Protein AF-A0A3M1T6H7-F1 (afdb_monomer)

Mean predicted aligned error: 10.45 Å

Radius of gyration: 25.69 Å; Cα contacts (8 Å, |Δi|>4): 729; chains: 1; bounding box: 80×45×94 Å

Secondary structure (DSSP, 8-state):
--SHHHHHHHHHGGG----------------HHHHHHH-SEEEEEEEEEEETTEEEEEEEEEEESS--TT-EEEEE-TT-TTS--PPPP-TT-EEEEEEBS-TTSS-EE-S-HHHHEEEEETTEEEEEES-TTT-EEEEEEHHHHHHHHHHHHHT---HHHHHHHHHHHH-TT--HHHHHHHHHHHHHH--TTHHHHHHHHHT--S--SHHHHHHHHHHHHHHHHHSHHHHHHHHHHHHHH---HHHHHHHHHHHHHTT-SS--HHHHHHHHHHHHHHGGGS--SPEEES-TTSTT-EEE--HHHHHHHHHHHTT-GGGHHHHHHHHHSS-HHHHHHHHHHHHHH--GGGHHHHHHTSPPTT-TTGGGHHHHHHHHHHHH-----S-HHHHHHHHHHHHHHHH---------

Structure (mmCIF, N/CA/C/O backbone):
data_AF-A0A3M1T6H7-F1
#
_entry.id   AF-A0A3M1T6H7-F1
#
loop_
_atom_site.group_PDB
_atom_site.id
_atom_site.type_symbol
_atom_site.label_atom_id
_atom_site.label_alt_id
_atom_site.label_comp_id
_atom_site.label_asym_id
_atom_site.label_entity_id
_atom_site.label_seq_id
_atom_site.pdbx_PDB_ins_code
_atom_site.Cartn_x
_atom_site.Cartn_y
_atom_site.Cartn_z
_atom_site.occupancy
_atom_site.B_iso_or_equiv
_atom_site.auth_seq_id
_atom_site.auth_comp_id
_atom_site.auth_asym_id
_atom_site.auth_atom_id
_atom_site.pdbx_PDB_model_num
ATOM 1 N N . MET A 1 1 ? -10.392 13.176 -53.183 1.00 39.81 1 MET A N 1
ATOM 2 C CA . MET A 1 1 ? -10.314 14.434 -52.397 1.00 39.81 1 MET A CA 1
ATOM 3 C C . MET A 1 1 ? -11.108 14.398 -51.078 1.00 39.81 1 MET A C 1
ATOM 5 O O . MET A 1 1 ? -11.337 15.439 -50.483 1.00 39.81 1 MET A O 1
ATOM 9 N N . THR A 1 2 ? -11.460 13.222 -50.546 1.00 36.94 2 THR A N 1
ATOM 10 C CA . THR A 1 2 ? -12.342 13.067 -49.367 1.00 36.94 2 THR A CA 1
ATOM 11 C C . THR A 1 2 ? -11.644 12.549 -48.097 1.00 36.94 2 THR A C 1
ATOM 13 O O . THR A 1 2 ? -12.250 12.561 -47.031 1.00 36.94 2 THR A O 1
ATOM 16 N N . CYS A 1 3 ? -10.363 12.161 -48.154 1.00 33.66 3 CYS A N 1
ATOM 17 C CA . CYS A 1 3 ? -9.633 11.641 -46.982 1.00 33.66 3 CYS A CA 1
ATOM 18 C C . CYS A 1 3 ? -8.951 12.713 -46.112 1.00 33.66 3 CYS A C 1
ATOM 20 O O . CYS A 1 3 ? -8.635 12.438 -44.960 1.00 33.66 3 CYS A O 1
ATOM 22 N N . VAL A 1 4 ? -8.751 13.937 -46.612 1.00 38.25 4 VAL A N 1
ATOM 23 C CA . VAL A 1 4 ? -8.041 14.998 -45.864 1.00 38.25 4 VAL A CA 1
ATOM 24 C C . VAL A 1 4 ? -8.974 15.757 -44.906 1.00 38.25 4 VAL A C 1
ATOM 26 O O . VAL A 1 4 ? -8.527 16.247 -43.874 1.00 38.25 4 VAL A O 1
ATOM 29 N N . LEU A 1 5 ? -10.290 15.776 -45.164 1.00 30.92 5 LEU A N 1
ATOM 30 C CA . LEU A 1 5 ? -11.253 16.492 -44.313 1.00 30.92 5 LEU A CA 1
ATOM 31 C C . LEU A 1 5 ? -11.615 15.764 -43.005 1.00 30.92 5 LEU A C 1
ATOM 33 O O . LEU A 1 5 ? -11.988 16.422 -42.037 1.00 30.92 5 LEU A O 1
ATOM 37 N N . ARG A 1 6 ? -11.477 14.432 -42.925 1.00 34.94 6 ARG A N 1
ATOM 38 C CA . ARG A 1 6 ? -11.789 13.681 -41.690 1.00 34.94 6 ARG A CA 1
ATOM 39 C C . ARG A 1 6 ? -10.733 13.859 -40.593 1.00 34.94 6 ARG A C 1
ATOM 41 O O . ARG A 1 6 ? -11.089 13.894 -39.424 1.00 34.94 6 ARG A O 1
ATOM 48 N N . ALA A 1 7 ? -9.465 14.055 -40.959 1.00 36.16 7 ALA A N 1
ATOM 49 C CA . ALA A 1 7 ? -8.389 14.308 -39.996 1.00 36.16 7 ALA A CA 1
ATOM 50 C C . ALA A 1 7 ? -8.420 15.736 -39.413 1.00 36.16 7 ALA A C 1
ATOM 52 O O . ALA A 1 7 ? -7.931 15.957 -38.310 1.00 36.16 7 ALA A O 1
ATOM 53 N N . ALA A 1 8 ? -9.012 16.699 -40.129 1.00 33.03 8 ALA A N 1
ATOM 54 C CA . ALA A 1 8 ? -9.134 18.081 -39.667 1.00 33.03 8 ALA A CA 1
ATOM 55 C C . ALA A 1 8 ? -10.309 18.287 -38.690 1.00 33.03 8 ALA A C 1
ATOM 57 O O . ALA A 1 8 ? -10.216 19.131 -37.801 1.00 33.03 8 ALA A O 1
ATOM 58 N N . LEU A 1 9 ? -11.386 17.495 -38.800 1.00 30.59 9 LEU A N 1
ATOM 59 C CA . LEU A 1 9 ? -12.550 17.626 -37.914 1.00 30.59 9 LEU A CA 1
ATOM 60 C C . LEU A 1 9 ? -12.338 17.027 -36.509 1.00 30.59 9 LEU A C 1
ATOM 62 O O . LEU A 1 9 ? -12.885 17.564 -35.551 1.00 30.59 9 LEU A O 1
ATOM 66 N N . CYS A 1 10 ? -11.506 15.990 -36.348 1.00 32.78 10 CYS A N 1
ATOM 67 C CA . CYS A 1 10 ? -11.197 15.429 -35.020 1.00 32.78 10 CYS A CA 1
ATOM 68 C C . CYS A 1 10 ? -10.277 16.333 -34.173 1.00 32.78 10 CYS A C 1
ATOM 70 O O . CYS A 1 10 ? -10.241 16.205 -32.955 1.00 32.78 10 CYS A O 1
ATOM 72 N N . VAL A 1 11 ? -9.555 17.284 -34.782 1.00 31.84 11 VAL A N 1
ATOM 73 C CA . VAL A 1 11 ? -8.663 18.209 -34.050 1.00 31.84 11 VAL A CA 1
ATOM 74 C C . VAL A 1 11 ? -9.427 19.404 -33.461 1.00 31.84 11 VAL A C 1
ATOM 76 O O . VAL A 1 11 ? -9.009 19.956 -32.448 1.00 31.84 11 VAL A O 1
ATOM 79 N N . LEU A 1 12 ? -10.573 19.780 -34.040 1.00 31.14 12 LEU A N 1
ATOM 80 C CA . LEU A 1 12 ? -11.349 20.953 -33.609 1.00 31.14 12 LEU A CA 1
ATOM 81 C C . LEU A 1 12 ? -12.405 20.652 -32.531 1.00 31.14 12 LEU A C 1
ATOM 83 O O . LEU A 1 12 ? -12.829 21.567 -31.831 1.00 31.14 12 LEU A O 1
ATOM 87 N N . ALA A 1 13 ? -12.785 19.387 -32.325 1.00 29.47 13 ALA A N 1
ATOM 88 C CA . ALA A 1 13 ? -13.713 18.998 -31.254 1.00 29.47 13 ALA A CA 1
ATOM 89 C C . ALA A 1 13 ? -13.053 18.908 -29.857 1.00 29.47 13 ALA A C 1
ATOM 91 O O . ALA A 1 13 ? -13.746 18.773 -28.851 1.00 29.47 13 ALA A O 1
ATOM 92 N N . ALA A 1 14 ? -11.724 19.028 -29.767 1.00 34.81 14 ALA A N 1
ATOM 93 C CA . ALA A 1 14 ? -10.967 18.911 -28.517 1.00 34.81 14 ALA A CA 1
ATOM 94 C C . ALA A 1 14 ? -10.905 20.208 -27.675 1.00 34.81 14 ALA A C 1
ATOM 96 O O . ALA A 1 14 ? -10.270 20.220 -26.622 1.00 34.81 14 ALA A O 1
ATOM 97 N N . CYS A 1 15 ? -11.547 21.300 -28.108 1.00 26.41 15 CYS A N 1
ATOM 98 C CA . CYS A 1 15 ? -11.355 22.628 -27.509 1.00 26.41 15 CYS A CA 1
ATOM 99 C C . CYS A 1 15 ? -12.408 23.068 -26.474 1.00 26.41 15 CYS A C 1
ATOM 101 O O . CYS A 1 15 ? -12.302 24.182 -25.968 1.00 26.41 15 CYS A O 1
ATOM 103 N N . CYS A 1 16 ? -13.396 22.241 -26.110 1.00 26.67 16 CYS A N 1
ATOM 104 C CA . CYS A 1 16 ? -14.489 22.686 -25.227 1.00 26.67 16 CYS A CA 1
ATOM 105 C C . CYS A 1 16 ? -14.876 21.701 -24.112 1.00 26.67 16 CYS A C 1
ATOM 107 O O . CYS A 1 16 ? -16.048 21.609 -23.755 1.00 26.67 16 CYS A O 1
ATOM 109 N N . VAL A 1 17 ? -13.914 20.998 -23.506 1.00 29.19 17 VAL A N 1
ATOM 110 C CA . VAL A 1 17 ? -14.158 20.392 -22.186 1.00 29.19 17 VAL A CA 1
ATOM 111 C C . VAL A 1 17 ? -13.715 21.399 -21.135 1.00 29.19 17 VAL A C 1
ATOM 113 O O . VAL A 1 17 ? -12.524 21.554 -20.878 1.00 29.19 17 VAL A O 1
ATOM 116 N N . ALA A 1 18 ? -14.689 22.116 -20.573 1.00 27.39 18 ALA A N 1
ATOM 117 C CA . ALA A 1 18 ? -14.494 22.962 -19.407 1.00 27.39 18 ALA A CA 1
ATOM 118 C C . ALA A 1 18 ? -13.742 22.171 -18.325 1.00 27.39 18 ALA A C 1
ATOM 120 O O . ALA A 1 18 ? -14.171 21.085 -17.926 1.00 27.39 18 ALA A O 1
ATOM 121 N N . GLU A 1 19 ? -12.602 22.703 -17.886 1.00 27.77 19 GLU A N 1
ATOM 122 C CA . GLU A 1 19 ? -11.823 22.161 -16.780 1.00 27.77 19 GLU A CA 1
ATOM 123 C C . GLU A 1 19 ? -12.651 22.250 -15.495 1.00 27.77 19 GLU A C 1
ATOM 125 O O . GLU A 1 19 ? -12.590 23.220 -14.742 1.00 27.77 19 GLU A O 1
ATOM 130 N N . ALA A 1 20 ? -13.416 21.199 -15.208 1.00 24.25 20 ALA A N 1
ATOM 131 C CA . ALA A 1 20 ? -13.669 20.839 -13.828 1.00 24.25 20 ALA A CA 1
ATOM 132 C C . ALA A 1 20 ? -12.291 20.593 -13.205 1.00 24.25 20 ALA A C 1
ATOM 134 O O . ALA A 1 20 ? -11.619 19.621 -13.559 1.00 24.25 20 ALA A O 1
ATOM 135 N N . GLN A 1 21 ? -11.839 21.499 -12.332 1.00 24.61 21 GLN A N 1
ATOM 136 C CA . GLN A 1 21 ? -10.671 21.235 -11.502 1.00 24.61 21 GLN A CA 1
ATOM 137 C C . GLN A 1 21 ? -10.932 19.911 -10.780 1.00 24.61 21 GLN A C 1
ATOM 139 O O . GLN A 1 21 ? -11.878 19.841 -9.989 1.00 24.61 21 GLN A O 1
ATOM 144 N N . PRO A 1 22 ? -10.156 18.846 -11.048 1.00 30.03 22 PRO A N 1
ATOM 145 C CA . PRO A 1 22 ? -10.314 17.627 -10.292 1.00 30.03 22 PRO A CA 1
ATOM 146 C C . PRO A 1 22 ? -9.963 17.978 -8.849 1.00 30.03 22 PRO A C 1
ATOM 148 O O . PRO A 1 22 ? -8.843 18.408 -8.559 1.00 30.03 22 PRO A O 1
ATOM 151 N N . SER A 1 23 ? -10.941 17.819 -7.958 1.00 26.84 23 SER A N 1
ATOM 152 C CA . SER A 1 23 ? -10.729 17.698 -6.519 1.00 26.84 23 SER A CA 1
ATOM 153 C C . SER A 1 23 ? -9.452 16.898 -6.275 1.00 26.84 23 SER A C 1
ATOM 155 O O . SER A 1 23 ? -9.328 15.812 -6.841 1.00 26.84 23 SER A O 1
ATOM 157 N N . GLN A 1 24 ? -8.518 17.460 -5.499 1.00 29.45 24 GLN A N 1
ATOM 158 C CA . GLN A 1 24 ? -7.237 16.871 -5.086 1.00 29.45 24 GLN A CA 1
ATOM 159 C C . GLN A 1 24 ? -7.188 15.348 -5.280 1.00 29.45 24 GLN A C 1
ATOM 161 O O . GLN A 1 24 ? -7.704 14.596 -4.457 1.00 29.45 24 GLN A O 1
ATOM 166 N N . ILE A 1 25 ? -6.590 14.894 -6.382 1.00 28.92 25 ILE A N 1
ATOM 167 C CA . ILE A 1 25 ? -6.277 13.479 -6.571 1.00 28.92 25 ILE A CA 1
ATOM 168 C C . ILE A 1 25 ? -5.035 13.226 -5.722 1.00 28.92 25 ILE A C 1
ATOM 170 O O . ILE A 1 25 ? -3.947 13.707 -6.039 1.00 28.92 25 ILE A O 1
ATOM 174 N N . TRP A 1 26 ? -5.226 12.544 -4.597 1.00 27.05 26 TRP A N 1
ATOM 175 C CA . TRP A 1 26 ? -4.142 12.066 -3.750 1.00 27.05 26 TRP A CA 1
ATOM 176 C C . TRP A 1 26 ? -3.526 10.862 -4.462 1.00 27.05 26 TRP A C 1
ATOM 178 O O . TRP A 1 26 ? -4.209 9.868 -4.696 1.00 27.05 26 TRP A O 1
ATOM 188 N N . TRP A 1 27 ? -2.266 10.980 -4.872 1.00 32.19 27 TRP A N 1
ATOM 189 C CA . TRP A 1 27 ? -1.526 9.869 -5.459 1.00 32.19 27 TRP A CA 1
ATOM 190 C C . TRP A 1 27 ? -0.803 9.138 -4.327 1.00 32.19 27 TRP A C 1
ATOM 192 O O . TRP A 1 27 ? 0.182 9.652 -3.797 1.00 32.19 27 TRP A O 1
ATOM 202 N N . ASP A 1 28 ? -1.300 7.960 -3.952 1.00 36.81 28 ASP A N 1
ATOM 203 C CA . ASP A 1 28 ? -0.500 6.979 -3.215 1.00 36.81 28 ASP A CA 1
ATOM 204 C C . ASP A 1 28 ? 0.644 6.568 -4.143 1.00 36.81 28 ASP A C 1
ATOM 206 O O . ASP A 1 28 ? 0.344 6.130 -5.248 1.00 36.81 28 ASP A O 1
ATOM 210 N N . ASP A 1 29 ? 1.908 6.783 -3.742 1.00 44.28 29 ASP A N 1
ATOM 211 C CA . ASP A 1 29 ? 3.135 6.560 -4.539 1.00 44.28 29 ASP A CA 1
ATOM 212 C C . ASP A 1 29 ? 3.056 5.239 -5.329 1.00 44.28 29 ASP A C 1
ATOM 214 O O . ASP A 1 29 ? 3.390 4.185 -4.769 1.00 44.28 29 ASP A O 1
ATOM 218 N N . PRO A 1 30 ? 2.585 5.255 -6.597 1.00 50.03 30 PRO A N 1
ATOM 219 C CA . PRO A 1 30 ? 2.317 4.021 -7.290 1.00 50.03 30 PRO A CA 1
ATOM 220 C C . PRO A 1 30 ? 3.673 3.480 -7.700 1.00 50.03 30 PRO A C 1
ATOM 222 O O . PRO A 1 30 ? 4.444 4.117 -8.426 1.00 50.03 30 PRO A O 1
ATOM 225 N N . THR A 1 31 ? 3.977 2.281 -7.230 1.00 65.81 31 THR A N 1
ATOM 226 C CA . THR A 1 31 ? 5.123 1.528 -7.728 1.00 65.81 31 THR A CA 1
ATOM 227 C C . THR A 1 31 ? 5.036 1.427 -9.257 1.00 65.81 31 THR A C 1
ATOM 229 O O . THR A 1 31 ? 3.950 1.479 -9.840 1.00 65.81 31 THR A O 1
ATOM 232 N N . LEU A 1 32 ? 6.172 1.239 -9.943 1.00 71.38 32 LEU A N 1
ATOM 233 C CA . LEU A 1 32 ? 6.165 0.993 -11.394 1.00 71.38 32 LEU A CA 1
ATOM 234 C C . LEU A 1 32 ? 5.162 -0.111 -11.784 1.00 71.38 32 LEU A C 1
ATOM 236 O O . LEU A 1 32 ? 4.503 -0.003 -12.814 1.00 71.38 32 LEU A O 1
ATOM 240 N N . GLY A 1 33 ? 5.037 -1.143 -10.944 1.00 72.25 33 GLY A N 1
ATOM 241 C CA . GLY A 1 33 ? 4.057 -2.216 -11.087 1.00 72.25 33 GLY A CA 1
ATOM 242 C C . GLY A 1 33 ? 2.615 -1.723 -11.116 1.00 72.25 33 GLY A C 1
ATOM 243 O O . GLY A 1 33 ? 1.884 -2.004 -12.062 1.00 72.25 33 GLY A O 1
ATOM 244 N N . GLU A 1 34 ? 2.208 -0.953 -10.110 1.00 72.56 34 GLU A N 1
ATOM 245 C CA . GLU A 1 34 ? 0.858 -0.384 -10.024 1.00 72.56 34 GLU A CA 1
ATOM 246 C C . GLU A 1 34 ? 0.561 0.567 -11.181 1.00 72.56 34 GLU A C 1
ATOM 248 O O . GLU A 1 34 ? -0.489 0.444 -11.810 1.00 72.56 34 GLU A O 1
ATOM 253 N N . ALA A 1 35 ? 1.502 1.451 -11.525 1.00 73.38 35 ALA A N 1
ATOM 254 C CA . ALA A 1 35 ? 1.345 2.362 -12.654 1.00 73.38 35 ALA A CA 1
ATOM 255 C C . ALA A 1 35 ? 1.195 1.608 -13.987 1.00 73.38 35 ALA A C 1
ATOM 257 O O . ALA A 1 35 ? 0.361 1.971 -14.815 1.00 73.38 35 ALA A O 1
ATOM 258 N N . ALA A 1 36 ? 1.978 0.546 -14.195 1.00 78.19 36 ALA A N 1
ATOM 259 C CA . ALA A 1 36 ? 1.913 -0.264 -15.406 1.00 78.19 36 ALA A CA 1
ATOM 260 C C . ALA A 1 36 ? 0.624 -1.097 -15.496 1.00 78.19 36 ALA A C 1
ATOM 262 O O . ALA A 1 36 ? 0.098 -1.250 -16.593 1.00 78.19 36 ALA A O 1
ATOM 263 N N . ARG A 1 37 ? 0.101 -1.609 -14.371 1.00 78.69 37 ARG A N 1
ATOM 264 C CA . ARG A 1 37 ? -1.185 -2.330 -14.326 1.00 78.69 37 ARG A CA 1
ATOM 265 C C . ARG A 1 37 ? -2.395 -1.425 -14.507 1.00 78.69 37 ARG A C 1
ATOM 267 O O . ARG A 1 37 ? -3.373 -1.833 -15.119 1.00 78.69 37 ARG A O 1
ATOM 274 N N . ALA A 1 38 ? -2.354 -0.228 -13.927 1.00 77.31 38 ALA A N 1
ATOM 275 C CA . ALA A 1 38 ? -3.443 0.740 -14.032 1.00 77.31 38 ALA A CA 1
ATOM 276 C C . ALA A 1 38 ? -3.487 1.422 -15.411 1.00 77.31 38 ALA A C 1
ATOM 278 O O . ALA A 1 38 ? -4.501 2.021 -15.777 1.00 77.31 38 ALA A O 1
ATOM 279 N N . ALA A 1 39 ? -2.392 1.355 -16.176 1.00 78.06 39 ALA A N 1
ATOM 280 C CA . ALA A 1 39 ? -2.335 1.888 -17.526 1.00 78.06 39 ALA A CA 1
ATOM 281 C C . ALA A 1 39 ? -3.301 1.129 -18.446 1.00 78.06 39 ALA A C 1
ATOM 283 O O . ALA A 1 39 ? -3.225 -0.086 -18.588 1.00 78.06 39 ALA A O 1
ATOM 284 N N . GLY A 1 40 ? -4.168 1.865 -19.144 1.00 78.19 40 GLY A N 1
ATOM 285 C CA . GLY A 1 40 ? -5.026 1.284 -20.178 1.00 78.19 40 GLY A CA 1
ATOM 286 C C . GLY A 1 40 ? -4.235 0.838 -21.413 1.00 78.19 40 GLY A C 1
ATOM 287 O O . GLY A 1 40 ? -4.693 -0.012 -22.178 1.00 78.19 40 GLY A O 1
ATOM 288 N N . LEU A 1 41 ? -3.045 1.412 -21.617 1.00 85.06 41 LEU A N 1
ATOM 289 C CA . LEU A 1 41 ? -2.168 1.093 -22.735 1.00 85.06 41 LEU A CA 1
ATOM 290 C C . LEU A 1 41 ? -0.696 1.304 -22.341 1.00 85.06 41 LEU A C 1
ATOM 292 O O . LEU A 1 41 ? -0.331 2.356 -21.818 1.00 85.06 41 LEU A O 1
ATOM 296 N N . VAL A 1 42 ? 0.162 0.323 -22.633 1.00 88.31 42 VAL A N 1
ATOM 297 C CA . VAL A 1 42 ? 1.627 0.458 -22.537 1.00 88.31 42 VAL A CA 1
ATOM 298 C C . VAL A 1 42 ? 2.222 0.187 -23.909 1.00 88.31 42 VAL A C 1
ATOM 300 O O . VAL A 1 42 ? 2.003 -0.884 -24.473 1.00 88.31 42 VAL A O 1
ATOM 303 N N . VAL A 1 43 ? 2.968 1.141 -24.464 1.00 89.06 43 VAL A N 1
ATOM 304 C CA . VAL A 1 43 ? 3.479 1.076 -25.845 1.00 89.06 43 VAL A CA 1
ATOM 305 C C . VAL A 1 43 ? 4.935 1.503 -25.935 1.00 89.06 43 VAL A C 1
ATOM 307 O O . VAL A 1 43 ? 5.393 2.349 -25.175 1.00 89.06 43 VAL A O 1
ATOM 310 N N . LEU A 1 44 ? 5.656 0.963 -26.912 1.00 91.69 44 LEU A N 1
ATOM 311 C CA . LEU A 1 44 ? 6.815 1.621 -27.502 1.00 91.69 44 LEU A CA 1
ATOM 312 C C . LEU A 1 44 ? 6.317 2.486 -28.658 1.00 91.69 44 LEU A C 1
ATOM 314 O O . LEU A 1 44 ? 5.645 1.985 -29.561 1.00 91.69 44 LEU A O 1
ATOM 318 N N . ALA A 1 45 ? 6.655 3.770 -28.645 1.00 90.00 45 ALA A N 1
ATOM 319 C CA . ALA A 1 45 ? 6.199 4.693 -29.667 1.00 90.00 45 ALA A CA 1
ATOM 320 C C . ALA A 1 45 ? 7.290 5.684 -30.082 1.00 90.00 45 ALA A C 1
ATOM 322 O O . ALA A 1 45 ? 8.201 6.001 -29.312 1.00 90.00 45 ALA A O 1
ATOM 323 N N . ARG A 1 46 ? 7.181 6.179 -31.314 1.00 91.69 46 ARG A N 1
ATOM 324 C CA . ARG A 1 46 ? 8.086 7.158 -31.918 1.00 91.69 46 ARG A CA 1
ATOM 325 C C . ARG A 1 46 ? 7.371 8.491 -32.081 1.00 91.69 46 ARG A C 1
ATOM 327 O O . ARG A 1 46 ? 6.280 8.534 -32.643 1.00 91.69 46 ARG A O 1
ATOM 334 N N . ALA A 1 47 ? 7.976 9.573 -31.607 1.00 88.00 47 ALA A N 1
ATOM 335 C CA . ALA A 1 47 ? 7.445 10.917 -31.783 1.00 88.00 47 ALA A CA 1
ATOM 336 C C . ALA A 1 47 ? 7.423 11.273 -33.278 1.00 88.00 47 ALA A C 1
ATOM 338 O O . ALA A 1 47 ? 8.467 11.296 -33.923 1.00 88.00 47 ALA A O 1
ATOM 339 N N . GLU A 1 48 ? 6.248 11.549 -33.839 1.00 89.19 48 GLU A N 1
ATOM 340 C CA . GLU A 1 48 ? 6.106 11.991 -35.234 1.00 89.19 48 GLU A CA 1
ATOM 341 C C . GLU A 1 48 ? 5.898 13.494 -35.344 1.00 89.19 48 GLU A C 1
ATOM 343 O O . GLU A 1 48 ? 6.374 14.115 -36.291 1.00 89.19 48 GLU A O 1
ATOM 348 N N . ARG A 1 49 ? 5.192 14.094 -34.380 1.00 85.19 49 ARG A N 1
ATOM 349 C CA . ARG A 1 49 ? 4.959 15.541 -34.337 1.00 85.19 49 ARG A CA 1
ATOM 350 C C . ARG A 1 49 ? 5.040 16.023 -32.900 1.00 85.19 49 ARG A C 1
ATOM 352 O O . ARG A 1 49 ? 4.476 15.394 -32.010 1.00 85.19 49 ARG A O 1
ATOM 359 N N . VAL A 1 50 ? 5.716 17.144 -32.688 1.00 80.12 50 VAL A N 1
ATOM 360 C CA . VAL A 1 50 ? 5.838 17.799 -31.382 1.00 80.12 50 VAL A CA 1
ATOM 361 C C . VAL A 1 50 ? 5.088 19.122 -31.462 1.00 80.12 50 VAL A C 1
ATOM 363 O O . VAL A 1 50 ? 5.285 19.885 -32.405 1.00 80.12 50 VAL A O 1
ATOM 366 N N . ALA A 1 51 ? 4.198 19.356 -30.506 1.00 71.44 51 ALA A N 1
ATOM 367 C CA . ALA A 1 51 ? 3.435 20.584 -30.349 1.00 71.44 51 ALA A CA 1
ATOM 368 C C . ALA A 1 51 ? 3.704 21.174 -28.959 1.00 71.44 51 ALA A C 1
ATOM 370 O O . ALA A 1 51 ? 4.214 20.492 -28.072 1.00 71.44 51 ALA A O 1
ATOM 371 N N . GLU A 1 52 ? 3.324 22.433 -28.755 1.00 67.00 52 GLU A N 1
ATOM 372 C CA . GLU A 1 52 ? 3.597 23.178 -27.518 1.00 67.00 52 GLU A CA 1
ATOM 373 C C . GLU A 1 52 ? 3.119 22.445 -26.247 1.00 67.00 52 GLU A C 1
ATOM 375 O O . GLU A 1 52 ? 3.838 22.389 -25.253 1.00 67.00 52 GLU A O 1
ATOM 380 N N . ASN A 1 53 ? 1.957 21.783 -26.309 1.00 64.31 53 ASN A N 1
ATOM 381 C CA . ASN A 1 53 ? 1.332 21.104 -25.164 1.00 64.31 53 ASN A CA 1
ATOM 382 C C . ASN A 1 53 ? 1.202 19.576 -25.317 1.00 64.31 53 ASN A C 1
ATOM 384 O O . ASN A 1 53 ? 0.480 18.926 -24.550 1.00 64.31 53 ASN A O 1
ATOM 388 N N . GLY A 1 54 ? 1.896 18.968 -26.284 1.00 71.81 54 GLY A N 1
ATOM 389 C CA . GLY A 1 54 ? 1.767 17.533 -26.528 1.00 71.81 54 GLY A CA 1
ATOM 390 C C . GLY A 1 54 ? 2.639 16.985 -27.649 1.00 71.81 54 GLY A C 1
ATOM 391 O O . GLY A 1 54 ? 3.332 17.711 -28.353 1.00 71.81 54 GLY A O 1
ATOM 392 N N . VAL A 1 55 ? 2.603 15.669 -27.818 1.00 78.88 55 VAL A N 1
ATOM 393 C CA . VAL A 1 55 ? 3.348 14.954 -28.857 1.00 78.88 55 VAL A CA 1
ATOM 394 C C . VAL A 1 55 ? 2.426 13.921 -29.487 1.00 78.88 55 VAL A C 1
ATOM 396 O O . VAL A 1 55 ? 1.733 13.182 -28.787 1.00 78.88 55 VAL A O 1
ATOM 399 N N . ALA A 1 56 ? 2.423 13.869 -30.815 1.00 85.88 56 ALA A N 1
ATOM 400 C CA . ALA A 1 56 ? 1.807 12.788 -31.563 1.00 85.88 56 ALA A CA 1
ATOM 401 C C . ALA A 1 56 ? 2.832 11.663 -31.723 1.00 85.88 56 ALA A C 1
ATOM 403 O O . ALA A 1 56 ? 3.890 11.854 -32.329 1.00 85.88 56 ALA A O 1
ATOM 404 N N . TYR A 1 57 ? 2.518 10.498 -31.173 1.00 88.12 57 TYR A N 1
ATOM 405 C CA . TYR A 1 57 ? 3.369 9.319 -31.189 1.00 88.12 57 TYR A CA 1
ATOM 406 C C . TYR A 1 57 ? 2.796 8.264 -32.124 1.00 88.12 57 TYR A C 1
ATOM 408 O O . TYR A 1 57 ? 1.655 7.849 -31.947 1.00 88.12 57 TYR A O 1
ATOM 416 N N . ARG A 1 58 ? 3.587 7.773 -33.079 1.00 92.62 58 ARG A N 1
ATOM 417 C CA . ARG A 1 58 ? 3.245 6.540 -33.792 1.00 92.62 58 ARG A CA 1
ATOM 418 C C . ARG A 1 58 ? 3.639 5.353 -32.933 1.00 92.62 58 ARG A C 1
ATOM 420 O O . ARG A 1 58 ? 4.805 5.232 -32.553 1.00 92.62 58 ARG A O 1
ATOM 427 N N . VAL A 1 59 ? 2.682 4.486 -32.633 1.00 91.50 59 VAL A N 1
ATOM 428 C CA . VAL A 1 59 ? 2.926 3.248 -31.895 1.00 91.50 59 VAL A CA 1
ATOM 429 C C . VAL A 1 59 ? 3.740 2.322 -32.780 1.00 91.50 59 VAL A C 1
ATOM 431 O O . VAL A 1 59 ? 3.304 1.921 -33.855 1.00 91.50 59 VAL A O 1
ATOM 434 N N . GLU A 1 60 ? 4.945 1.994 -32.333 1.00 94.19 60 GLU A N 1
ATOM 435 C CA . GLU A 1 60 ? 5.762 0.975 -32.987 1.00 94.19 60 GLU A CA 1
ATOM 436 C C . GLU A 1 60 ? 5.347 -0.418 -32.510 1.00 94.19 60 GLU A C 1
ATOM 438 O O . GLU A 1 60 ? 5.431 -1.370 -33.280 1.00 94.19 60 GLU A O 1
ATOM 443 N N . ARG A 1 61 ? 4.936 -0.536 -31.238 1.00 94.12 61 ARG A N 1
ATOM 444 C CA . ARG A 1 61 ? 4.545 -1.809 -30.627 1.00 94.12 61 ARG A CA 1
ATOM 445 C C . ARG A 1 61 ? 3.750 -1.631 -29.334 1.00 94.12 61 ARG A C 1
ATOM 447 O O . ARG A 1 61 ? 4.190 -0.911 -28.435 1.00 94.12 61 ARG A O 1
ATOM 454 N N . THR A 1 62 ? 2.661 -2.370 -29.181 1.00 91.81 62 THR A N 1
ATOM 455 C CA . THR A 1 62 ? 1.875 -2.484 -27.952 1.00 91.81 62 THR A CA 1
ATOM 456 C C . THR A 1 62 ? 2.441 -3.575 -27.042 1.00 91.81 62 THR A C 1
ATOM 458 O O . THR A 1 62 ? 2.632 -4.723 -27.439 1.00 91.81 62 THR A O 1
ATOM 461 N N . LEU A 1 63 ? 2.711 -3.212 -25.787 1.00 89.81 63 LEU A N 1
ATOM 462 C CA . LEU A 1 63 ? 3.196 -4.115 -24.739 1.00 89.81 63 LEU A CA 1
ATOM 463 C C . LEU A 1 63 ? 2.064 -4.606 -23.826 1.00 89.81 63 LEU A C 1
ATOM 465 O O . LEU A 1 63 ? 2.105 -5.747 -23.369 1.00 89.81 63 LEU A O 1
ATOM 469 N N . HIS A 1 64 ? 1.070 -3.752 -23.571 1.00 88.62 64 HIS A N 1
ATOM 470 C CA . HIS A 1 64 ? -0.120 -4.036 -22.766 1.00 88.62 64 HIS A CA 1
ATOM 471 C C . HIS A 1 64 ? -1.310 -3.215 -23.278 1.00 88.62 64 HIS A C 1
ATOM 473 O O . HIS A 1 64 ? -1.111 -2.081 -23.710 1.00 88.62 64 HIS A O 1
ATOM 479 N N . GLY A 1 65 ? -2.524 -3.766 -23.191 1.00 88.25 65 GLY A N 1
ATOM 480 C CA . GLY A 1 65 ? -3.753 -3.176 -23.732 1.00 88.25 65 GLY A CA 1
ATOM 481 C C . GLY A 1 65 ? -4.121 -3.718 -25.125 1.00 88.25 65 GLY A C 1
ATOM 482 O O . GLY A 1 65 ? -3.442 -4.611 -25.641 1.00 88.25 65 GLY A O 1
ATOM 483 N N . PRO A 1 66 ? -5.212 -3.225 -25.743 1.00 89.50 66 PRO A N 1
ATOM 484 C CA . PRO A 1 66 ? -5.560 -3.582 -27.116 1.00 89.50 66 PRO A CA 1
ATOM 485 C C . PRO A 1 66 ? -4.459 -3.137 -28.083 1.00 89.50 66 PRO A C 1
ATOM 487 O O . PRO A 1 66 ? -3.853 -2.084 -27.891 1.00 89.50 66 PRO A O 1
ATOM 490 N N . SER A 1 67 ? -4.214 -3.936 -29.126 1.00 91.38 67 SER A N 1
ATOM 491 C CA . SER A 1 67 ? -3.208 -3.599 -30.137 1.00 91.38 67 SER A CA 1
ATOM 492 C C . SER A 1 67 ? -3.542 -2.267 -30.810 1.00 91.38 67 SER A C 1
ATOM 494 O O . SER A 1 67 ? -4.688 -2.023 -31.194 1.00 91.38 67 SER A O 1
ATOM 496 N N . ARG A 1 68 ? -2.523 -1.414 -30.910 1.00 88.88 68 ARG A N 1
ATOM 497 C CA . ARG A 1 68 ? -2.551 -0.098 -31.560 1.00 88.88 68 ARG A CA 1
ATOM 498 C C . ARG A 1 68 ? -1.346 0.057 -32.491 1.00 88.88 68 ARG A C 1
ATOM 500 O O . ARG A 1 68 ? -0.923 1.172 -32.763 1.00 88.88 68 ARG A O 1
ATOM 507 N N . ASP A 1 69 ? -0.733 -1.046 -32.917 1.00 94.00 69 ASP A N 1
ATOM 508 C CA . ASP A 1 69 ? 0.502 -1.023 -33.705 1.00 94.00 69 ASP A CA 1
ATOM 509 C C . ASP A 1 69 ? 0.287 -0.260 -35.017 1.00 94.00 69 ASP A C 1
ATOM 511 O O . ASP A 1 69 ? -0.631 -0.547 -35.780 1.00 94.00 69 ASP A O 1
ATOM 515 N N . GLY A 1 70 ? 1.131 0.740 -35.271 1.00 92.25 70 GLY A N 1
ATOM 516 C CA . GLY A 1 70 ? 1.014 1.641 -36.416 1.00 92.25 70 GLY A CA 1
ATOM 517 C C . GLY A 1 70 ? 0.088 2.843 -36.203 1.00 92.25 70 GLY A C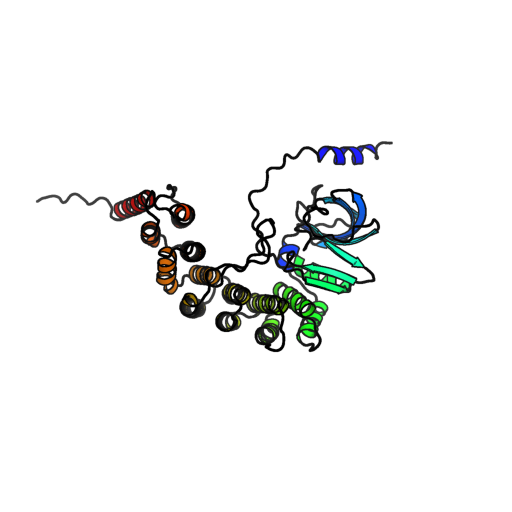 1
ATOM 518 O O . GLY A 1 70 ? 0.214 3.813 -36.962 1.00 92.25 70 GLY A O 1
ATOM 519 N N . ASP A 1 71 ? -0.766 2.833 -35.173 1.00 90.81 71 ASP A N 1
ATOM 520 C CA . ASP A 1 71 ? -1.683 3.935 -34.873 1.00 90.81 71 ASP A CA 1
ATOM 521 C C . ASP A 1 71 ? -0.933 5.182 -34.399 1.00 90.81 71 ASP A C 1
ATOM 523 O O . ASP A 1 71 ? 0.153 5.121 -33.813 1.00 90.81 71 ASP A O 1
ATOM 527 N N . LEU A 1 72 ? -1.548 6.342 -34.633 1.00 88.12 72 LEU A N 1
ATOM 528 C CA . LEU A 1 72 ? -1.073 7.622 -34.127 1.00 88.12 72 LEU A CA 1
ATOM 529 C C . LEU A 1 72 ? -1.833 7.980 -32.845 1.00 88.12 72 LEU A C 1
ATOM 531 O O . LEU A 1 72 ? -3.058 8.077 -32.848 1.00 88.12 72 LEU A O 1
ATOM 535 N N . LEU A 1 73 ? -1.100 8.204 -31.758 1.00 84.00 73 LEU A N 1
ATOM 536 C CA . LEU A 1 73 ? -1.634 8.602 -30.460 1.00 84.00 73 LEU A CA 1
ATOM 537 C C . LEU A 1 73 ? -1.286 10.057 -30.175 1.00 84.00 73 LEU A C 1
ATOM 539 O O . LEU A 1 73 ? -0.111 10.425 -30.138 1.00 84.00 73 LEU A O 1
ATOM 543 N N . ALA A 1 74 ? -2.301 10.878 -29.922 1.00 79.81 74 ALA A N 1
ATOM 544 C CA . ALA A 1 74 ? -2.103 12.210 -29.374 1.00 79.81 74 ALA A CA 1
ATOM 545 C C . ALA A 1 74 ? -1.912 12.106 -27.855 1.00 79.81 74 ALA A C 1
ATOM 547 O O . ALA A 1 74 ? -2.791 11.620 -27.143 1.00 79.81 74 ALA A O 1
ATOM 548 N N . VAL A 1 75 ? -0.758 12.557 -27.364 1.00 74.44 75 VAL A N 1
ATOM 549 C CA . VAL A 1 75 ? -0.428 12.550 -25.937 1.00 74.44 75 VAL A CA 1
ATOM 550 C C . VAL A 1 75 ? -0.230 13.985 -25.464 1.00 74.44 75 VAL A C 1
ATOM 552 O O . VAL A 1 75 ? 0.682 14.678 -25.917 1.00 74.44 75 VAL A O 1
ATOM 555 N N . THR A 1 76 ? -1.082 14.434 -24.545 1.00 69.06 76 THR A N 1
ATOM 556 C CA . THR A 1 76 ? -1.068 15.797 -23.988 1.00 69.06 76 THR A CA 1
ATOM 557 C C . THR A 1 76 ? -0.482 15.827 -22.570 1.00 69.06 76 THR A C 1
ATOM 559 O O . THR A 1 76 ? -0.258 14.787 -21.948 1.00 69.06 76 THR A O 1
ATOM 562 N N . GLY A 1 77 ? -0.168 17.023 -22.052 1.00 60.00 77 GLY A N 1
ATOM 563 C CA . GLY A 1 77 ? 0.329 17.201 -20.674 1.00 60.00 77 GLY A CA 1
ATOM 564 C C . GLY A 1 77 ? 1.825 16.905 -20.478 1.00 60.00 77 GLY A C 1
ATOM 565 O O . GLY A 1 77 ? 2.297 16.759 -19.351 1.00 60.00 77 GLY A O 1
ATOM 566 N N . LEU A 1 78 ? 2.588 16.824 -21.573 1.00 53.88 78 LEU A N 1
ATOM 567 C CA . LEU A 1 78 ? 4.027 16.521 -21.576 1.00 53.88 78 LEU A CA 1
ATOM 568 C C . LEU A 1 78 ? 4.922 17.684 -21.114 1.00 53.88 78 LEU A C 1
ATOM 570 O O . LEU A 1 78 ? 6.061 17.447 -20.702 1.00 53.88 78 LEU A O 1
ATOM 574 N N . HIS A 1 79 ? 4.399 18.911 -21.157 1.00 48.75 79 HIS A N 1
ATOM 575 C CA . HIS A 1 79 ? 5.119 20.162 -20.919 1.00 48.75 79 HIS A CA 1
ATOM 576 C C . HIS A 1 79 ? 4.462 20.988 -19.805 1.00 48.75 79 HIS A C 1
ATOM 578 O O . HIS A 1 79 ? 4.151 22.156 -19.990 1.00 48.75 79 HIS A O 1
ATOM 584 N N . HIS A 1 80 ? 4.210 20.402 -18.631 1.00 45.03 80 HIS A N 1
ATOM 585 C CA . HIS A 1 80 ? 3.758 21.226 -17.507 1.00 45.03 80 HIS A CA 1
ATOM 586 C C . HIS A 1 80 ? 4.932 22.109 -17.015 1.00 45.03 80 HIS A C 1
ATOM 588 O O . HIS A 1 80 ? 5.960 21.553 -16.619 1.00 45.03 80 HIS A O 1
ATOM 594 N N . PRO A 1 81 ? 4.810 23.454 -16.992 1.00 40.69 81 PRO A N 1
ATOM 595 C CA . PRO A 1 81 ? 5.926 24.384 -16.745 1.00 40.69 81 PRO A CA 1
ATOM 596 C C . PRO A 1 81 ? 6.656 24.181 -15.409 1.00 40.69 81 PRO A C 1
ATOM 598 O O . PRO A 1 81 ? 7.832 24.503 -15.280 1.00 40.69 81 PRO A O 1
ATOM 601 N N . ARG A 1 82 ? 5.972 23.610 -14.405 1.00 41.81 82 ARG A N 1
ATOM 602 C CA . ARG A 1 82 ? 6.556 23.280 -13.086 1.00 41.81 82 ARG A CA 1
ATOM 603 C C . ARG A 1 82 ? 7.339 21.958 -13.051 1.00 41.81 82 ARG A C 1
ATOM 605 O O . ARG A 1 82 ? 7.886 21.578 -12.017 1.00 41.81 82 ARG A O 1
ATOM 612 N N . LEU A 1 83 ? 7.382 21.211 -14.152 1.00 43.56 83 LEU A N 1
ATOM 613 C CA . LEU A 1 83 ? 8.179 19.993 -14.268 1.00 43.56 83 LEU A CA 1
ATOM 614 C C . LEU A 1 83 ? 9.576 20.391 -14.746 1.00 43.56 83 LEU A C 1
ATOM 616 O O . LEU A 1 83 ? 9.732 20.786 -15.897 1.00 43.56 83 LEU A O 1
ATOM 620 N N . ARG A 1 84 ? 10.574 20.301 -13.852 1.00 40.88 84 ARG A N 1
ATOM 621 C CA . ARG A 1 84 ? 11.994 20.606 -14.125 1.00 40.88 84 ARG A CA 1
ATOM 622 C C . ARG A 1 84 ? 12.409 20.188 -15.543 1.00 40.88 84 ARG A C 1
ATOM 624 O O . ARG A 1 84 ? 12.089 19.075 -15.962 1.00 40.88 84 ARG A O 1
ATOM 631 N N . ALA A 1 85 ? 13.134 21.084 -16.221 1.00 41.91 85 ALA A N 1
ATOM 632 C CA . ALA A 1 85 ? 13.609 20.984 -17.600 1.00 41.91 85 ALA A CA 1
ATOM 633 C C . ALA A 1 85 ? 13.992 19.550 -17.997 1.00 41.91 85 ALA A C 1
ATOM 635 O O . ALA A 1 85 ? 15.059 19.033 -17.664 1.00 41.91 85 ALA A O 1
ATOM 636 N N . ARG A 1 86 ? 13.081 18.887 -18.708 1.00 54.88 86 ARG A N 1
ATOM 637 C CA . ARG A 1 86 ? 13.368 17.632 -19.399 1.00 54.88 86 ARG A CA 1
ATOM 638 C C . ARG A 1 86 ? 14.027 17.963 -20.727 1.00 54.88 86 ARG A C 1
ATOM 640 O O . ARG A 1 86 ? 13.725 19.020 -21.280 1.00 54.88 86 ARG A O 1
ATOM 647 N N . PRO A 1 87 ? 14.855 17.063 -21.283 1.00 53.03 87 PRO A N 1
ATOM 648 C CA . PRO A 1 87 ? 15.262 17.233 -22.663 1.00 53.03 87 PRO A CA 1
ATOM 649 C C . PRO A 1 87 ? 13.996 17.374 -23.526 1.00 53.03 87 PRO A C 1
ATOM 651 O O . PRO A 1 87 ? 13.042 16.599 -23.324 1.00 53.03 87 PRO A O 1
ATOM 654 N N . PRO A 1 88 ? 13.952 18.384 -24.413 1.00 63.81 88 PRO A N 1
ATOM 655 C CA . PRO A 1 88 ? 12.839 18.565 -25.331 1.00 63.81 88 PRO A CA 1
ATOM 656 C C . PRO A 1 88 ? 12.649 17.278 -26.135 1.00 63.81 88 PRO A C 1
ATOM 658 O O . PRO A 1 88 ? 13.625 16.622 -26.504 1.00 63.81 88 PRO A O 1
ATOM 661 N N . VAL A 1 89 ? 11.390 16.886 -26.353 1.00 71.75 89 VAL A N 1
ATOM 662 C CA . VAL A 1 89 ? 11.091 15.772 -27.259 1.00 71.75 89 VAL A CA 1
ATOM 663 C C . VAL A 1 89 ? 11.392 16.249 -28.663 1.00 71.75 89 VAL A C 1
ATOM 665 O O . VAL A 1 89 ? 10.929 17.315 -29.060 1.00 71.75 89 VAL A O 1
ATOM 668 N N . SER A 1 90 ? 12.152 15.457 -29.400 1.00 81.38 90 SER A N 1
ATOM 669 C CA . SER A 1 90 ? 12.410 15.688 -30.814 1.00 81.38 90 SER A CA 1
ATOM 670 C C . SER A 1 90 ? 11.590 14.722 -31.656 1.00 81.38 90 SER A C 1
ATOM 672 O O . SER A 1 90 ? 11.297 13.598 -31.242 1.00 81.38 90 SER A O 1
ATOM 674 N N . VAL A 1 91 ? 11.217 15.150 -32.862 1.00 85.19 91 VAL A N 1
ATOM 675 C CA . VAL A 1 91 ? 10.659 14.229 -33.858 1.00 85.19 91 VAL A CA 1
ATOM 676 C C . VAL A 1 91 ? 11.669 13.101 -34.093 1.00 85.19 91 VAL A C 1
ATOM 678 O O . VAL A 1 91 ? 12.863 13.348 -34.236 1.00 85.19 91 VAL A O 1
ATOM 681 N N . GLY A 1 92 ? 11.190 11.860 -34.093 1.00 84.94 92 GLY A N 1
ATOM 682 C CA . GLY A 1 92 ? 12.005 10.649 -34.182 1.00 84.94 92 GLY A CA 1
ATOM 683 C C . GLY A 1 92 ? 12.367 10.020 -32.834 1.00 84.94 92 GLY A C 1
ATOM 684 O O . GLY A 1 92 ? 12.736 8.844 -32.817 1.00 84.94 92 GLY A O 1
ATOM 685 N N . ASP A 1 93 ? 12.204 10.730 -31.711 1.00 85.00 93 ASP A N 1
ATOM 686 C CA . ASP A 1 93 ? 12.484 10.169 -30.387 1.00 85.00 93 ASP A CA 1
ATOM 687 C C . ASP A 1 93 ? 11.598 8.954 -30.110 1.00 85.00 93 ASP A C 1
ATOM 689 O O . ASP A 1 93 ? 10.371 9.001 -30.236 1.00 85.00 93 ASP A O 1
ATOM 693 N N . ARG A 1 94 ? 12.224 7.864 -29.667 1.00 87.12 94 ARG A N 1
ATOM 694 C CA . ARG A 1 94 ? 11.525 6.663 -29.212 1.00 87.12 94 ARG A CA 1
ATOM 695 C C . ARG A 1 94 ? 11.353 6.700 -27.706 1.00 87.12 94 ARG A C 1
ATOM 697 O O . ARG A 1 94 ? 12.295 7.007 -26.975 1.00 87.12 94 ARG A O 1
ATOM 704 N N . ALA A 1 95 ? 10.170 6.338 -27.233 1.00 85.69 95 ALA A N 1
ATOM 705 C CA . ALA A 1 95 ? 9.907 6.208 -25.813 1.00 85.69 95 ALA A CA 1
ATOM 706 C C . ALA A 1 95 ? 8.937 5.067 -25.520 1.00 85.69 95 ALA A C 1
ATOM 708 O O . ALA A 1 95 ? 8.012 4.811 -26.290 1.00 85.69 95 ALA A O 1
ATOM 709 N N . TYR A 1 96 ? 9.130 4.417 -24.375 1.00 85.56 96 TYR A N 1
ATOM 710 C CA . TYR A 1 96 ? 8.057 3.639 -23.774 1.00 85.56 96 TYR A CA 1
ATOM 711 C C . TYR A 1 96 ? 7.087 4.592 -23.081 1.00 85.56 96 TYR A C 1
ATOM 713 O O . TYR A 1 96 ? 7.521 5.474 -22.333 1.00 85.56 96 TYR A O 1
ATOM 721 N N . LEU A 1 97 ? 5.797 4.415 -23.347 1.00 84.38 97 LEU A N 1
ATOM 722 C CA . LEU A 1 97 ? 4.716 5.206 -22.785 1.00 84.38 97 LEU A CA 1
ATOM 723 C C . LEU A 1 97 ? 3.802 4.314 -21.951 1.00 84.38 97 LEU A C 1
ATOM 725 O O . LEU A 1 97 ? 3.353 3.278 -22.439 1.00 84.38 97 LEU A O 1
ATOM 729 N N . LEU A 1 98 ? 3.517 4.731 -20.718 1.00 81.12 98 LEU A N 1
ATOM 730 C CA . LEU A 1 98 ? 2.427 4.186 -19.905 1.00 81.12 98 LEU A CA 1
ATOM 731 C C . LEU A 1 98 ? 1.307 5.210 -20.005 1.00 81.12 98 LEU A C 1
ATOM 733 O O . LEU A 1 98 ? 1.548 6.385 -19.743 1.00 81.12 98 LEU A O 1
ATOM 737 N N . LEU A 1 99 ? 0.123 4.802 -20.446 1.00 77.56 99 LEU A N 1
ATOM 738 C CA . LEU A 1 99 ? -0.968 5.710 -20.786 1.00 77.56 99 LEU A CA 1
ATOM 739 C C . LEU A 1 99 ? -2.230 5.329 -20.016 1.00 77.56 99 LEU A C 1
ATOM 741 O O . LEU A 1 99 ? -2.624 4.162 -19.986 1.00 77.56 99 LEU A O 1
ATOM 745 N N . TRP A 1 100 ? -2.876 6.328 -19.414 1.00 73.44 100 TRP A N 1
ATOM 746 C CA . TRP A 1 100 ? -4.146 6.172 -18.711 1.00 73.44 100 TRP A CA 1
ATOM 747 C C . TRP A 1 100 ? -5.272 6.861 -19.489 1.00 73.44 100 TRP A C 1
ATOM 749 O O . TRP A 1 100 ? -5.082 7.938 -20.063 1.00 73.44 100 TRP A O 1
ATOM 759 N N . GLY A 1 101 ? -6.434 6.215 -19.536 1.00 68.06 101 GLY A N 1
ATOM 760 C CA . GLY A 1 101 ? -7.577 6.613 -20.356 1.00 68.06 101 GLY A CA 1
ATOM 761 C C . GLY A 1 101 ? -8.217 5.414 -21.051 1.00 68.06 101 GLY A C 1
ATOM 762 O O . GLY A 1 101 ? -7.766 4.279 -20.887 1.00 68.06 101 GLY A O 1
ATOM 763 N N . GLU A 1 102 ? -9.273 5.667 -21.824 1.00 64.75 102 GLU A N 1
ATOM 764 C CA . GLU A 1 102 ? -9.955 4.624 -22.589 1.00 64.75 102 GLU A CA 1
ATOM 765 C C . GLU A 1 102 ? -9.063 4.122 -23.735 1.00 64.75 102 GLU A C 1
ATOM 767 O O . GLU A 1 102 ? -8.760 4.888 -24.650 1.00 64.75 102 GLU A O 1
ATOM 772 N N . PRO A 1 103 ? -8.681 2.831 -23.761 1.00 58.00 103 PRO A N 1
ATOM 773 C CA . PRO A 1 103 ? -7.724 2.314 -24.743 1.00 58.00 103 PRO A CA 1
ATOM 774 C C . PRO A 1 103 ? -8.174 2.404 -26.210 1.00 58.00 103 PRO A C 1
ATOM 776 O O . PRO A 1 103 ? -7.357 2.280 -27.122 1.00 58.00 103 PRO A O 1
ATOM 779 N N . ARG A 1 104 ? -9.482 2.581 -26.435 1.00 56.34 104 ARG A N 1
ATOM 780 C CA . ARG A 1 104 ? -10.116 2.738 -27.753 1.00 56.34 104 ARG A CA 1
ATOM 781 C C . ARG A 1 104 ? -10.617 4.165 -28.020 1.00 56.34 104 ARG A C 1
ATOM 783 O O . ARG A 1 104 ? -11.160 4.403 -29.094 1.00 56.34 104 ARG A O 1
ATOM 790 N N . GLY A 1 105 ? -10.458 5.083 -27.066 1.00 60.56 105 GLY A N 1
ATOM 791 C CA . GLY A 1 105 ? -10.839 6.488 -27.204 1.00 60.56 105 GLY A CA 1
ATOM 792 C C . GLY A 1 105 ? -9.766 7.322 -27.911 1.00 60.56 105 GLY A C 1
ATOM 793 O O . GLY A 1 105 ? -8.641 6.875 -28.135 1.00 60.56 105 GLY A O 1
ATOM 794 N N . GLU A 1 106 ? -10.113 8.560 -28.266 1.00 51.75 106 GLU A N 1
ATOM 795 C CA . GLU A 1 106 ? -9.227 9.460 -29.024 1.00 51.75 106 GLU A CA 1
ATOM 796 C C . GLU A 1 106 ? -8.165 10.166 -28.154 1.00 51.75 106 GLU A C 1
ATOM 798 O O . GLU A 1 106 ? -7.214 10.735 -28.689 1.00 51.75 106 GLU A O 1
ATOM 803 N N . GLY A 1 107 ? -8.283 10.114 -26.820 1.00 59.53 107 GLY A N 1
ATOM 804 C CA . GLY A 1 107 ? -7.417 10.860 -25.903 1.00 59.53 107 GLY A CA 1
ATOM 805 C C . GLY A 1 107 ? -6.745 9.991 -24.843 1.00 59.53 107 GLY A C 1
ATOM 806 O O . GLY A 1 107 ? -7.415 9.439 -23.973 1.00 59.53 107 GLY A O 1
ATOM 807 N N . PHE A 1 108 ? -5.410 9.951 -24.858 1.00 65.25 108 PHE A N 1
ATOM 808 C CA . PHE A 1 108 ? -4.610 9.394 -23.767 1.00 65.25 108 PHE A CA 1
ATOM 809 C C . PHE A 1 108 ? -3.954 10.506 -22.955 1.00 65.25 108 PHE A C 1
ATOM 811 O O . PHE A 1 108 ? -3.405 11.464 -23.506 1.00 65.25 108 PHE A O 1
ATOM 818 N N . ARG A 1 109 ? -3.954 10.347 -21.630 1.00 62.41 109 ARG A N 1
ATOM 819 C CA . ARG A 1 109 ? -3.154 11.169 -20.718 1.00 62.41 109 ARG A CA 1
ATOM 820 C C . ARG A 1 109 ? -2.008 10.327 -20.171 1.00 62.41 109 ARG A C 1
ATOM 822 O O . ARG A 1 109 ? -2.136 9.120 -19.972 1.00 62.41 109 ARG A O 1
ATOM 829 N N . LEU A 1 110 ? -0.873 10.964 -19.909 1.00 56.66 110 LEU A N 1
ATOM 830 C CA . LEU A 1 110 ? 0.215 10.299 -19.197 1.00 56.66 110 LEU A CA 1
ATOM 831 C C . LEU A 1 110 ? -0.133 10.238 -17.706 1.00 56.66 110 LEU A C 1
ATOM 833 O O . LEU A 1 110 ? -0.422 11.287 -17.122 1.00 56.66 110 LEU A O 1
ATOM 837 N N . PRO A 1 111 ? -0.045 9.070 -17.050 1.00 49.56 111 PRO A N 1
ATOM 838 C CA . PRO A 1 111 ? 0.002 9.002 -15.608 1.00 49.56 111 PRO A CA 1
ATOM 839 C C . PRO A 1 111 ? 1.396 9.471 -15.196 1.00 49.56 111 PRO A C 1
ATOM 841 O O . PRO A 1 111 ? 2.350 8.709 -15.082 1.00 49.56 111 PRO A O 1
ATOM 844 N N . THR A 1 112 ? 1.504 10.781 -15.014 1.00 46.31 112 THR A N 1
ATOM 845 C CA . THR A 1 112 ? 2.679 11.519 -14.558 1.00 46.31 112 THR A CA 1
ATOM 846 C C . THR A 1 112 ? 3.918 11.436 -15.467 1.00 46.31 112 THR A C 1
ATOM 848 O O . THR A 1 112 ? 4.287 10.406 -16.030 1.00 46.31 112 THR A O 1
ATOM 851 N N . PRO A 1 113 ? 4.661 12.539 -15.584 1.00 44.38 113 PRO A N 1
ATOM 852 C CA . PRO A 1 113 ? 5.890 12.579 -16.369 1.00 44.38 113 PRO A CA 1
ATOM 853 C C . PRO A 1 113 ? 6.938 11.572 -15.827 1.00 44.38 113 PRO A C 1
ATOM 855 O O . PRO A 1 113 ? 7.806 11.111 -16.567 1.00 44.38 113 PRO A O 1
ATOM 858 N N . THR A 1 114 ? 6.878 11.220 -14.545 1.00 45.06 114 THR A N 1
ATOM 859 C CA . THR A 1 114 ? 7.804 10.353 -13.799 1.00 45.06 114 THR A CA 1
ATOM 860 C C . THR A 1 114 ? 7.511 8.857 -13.880 1.00 45.06 114 THR A C 1
ATOM 862 O O . THR A 1 114 ? 8.278 8.097 -13.324 1.00 45.06 114 THR A O 1
ATOM 865 N N . PHE A 1 115 ? 6.455 8.424 -14.565 1.00 50.38 115 PHE A N 1
ATOM 866 C CA . PHE A 1 115 ? 6.216 7.002 -14.863 1.00 50.38 115 PHE A CA 1
ATOM 867 C C . PHE A 1 115 ? 5.744 6.785 -16.309 1.00 50.38 115 PHE A C 1
ATOM 869 O O . PHE A 1 115 ? 5.888 5.698 -16.856 1.00 50.38 115 PHE A O 1
ATOM 876 N N . GLY A 1 116 ? 5.222 7.829 -16.958 1.00 57.47 116 GLY A N 1
ATOM 877 C CA . GLY A 1 116 ? 4.585 7.734 -18.267 1.00 57.47 116 GLY A CA 1
ATOM 878 C C . GLY A 1 116 ? 5.501 7.820 -19.487 1.00 57.47 116 GLY A C 1
ATOM 879 O O . GLY A 1 116 ? 5.015 7.564 -20.580 1.00 57.47 116 GLY A O 1
ATOM 880 N N . ARG A 1 117 ? 6.786 8.199 -19.371 1.00 71.06 117 ARG A N 1
ATOM 881 C CA . ARG A 1 117 ? 7.678 8.353 -20.543 1.00 71.06 117 ARG A CA 1
ATOM 882 C C . ARG A 1 117 ? 9.123 7.952 -20.260 1.00 71.06 117 ARG A C 1
ATOM 884 O O . ARG A 1 117 ? 9.843 8.684 -19.580 1.00 71.06 117 ARG A O 1
ATOM 891 N N . PHE A 1 118 ? 9.583 6.883 -20.905 1.00 71.19 118 PHE A N 1
ATOM 892 C CA . PHE A 1 118 ? 10.959 6.391 -20.813 1.00 71.19 118 PHE A CA 1
ATOM 893 C C . PHE A 1 118 ? 11.671 6.499 -22.156 1.00 71.19 118 PHE A C 1
ATOM 895 O O . PHE A 1 118 ? 11.395 5.733 -23.077 1.00 71.19 118 PHE A O 1
ATOM 902 N N . VAL A 1 119 ? 12.574 7.473 -22.278 1.00 71.00 119 VAL A N 1
ATOM 903 C CA . VAL A 1 119 ? 13.265 7.761 -23.543 1.00 71.00 119 VAL A CA 1
ATOM 904 C C . VAL A 1 119 ? 14.253 6.644 -23.865 1.00 71.00 119 VAL A C 1
ATOM 906 O O . VAL A 1 119 ? 15.029 6.233 -23.000 1.00 71.00 119 VAL A O 1
ATOM 909 N N . ARG A 1 120 ? 14.248 6.189 -25.117 1.00 76.19 120 ARG A N 1
ATOM 910 C CA . ARG A 1 120 ? 15.189 5.209 -25.654 1.00 76.19 120 ARG A CA 1
ATOM 911 C C . ARG A 1 120 ? 16.292 5.910 -26.452 1.00 76.19 120 ARG A C 1
ATOM 913 O O . ARG A 1 120 ? 15.986 6.668 -27.366 1.00 76.19 120 ARG A O 1
ATOM 920 N N . ARG A 1 121 ? 17.558 5.647 -26.122 1.00 74.31 121 ARG A N 1
ATOM 921 C CA . ARG A 1 121 ? 18.763 6.163 -26.799 1.00 74.31 121 ARG A CA 1
ATOM 922 C C . ARG A 1 121 ? 19.837 5.083 -26.831 1.00 74.31 121 ARG A C 1
ATOM 924 O O . ARG A 1 121 ? 20.003 4.384 -25.839 1.00 74.31 121 ARG A O 1
ATOM 931 N N . ASP A 1 122 ? 20.515 4.927 -27.965 1.00 77.38 122 ASP A N 1
ATOM 932 C CA . ASP A 1 122 ? 21.700 4.064 -28.111 1.00 77.38 122 ASP A CA 1
ATOM 933 C C . ASP A 1 122 ? 21.508 2.639 -27.563 1.00 77.38 122 ASP A C 1
ATOM 935 O O . ASP A 1 122 ? 22.295 2.128 -26.773 1.00 77.38 122 ASP A O 1
ATOM 939 N N . GLY A 1 123 ? 20.384 2.004 -27.915 1.00 77.19 123 GLY A N 1
ATOM 940 C CA . GLY A 1 123 ? 20.055 0.648 -27.453 1.00 77.19 123 GLY A CA 1
ATOM 941 C C . GLY A 1 123 ? 19.546 0.550 -26.009 1.00 77.19 123 GLY A C 1
ATOM 942 O O . GLY A 1 123 ? 19.095 -0.520 -25.610 1.00 77.19 123 GLY A O 1
ATOM 943 N N . HIS A 1 124 ? 19.510 1.653 -25.263 1.00 78.69 124 HIS A N 1
ATOM 944 C CA . HIS A 1 124 ? 19.087 1.712 -23.867 1.00 78.69 124 HIS A CA 1
ATOM 945 C C . HIS A 1 124 ? 17.777 2.480 -23.705 1.00 78.69 124 HIS A C 1
ATOM 947 O O . HIS A 1 124 ? 17.476 3.388 -24.475 1.00 78.69 124 HIS A O 1
ATOM 953 N N . ALA A 1 125 ? 16.994 2.143 -22.688 1.00 73.38 125 ALA A N 1
ATOM 954 C CA . ALA A 1 125 ? 15.884 2.943 -22.203 1.00 73.38 125 ALA A CA 1
ATOM 955 C C . ALA A 1 125 ? 16.234 3.535 -20.841 1.00 73.38 125 ALA A C 1
ATOM 957 O O . ALA A 1 125 ? 16.717 2.846 -19.944 1.00 73.38 125 ALA A O 1
ATOM 958 N N . VAL A 1 126 ? 15.967 4.825 -20.688 1.00 73.06 126 VAL A N 1
ATOM 959 C CA . VAL A 1 126 ? 16.118 5.530 -19.424 1.00 73.06 126 VAL A CA 1
ATOM 960 C C . VAL A 1 126 ? 14.820 5.387 -18.649 1.00 73.06 126 VAL A C 1
ATOM 962 O O . VAL A 1 126 ? 13.862 6.136 -18.858 1.00 73.06 126 VAL A O 1
ATOM 965 N N . LEU A 1 127 ? 14.808 4.418 -17.747 1.00 69.62 127 LEU A N 1
ATOM 966 C CA . LEU A 1 127 ? 13.718 4.202 -16.824 1.00 69.62 127 LEU A CA 1
ATOM 967 C C . LEU A 1 127 ? 13.831 5.198 -15.665 1.00 69.62 127 LEU A C 1
ATOM 969 O O . LEU A 1 127 ? 14.860 5.285 -15.000 1.00 69.62 127 LEU A O 1
ATOM 973 N N . SER A 1 128 ? 12.806 6.024 -15.491 1.00 62.78 128 SER A N 1
ATOM 974 C CA . SER A 1 128 ? 12.773 7.123 -14.525 1.00 62.78 128 SER A CA 1
ATOM 975 C C . SER A 1 128 ? 11.582 6.948 -13.598 1.00 62.78 128 SER A C 1
ATOM 977 O O . SER A 1 128 ? 10.481 6.951 -14.110 1.00 62.78 128 SER A O 1
ATOM 979 N N . PHE A 1 129 ? 11.762 6.809 -12.289 1.00 60.34 129 PHE A N 1
ATOM 980 C CA . PHE A 1 129 ? 10.680 6.477 -11.352 1.00 60.34 129 PHE A CA 1
ATOM 981 C C . PHE A 1 129 ? 10.670 7.422 -10.153 1.00 60.34 129 PHE A C 1
ATOM 983 O O . PHE A 1 129 ? 11.734 7.863 -9.730 1.00 60.34 129 PHE A O 1
ATOM 990 N N . GLY A 1 130 ? 9.502 7.684 -9.567 1.00 47.81 130 GLY A N 1
ATOM 991 C CA . GLY A 1 130 ? 9.363 8.521 -8.367 1.00 47.81 130 GLY A CA 1
ATOM 992 C C . GLY A 1 130 ? 9.258 10.026 -8.655 1.00 47.81 130 GLY A C 1
ATOM 993 O O . GLY A 1 130 ? 9.424 10.473 -9.783 1.00 47.81 130 GLY A O 1
ATOM 994 N N . GLY A 1 131 ? 8.935 10.825 -7.636 1.00 44.44 131 GLY A N 1
ATOM 995 C CA . GLY A 1 131 ? 8.705 12.276 -7.735 1.00 44.44 131 GLY A CA 1
ATOM 996 C C . GLY A 1 131 ? 9.988 13.118 -7.852 1.00 44.44 131 GLY A C 1
ATOM 997 O O . GLY A 1 131 ? 11.079 12.564 -7.923 1.00 44.44 131 GLY A O 1
ATOM 998 N N . PRO A 1 132 ? 9.894 14.465 -7.855 1.00 38.22 132 PRO A N 1
ATOM 999 C CA . PRO A 1 132 ? 11.032 15.387 -8.033 1.00 38.22 132 PRO A CA 1
ATOM 1000 C C . PRO A 1 132 ? 12.241 15.134 -7.128 1.00 38.22 132 PRO A C 1
ATOM 1002 O O . PRO A 1 132 ? 13.374 15.323 -7.567 1.00 38.22 132 PRO A O 1
ATOM 1005 N N . ASP A 1 133 ? 11.980 14.684 -5.900 1.00 34.66 133 ASP A N 1
ATOM 1006 C CA . ASP A 1 133 ? 12.991 14.402 -4.876 1.00 34.66 133 ASP A CA 1
ATOM 1007 C C . ASP A 1 133 ? 13.147 12.889 -4.619 1.00 34.66 133 ASP A C 1
ATOM 1009 O O . ASP A 1 133 ? 14.072 12.458 -3.930 1.00 34.66 133 ASP A O 1
ATOM 1013 N N . THR A 1 134 ? 12.269 12.062 -5.214 1.00 44.94 134 THR A N 1
ATOM 1014 C CA . THR A 1 134 ? 12.348 10.590 -5.194 1.00 44.94 134 THR A CA 1
ATOM 1015 C C . THR A 1 134 ? 12.727 9.964 -6.532 1.00 44.94 134 THR A C 1
ATOM 1017 O O . THR A 1 134 ? 12.560 8.763 -6.738 1.00 44.94 134 THR A O 1
ATOM 1020 N N . PHE A 1 135 ? 13.290 10.778 -7.422 1.00 54.53 135 PHE A N 1
ATOM 1021 C CA . PHE A 1 135 ? 13.612 10.407 -8.788 1.00 54.53 135 PHE A CA 1
ATOM 1022 C C . PHE A 1 135 ? 14.742 9.367 -8.813 1.00 54.53 135 PHE A C 1
ATOM 1024 O O . PHE A 1 135 ? 15.844 9.622 -8.333 1.00 54.53 135 PHE A O 1
ATOM 1031 N N . VAL A 1 136 ? 14.467 8.183 -9.350 1.00 57.91 136 VAL A N 1
ATOM 1032 C CA . VAL A 1 136 ? 15.458 7.166 -9.719 1.00 57.91 136 VAL A CA 1
ATOM 1033 C C . VAL A 1 136 ? 15.567 7.184 -11.228 1.00 57.91 136 VAL A C 1
ATOM 1035 O O . VAL A 1 136 ? 14.545 7.074 -11.896 1.00 57.91 136 VAL A O 1
ATOM 1038 N N . ARG A 1 137 ? 16.777 7.290 -11.776 1.00 67.75 137 ARG A N 1
ATOM 1039 C CA . ARG A 1 137 ? 17.013 7.229 -13.220 1.00 67.75 137 ARG A CA 1
ATOM 1040 C C . ARG A 1 137 ? 18.024 6.136 -13.515 1.00 67.75 137 ARG A C 1
ATOM 1042 O O . ARG A 1 137 ? 19.189 6.280 -13.171 1.00 67.75 137 ARG A O 1
ATOM 1049 N N . LEU A 1 138 ? 17.586 5.084 -14.192 1.00 70.12 138 LEU A N 1
ATOM 1050 C CA . LEU A 1 138 ? 18.447 3.980 -14.589 1.00 70.12 138 LEU A CA 1
ATOM 1051 C C . LEU A 1 138 ? 18.374 3.777 -16.099 1.00 70.12 138 LEU A C 1
ATOM 1053 O O . LEU A 1 138 ? 17.294 3.608 -16.666 1.00 70.12 138 LEU A O 1
ATOM 1057 N N . ALA A 1 139 ? 19.532 3.796 -16.751 1.00 78.81 139 ALA A N 1
ATOM 1058 C CA . ALA A 1 139 ? 19.645 3.304 -18.113 1.00 78.81 139 ALA A CA 1
ATOM 1059 C C . ALA A 1 139 ? 19.700 1.773 -18.068 1.00 78.81 139 ALA A C 1
ATOM 1061 O O . ALA A 1 139 ? 20.551 1.197 -17.397 1.00 78.81 139 ALA A O 1
ATOM 1062 N N . VAL A 1 140 ? 18.783 1.124 -18.774 1.00 81.44 140 VAL A N 1
ATOM 1063 C CA . VAL A 1 140 ? 18.762 -0.330 -18.959 1.00 81.44 140 VAL A CA 1
ATOM 1064 C C . VAL A 1 140 ? 18.705 -0.641 -20.444 1.00 81.44 140 VAL A C 1
ATOM 1066 O O . VAL A 1 140 ? 18.204 0.164 -21.226 1.00 81.44 140 VAL A O 1
ATOM 1069 N N . GLU A 1 141 ? 19.180 -1.808 -20.857 1.00 87.25 141 GLU A N 1
ATOM 1070 C CA . GLU A 1 141 ? 19.031 -2.250 -22.244 1.00 87.25 141 GLU A CA 1
ATOM 1071 C C . GLU A 1 141 ? 17.556 -2.247 -22.671 1.00 87.25 141 GLU A C 1
ATOM 1073 O O . GLU A 1 141 ? 16.660 -2.594 -21.897 1.00 87.25 141 GLU A O 1
ATOM 1078 N N . ALA A 1 142 ? 17.275 -1.869 -23.918 1.00 85.38 142 ALA A N 1
ATOM 1079 C CA . ALA A 1 142 ? 15.904 -1.689 -24.390 1.00 85.38 142 ALA A CA 1
ATOM 1080 C C . ALA A 1 142 ? 15.068 -2.976 -24.318 1.00 85.38 142 ALA A C 1
ATOM 1082 O O . ALA A 1 142 ? 13.883 -2.898 -23.992 1.00 85.38 142 ALA A O 1
ATOM 1083 N N . ALA A 1 143 ? 15.680 -4.135 -24.587 1.00 87.50 143 ALA A N 1
ATOM 1084 C CA . ALA A 1 143 ? 15.031 -5.438 -24.443 1.00 87.50 143 ALA A CA 1
ATOM 1085 C C . ALA A 1 143 ? 14.672 -5.726 -22.976 1.00 87.50 143 ALA A C 1
ATOM 1087 O O . ALA A 1 143 ? 13.581 -6.207 -22.678 1.00 87.50 143 ALA A O 1
ATOM 1088 N N . ARG A 1 144 ? 15.555 -5.347 -22.042 1.00 88.50 144 ARG A N 1
ATOM 1089 C CA . ARG A 1 144 ? 15.313 -5.480 -20.603 1.00 88.50 144 ARG A CA 1
ATOM 1090 C C . ARG A 1 144 ? 14.193 -4.558 -20.134 1.00 88.50 144 ARG A C 1
ATOM 1092 O O . ARG A 1 144 ? 13.322 -4.998 -19.395 1.00 88.50 144 ARG A O 1
ATOM 1099 N N . ALA A 1 145 ? 14.187 -3.307 -20.591 1.00 85.88 145 ALA A N 1
ATOM 1100 C CA . ALA A 1 145 ? 13.121 -2.356 -20.288 1.00 85.88 145 ALA A CA 1
ATOM 1101 C C . ALA A 1 145 ? 11.750 -2.884 -20.720 1.00 85.88 145 ALA A C 1
ATOM 1103 O O . ALA A 1 145 ? 10.788 -2.796 -19.966 1.00 85.88 145 ALA A O 1
ATOM 1104 N N . GLU A 1 146 ? 11.672 -3.469 -21.915 1.00 89.25 146 GLU A N 1
ATOM 1105 C CA . GLU A 1 146 ? 10.441 -4.074 -22.411 1.00 89.25 146 GLU A CA 1
ATOM 1106 C C . GLU A 1 146 ? 9.980 -5.239 -21.533 1.00 89.25 146 GLU A C 1
ATOM 1108 O O . GLU A 1 146 ? 8.811 -5.281 -21.149 1.00 89.25 146 GLU A O 1
ATOM 1113 N N . ALA A 1 147 ? 10.893 -6.154 -21.189 1.00 89.88 147 ALA A N 1
ATOM 1114 C CA . ALA A 1 147 ? 10.590 -7.286 -20.320 1.00 89.88 147 ALA A CA 1
ATOM 1115 C C . ALA A 1 147 ? 10.070 -6.818 -18.950 1.00 89.88 147 ALA A C 1
ATOM 1117 O O . ALA A 1 147 ? 9.051 -7.316 -18.478 1.00 89.88 147 ALA A O 1
ATOM 1118 N N . ILE A 1 148 ? 10.711 -5.805 -18.354 1.00 88.56 148 ILE A N 1
ATOM 1119 C CA . ILE A 1 148 ? 10.293 -5.194 -17.083 1.00 88.56 148 ILE A CA 1
ATOM 1120 C C . ILE A 1 148 ? 8.888 -4.603 -17.195 1.00 88.56 148 ILE A C 1
ATOM 1122 O O . ILE A 1 148 ? 8.022 -4.923 -16.386 1.00 88.56 148 ILE A O 1
ATOM 1126 N N . LEU A 1 149 ? 8.638 -3.763 -18.202 1.00 86.81 149 LEU A N 1
ATOM 1127 C CA . LEU A 1 149 ? 7.344 -3.100 -18.366 1.00 86.81 149 LEU A CA 1
ATOM 1128 C C . LEU A 1 149 ? 6.220 -4.102 -18.639 1.00 86.81 149 LEU A C 1
ATOM 1130 O O . LEU A 1 149 ? 5.133 -3.965 -18.082 1.00 86.81 149 LEU A O 1
ATOM 1134 N N . ARG A 1 150 ? 6.487 -5.137 -19.443 1.00 88.38 150 ARG A N 1
ATOM 1135 C CA . ARG A 1 150 ? 5.540 -6.231 -19.685 1.00 88.38 150 ARG A CA 1
ATOM 1136 C C . ARG A 1 150 ? 5.257 -7.007 -18.401 1.00 88.38 150 ARG A C 1
ATOM 1138 O O . ARG A 1 150 ? 4.093 -7.289 -18.121 1.00 88.38 150 ARG A O 1
ATOM 1145 N N . ALA A 1 151 ? 6.286 -7.312 -17.611 1.00 89.38 151 ALA A N 1
ATOM 1146 C CA . ALA A 1 151 ? 6.128 -8.011 -16.342 1.00 89.38 151 ALA A CA 1
ATOM 1147 C C . ALA A 1 151 ? 5.293 -7.212 -15.345 1.00 89.38 151 ALA A C 1
ATOM 1149 O O . ALA A 1 151 ? 4.321 -7.735 -14.806 1.00 89.38 151 ALA A O 1
ATOM 1150 N N . CYS A 1 152 ? 5.600 -5.927 -15.184 1.00 85.75 152 CYS A N 1
ATOM 1151 C CA . CYS A 1 152 ? 4.835 -5.019 -14.340 1.00 85.75 152 CYS A CA 1
ATOM 1152 C C . CYS A 1 152 ? 3.374 -4.894 -14.799 1.00 85.75 152 CYS A C 1
ATOM 1154 O O . CYS A 1 152 ? 2.477 -4.989 -13.971 1.00 85.75 152 CYS A O 1
ATOM 1156 N N . ALA A 1 153 ? 3.117 -4.741 -16.102 1.00 84.81 153 ALA A N 1
ATOM 1157 C CA . ALA A 1 153 ? 1.759 -4.558 -16.620 1.00 84.81 153 ALA A CA 1
ATOM 1158 C C . ALA A 1 153 ? 0.901 -5.835 -16.577 1.00 84.81 153 ALA A C 1
ATOM 1160 O O . ALA A 1 153 ? -0.314 -5.763 -16.426 1.00 84.81 153 ALA A O 1
ATOM 1161 N N . THR A 1 154 ? 1.513 -7.012 -16.738 1.00 86.56 154 THR A N 1
ATOM 1162 C CA . THR A 1 154 ? 0.779 -8.287 -16.856 1.00 86.56 154 THR A CA 1
ATOM 1163 C C . THR A 1 154 ? 0.827 -9.154 -15.602 1.00 86.56 154 THR A C 1
ATOM 1165 O O . THR A 1 154 ? 0.095 -10.140 -15.529 1.00 86.56 154 THR A O 1
ATOM 1168 N N . GLY A 1 155 ? 1.694 -8.832 -14.637 1.00 87.31 155 GLY A N 1
ATOM 1169 C CA . GLY A 1 155 ? 1.973 -9.702 -13.493 1.00 87.31 155 GLY A CA 1
ATOM 1170 C C . GLY A 1 155 ? 2.639 -11.024 -13.892 1.00 87.31 155 GLY A C 1
ATOM 1171 O O . GLY A 1 155 ? 2.533 -12.006 -13.165 1.00 87.31 155 GLY A O 1
ATOM 1172 N N . ARG A 1 156 ? 3.298 -11.085 -15.059 1.00 89.25 156 ARG A N 1
ATOM 1173 C CA . ARG A 1 156 ? 3.985 -12.286 -15.561 1.00 89.25 156 ARG A CA 1
ATOM 1174 C C . ARG A 1 156 ? 5.378 -11.947 -16.064 1.00 89.25 156 ARG A C 1
ATOM 1176 O O . ARG A 1 156 ? 5.518 -11.111 -16.949 1.00 89.25 156 ARG A O 1
ATOM 1183 N N . ALA A 1 157 ? 6.392 -12.646 -15.574 1.00 90.31 157 ALA A N 1
ATOM 1184 C CA . ALA A 1 157 ? 7.756 -12.524 -16.076 1.00 90.31 157 ALA A CA 1
ATOM 1185 C C . ALA A 1 157 ? 8.260 -13.824 -16.691 1.00 90.31 157 ALA A C 1
ATOM 1187 O O . ALA A 1 157 ? 7.872 -14.917 -16.282 1.00 90.31 157 ALA A O 1
ATOM 1188 N N . ASP A 1 158 ? 9.155 -13.687 -17.667 1.00 90.88 158 ASP A N 1
ATOM 1189 C CA . ASP A 1 158 ? 9.947 -14.810 -18.145 1.00 90.88 158 ASP A CA 1
ATOM 1190 C C . ASP A 1 158 ? 11.080 -15.154 -17.161 1.00 90.88 158 ASP A C 1
ATOM 1192 O O . ASP A 1 158 ? 11.507 -14.351 -16.322 1.00 90.88 158 ASP A O 1
ATOM 1196 N N . THR A 1 159 ? 11.593 -16.377 -17.285 1.00 90.81 159 THR A N 1
ATOM 1197 C CA . THR A 1 159 ? 12.648 -16.904 -16.412 1.00 90.81 159 THR A CA 1
ATOM 1198 C C . THR A 1 159 ? 13.971 -16.148 -16.552 1.00 90.81 159 THR A C 1
ATOM 1200 O O . THR A 1 159 ? 14.747 -16.101 -15.597 1.00 90.81 159 THR A O 1
ATOM 1203 N N . GLY A 1 160 ? 14.241 -15.536 -17.709 1.00 93.25 160 GLY A N 1
ATOM 1204 C CA . GLY A 1 160 ? 15.438 -14.734 -17.957 1.00 93.25 160 GLY A CA 1
ATOM 1205 C C . GLY A 1 160 ? 15.406 -13.381 -17.244 1.00 93.25 160 GLY A C 1
ATOM 1206 O O . GLY A 1 160 ? 16.446 -12.899 -16.786 1.00 93.25 160 GLY A O 1
ATOM 1207 N N . LEU A 1 161 ? 14.227 -12.774 -17.097 1.00 93.19 161 LEU A N 1
ATOM 1208 C CA . LEU A 1 161 ? 14.037 -11.565 -16.303 1.00 93.19 161 LEU A CA 1
ATOM 1209 C C . LEU A 1 161 ? 14.231 -11.843 -14.812 1.00 93.19 161 LEU A C 1
ATOM 1211 O O . LEU A 1 161 ? 15.015 -11.148 -14.168 1.00 93.19 161 LEU A O 1
ATOM 1215 N N . LEU A 1 162 ? 13.580 -12.882 -14.283 1.00 94.38 162 LEU A N 1
ATOM 1216 C CA . LEU A 1 162 ? 13.706 -13.252 -12.870 1.00 94.38 162 LEU A CA 1
ATOM 1217 C C . LEU A 1 162 ? 15.147 -13.629 -12.505 1.00 94.38 162 LEU A C 1
ATOM 1219 O O . LEU A 1 162 ? 15.653 -13.208 -11.465 1.00 94.38 162 LEU A O 1
ATOM 1223 N N . ARG A 1 163 ? 15.836 -14.374 -13.381 1.00 94.69 163 ARG A N 1
ATOM 1224 C CA . ARG A 1 163 ? 17.252 -14.716 -13.197 1.00 94.69 163 ARG A CA 1
ATOM 1225 C C . ARG A 1 163 ? 18.125 -13.468 -13.104 1.00 94.69 163 ARG A C 1
ATOM 1227 O O . ARG A 1 163 ? 18.876 -13.343 -12.144 1.00 94.69 163 ARG A O 1
ATOM 1234 N N . TRP A 1 164 ? 17.965 -12.530 -14.034 1.00 93.69 164 TRP A N 1
ATOM 1235 C CA . TRP A 1 164 ? 18.710 -11.271 -14.021 1.00 93.69 164 TRP A CA 1
ATOM 1236 C C . TRP A 1 164 ? 18.468 -10.465 -12.740 1.00 93.69 164 TRP A C 1
ATOM 1238 O O . TRP A 1 164 ? 19.420 -9.987 -12.132 1.00 93.69 164 TRP A O 1
ATOM 1248 N N . CYS A 1 165 ? 17.218 -10.358 -12.273 1.00 94.62 165 CYS A N 1
ATOM 1249 C CA . CYS A 1 165 ? 16.932 -9.683 -11.005 1.00 94.62 165 CYS A CA 1
ATOM 1250 C C . CYS A 1 165 ? 17.681 -10.342 -9.838 1.00 94.62 165 CYS A C 1
ATOM 1252 O O . CYS A 1 165 ? 18.276 -9.650 -9.018 1.00 94.62 165 CYS A O 1
ATOM 1254 N N . ARG A 1 166 ? 17.695 -11.677 -9.769 1.00 95.06 166 ARG A N 1
ATOM 1255 C CA . ARG A 1 166 ? 18.408 -12.422 -8.718 1.00 95.06 166 ARG A CA 1
ATOM 1256 C C . ARG A 1 166 ? 19.925 -12.237 -8.804 1.00 95.06 166 ARG A C 1
ATOM 1258 O O . ARG A 1 166 ? 20.559 -12.079 -7.765 1.00 95.06 166 ARG A O 1
ATOM 1265 N N . GLU A 1 167 ? 20.486 -12.219 -10.011 1.00 94.12 167 GLU A N 1
ATOM 1266 C CA . GLU A 1 167 ? 21.907 -11.939 -10.260 1.00 94.12 167 GLU A CA 1
ATOM 1267 C C . GLU A 1 167 ? 22.285 -10.535 -9.775 1.00 94.12 167 GLU A C 1
ATOM 1269 O O . GLU A 1 167 ? 23.226 -10.395 -8.998 1.00 94.12 167 GLU A O 1
ATOM 1274 N N . VAL A 1 168 ? 21.498 -9.513 -10.126 1.00 93.00 168 VAL A N 1
ATOM 1275 C CA . VAL A 1 168 ? 21.702 -8.132 -9.654 1.00 93.00 168 VAL A CA 1
ATOM 1276 C C . VAL A 1 168 ? 21.665 -8.050 -8.126 1.00 93.00 168 VAL A C 1
ATOM 1278 O O . VAL A 1 168 ? 22.491 -7.370 -7.526 1.00 93.00 168 VAL A O 1
ATOM 1281 N N . LEU A 1 169 ? 20.740 -8.757 -7.471 1.00 93.00 169 LEU A N 1
ATOM 1282 C CA . LEU A 1 169 ? 20.651 -8.773 -6.004 1.00 93.00 169 LEU A CA 1
ATOM 1283 C C . LEU A 1 169 ? 21.771 -9.574 -5.324 1.00 93.00 169 LEU A C 1
ATOM 1285 O O . LEU A 1 169 ? 21.980 -9.416 -4.120 1.00 93.00 169 LEU A O 1
ATOM 1289 N N . GLY A 1 170 ? 22.461 -10.445 -6.061 1.00 90.19 170 GLY A N 1
ATOM 1290 C CA . GLY A 1 170 ? 23.632 -11.186 -5.593 1.00 90.19 170 GLY A CA 1
ATOM 1291 C C . GLY A 1 170 ? 24.967 -10.493 -5.877 1.00 90.19 170 GLY A C 1
ATOM 1292 O O . GLY A 1 170 ? 25.972 -10.864 -5.275 1.0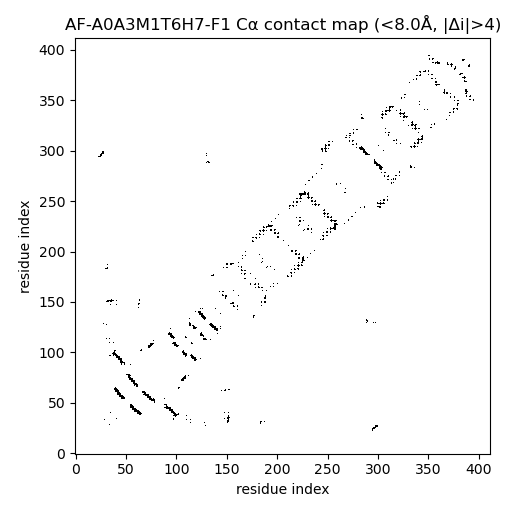0 90.19 170 GLY A O 1
ATOM 1293 N N . ALA A 1 171 ? 24.988 -9.503 -6.770 1.00 90.69 171 ALA A N 1
ATOM 1294 C CA . ALA A 1 171 ? 26.197 -8.813 -7.195 1.00 90.69 171 ALA A CA 1
ATOM 1295 C C . ALA A 1 171 ? 26.651 -7.763 -6.166 1.00 90.69 171 ALA A C 1
ATOM 1297 O O . ALA A 1 171 ? 25.874 -6.919 -5.711 1.00 90.69 171 ALA A O 1
ATOM 1298 N N . SER A 1 172 ? 27.936 -7.802 -5.803 1.00 85.56 172 SER A N 1
ATOM 1299 C CA . SER A 1 172 ? 28.538 -6.875 -4.834 1.00 85.56 172 SER A CA 1
ATOM 1300 C C . SER A 1 172 ? 28.684 -5.449 -5.366 1.00 85.56 172 SER A C 1
ATOM 1302 O O . SER A 1 172 ? 28.745 -4.507 -4.583 1.00 85.56 172 SER A O 1
ATOM 1304 N N . ASP A 1 173 ? 28.751 -5.291 -6.684 1.00 87.75 173 ASP A N 1
ATOM 1305 C CA . ASP A 1 173 ? 28.931 -4.030 -7.405 1.00 87.75 173 ASP A CA 1
ATOM 1306 C C . ASP A 1 173 ? 27.614 -3.438 -7.939 1.00 87.75 173 ASP A C 1
ATOM 1308 O O . ASP A 1 173 ? 27.620 -2.363 -8.540 1.00 87.75 173 ASP A O 1
ATOM 1312 N N . ALA A 1 174 ? 26.469 -4.086 -7.688 1.00 88.12 174 ALA A N 1
ATOM 1313 C CA . ALA A 1 174 ? 25.171 -3.586 -8.130 1.00 88.12 174 ALA A CA 1
ATOM 1314 C C . ALA A 1 174 ? 24.785 -2.269 -7.440 1.00 88.12 174 ALA A C 1
ATOM 1316 O O . ALA A 1 174 ? 24.692 -2.181 -6.203 1.00 88.12 174 ALA A O 1
ATOM 1317 N N . THR A 1 175 ? 24.460 -1.260 -8.254 1.00 85.94 175 THR A N 1
ATOM 1318 C CA . THR A 1 175 ? 24.043 0.058 -7.762 1.00 85.94 175 THR A CA 1
ATOM 1319 C C . THR A 1 175 ? 22.696 -0.019 -7.039 1.00 85.94 175 THR A C 1
ATOM 1321 O O . THR A 1 175 ? 21.894 -0.934 -7.254 1.00 85.94 175 THR A O 1
ATOM 1324 N N . ASN A 1 176 ? 22.405 0.959 -6.176 1.00 82.56 176 ASN A N 1
ATOM 1325 C CA . ASN A 1 176 ? 21.132 0.999 -5.450 1.00 82.56 176 ASN A CA 1
ATOM 1326 C C . ASN A 1 176 ? 19.926 1.085 -6.397 1.00 82.56 176 ASN A C 1
ATOM 1328 O O . ASN A 1 176 ? 18.878 0.525 -6.095 1.00 82.56 176 ASN A O 1
ATOM 1332 N N . GLU A 1 177 ? 20.067 1.727 -7.555 1.00 80.62 177 GLU A N 1
ATOM 1333 C CA . GLU A 1 177 ? 19.028 1.822 -8.579 1.00 80.62 177 GLU A CA 1
ATOM 1334 C C . GLU A 1 177 ? 18.757 0.473 -9.249 1.00 80.62 177 GLU A C 1
ATOM 1336 O O . GLU A 1 177 ? 17.594 0.117 -9.452 1.00 80.62 177 GLU A O 1
ATOM 1341 N N . GLN A 1 178 ? 19.807 -0.295 -9.562 1.00 85.31 178 GLN A N 1
ATOM 1342 C CA . GLN A 1 178 ? 19.672 -1.642 -10.127 1.00 85.31 178 GLN A CA 1
ATOM 1343 C C . GLN A 1 178 ? 19.013 -2.594 -9.123 1.00 85.31 178 GLN A C 1
ATOM 1345 O O . GLN A 1 178 ? 18.092 -3.338 -9.477 1.00 85.31 178 GLN A O 1
ATOM 1350 N N . VAL A 1 179 ? 19.441 -2.531 -7.859 1.00 88.69 179 VAL A N 1
ATOM 1351 C CA . VAL A 1 179 ? 18.848 -3.303 -6.761 1.00 88.69 179 VAL A CA 1
ATOM 1352 C C . VAL A 1 179 ? 17.389 -2.917 -6.547 1.00 88.69 179 VAL A C 1
ATOM 1354 O O . VAL A 1 179 ? 16.527 -3.793 -6.505 1.00 88.69 179 VAL A O 1
ATOM 1357 N N . TYR A 1 180 ? 17.089 -1.621 -6.467 1.00 84.31 180 TYR A N 1
ATOM 1358 C CA . TYR A 1 180 ? 15.727 -1.116 -6.318 1.00 84.31 180 TYR A CA 1
ATOM 1359 C C . TYR A 1 180 ? 14.816 -1.609 -7.446 1.00 84.31 180 TYR A C 1
ATOM 1361 O O . TYR A 1 180 ? 13.765 -2.184 -7.170 1.00 84.31 180 TYR A O 1
ATOM 1369 N N . LEU A 1 181 ? 15.233 -1.454 -8.708 1.00 83.06 181 LEU A N 1
ATOM 1370 C CA . LEU A 1 181 ? 14.446 -1.898 -9.858 1.00 83.06 181 LEU A CA 1
ATOM 1371 C C . LEU A 1 181 ? 14.213 -3.412 -9.838 1.00 83.06 181 LEU A C 1
ATOM 1373 O O . LEU A 1 181 ? 13.100 -3.864 -10.099 1.00 83.06 181 LEU A O 1
ATOM 1377 N N . SER A 1 182 ? 15.237 -4.191 -9.486 1.00 90.50 182 SER A N 1
ATOM 1378 C CA . SER A 1 182 ? 15.122 -5.647 -9.378 1.00 90.50 182 SER A CA 1
ATOM 1379 C C . SER A 1 182 ? 14.125 -6.056 -8.295 1.00 90.50 182 SER A C 1
ATOM 1381 O O . SER A 1 182 ? 13.286 -6.919 -8.532 1.00 90.50 182 SER A O 1
ATOM 1383 N N . LEU A 1 183 ? 14.146 -5.396 -7.133 1.00 90.81 183 LEU A N 1
ATOM 1384 C CA . LEU A 1 183 ? 13.164 -5.626 -6.071 1.00 90.81 183 LEU A CA 1
ATOM 1385 C C . LEU A 1 183 ? 11.755 -5.199 -6.487 1.00 90.81 183 LEU A C 1
ATOM 1387 O O . LEU A 1 183 ? 10.803 -5.898 -6.162 1.00 90.81 183 LEU A O 1
ATOM 1391 N N . CYS A 1 184 ? 11.601 -4.097 -7.226 1.00 85.81 184 CYS A N 1
ATOM 1392 C CA . CYS A 1 184 ? 10.302 -3.707 -7.775 1.00 85.81 184 CYS A CA 1
ATOM 1393 C C . CYS A 1 184 ? 9.742 -4.790 -8.699 1.00 85.81 184 CYS A C 1
ATOM 1395 O O . CYS A 1 184 ? 8.581 -5.147 -8.559 1.00 85.81 184 CYS A O 1
ATOM 1397 N N . VAL A 1 185 ? 10.559 -5.350 -9.595 1.00 88.38 185 VAL A N 1
ATOM 1398 C CA . VAL A 1 185 ? 10.132 -6.461 -10.457 1.00 88.38 185 VAL A CA 1
ATOM 1399 C C . VAL A 1 185 ? 9.750 -7.676 -9.612 1.00 88.38 185 VAL A C 1
ATOM 1401 O O . VAL A 1 185 ? 8.642 -8.181 -9.751 1.00 88.38 185 VAL A O 1
ATOM 1404 N N . LEU A 1 186 ? 10.608 -8.114 -8.686 1.00 93.19 186 LEU A N 1
ATOM 1405 C CA . LEU A 1 186 ? 10.313 -9.277 -7.838 1.00 93.19 186 LEU A CA 1
ATOM 1406 C C . LEU A 1 186 ? 9.098 -9.068 -6.925 1.00 93.19 186 LEU A C 1
ATOM 1408 O O . LEU A 1 186 ? 8.424 -10.032 -6.590 1.00 93.19 186 LEU A O 1
ATOM 1412 N N . ALA A 1 187 ? 8.767 -7.837 -6.539 1.00 89.88 187 ALA A N 1
ATOM 1413 C CA . ALA A 1 187 ? 7.538 -7.578 -5.799 1.00 89.88 187 ALA A CA 1
ATOM 1414 C C . ALA A 1 187 ? 6.304 -7.852 -6.674 1.00 89.88 187 ALA A C 1
ATOM 1416 O O . ALA A 1 187 ? 5.266 -8.251 -6.164 1.00 89.88 187 ALA A O 1
ATOM 1417 N N . GLU A 1 188 ? 6.386 -7.658 -7.989 1.00 88.00 188 GLU A N 1
ATOM 1418 C CA . GLU A 1 188 ? 5.252 -7.891 -8.887 1.00 88.00 188 GLU A CA 1
ATOM 1419 C C . GLU A 1 188 ? 5.107 -9.341 -9.339 1.00 88.00 188 GLU A C 1
ATOM 1421 O O . GLU A 1 188 ? 3.989 -9.819 -9.511 1.00 88.00 188 GLU A O 1
ATOM 1426 N N . VAL A 1 189 ? 6.227 -10.018 -9.576 1.00 91.69 189 VAL A N 1
ATOM 1427 C CA . VAL A 1 189 ? 6.262 -11.304 -10.296 1.00 91.69 189 VAL A CA 1
ATOM 1428 C C . VAL A 1 189 ? 7.170 -12.344 -9.642 1.00 91.69 189 VAL A C 1
ATOM 1430 O O . VAL A 1 189 ? 7.464 -13.372 -10.248 1.00 91.69 189 VAL A O 1
ATOM 1433 N N . GLY A 1 190 ? 7.679 -12.052 -8.447 1.00 92.06 190 GLY A N 1
ATOM 1434 C CA . GLY A 1 190 ? 8.572 -12.938 -7.716 1.00 92.06 190 GLY A CA 1
ATOM 1435 C C . GLY A 1 190 ? 7.878 -14.197 -7.213 1.00 92.06 190 GLY A C 1
ATOM 1436 O O . GLY A 1 190 ? 6.657 -14.288 -7.097 1.00 92.06 190 GLY A O 1
ATOM 1437 N N . GLU A 1 191 ? 8.703 -15.182 -6.898 1.00 94.12 191 GLU A N 1
ATOM 1438 C CA . GLU A 1 191 ? 8.306 -16.476 -6.366 1.00 94.12 191 GLU A CA 1
ATOM 1439 C C . GLU A 1 191 ? 8.572 -16.523 -4.853 1.00 94.12 191 GLU A C 1
ATOM 1441 O O . GLU A 1 191 ? 9.397 -15.760 -4.341 1.00 94.12 191 GLU A O 1
ATOM 1446 N N . PRO A 1 192 ? 7.974 -17.468 -4.103 1.00 94.31 192 PRO A N 1
ATOM 1447 C CA . PRO A 1 192 ? 8.223 -17.582 -2.666 1.00 94.31 192 PRO A CA 1
ATOM 1448 C C . PRO A 1 192 ? 9.707 -17.678 -2.266 1.00 94.31 192 PRO A C 1
ATOM 1450 O O . PRO A 1 192 ? 10.106 -17.209 -1.198 1.00 94.31 192 PRO A O 1
ATOM 1453 N N . SER A 1 193 ? 10.561 -18.235 -3.132 1.00 93.19 193 SER A N 1
ATOM 1454 C CA . SER A 1 193 ? 12.014 -18.288 -2.928 1.00 93.19 193 SER A CA 1
ATOM 1455 C C . SER A 1 193 ? 12.691 -16.912 -2.893 1.00 93.19 193 SER A C 1
ATOM 1457 O O . SER A 1 193 ? 13.733 -16.761 -2.249 1.00 93.19 193 SER A O 1
ATOM 1459 N N . ASP A 1 194 ? 12.109 -15.893 -3.528 1.00 95.62 194 ASP A N 1
ATOM 1460 C CA . ASP A 1 194 ? 12.677 -14.542 -3.609 1.00 95.62 194 ASP A CA 1
ATOM 1461 C C . ASP A 1 194 ? 12.607 -13.787 -2.275 1.00 95.62 194 ASP A C 1
ATOM 1463 O O . ASP A 1 194 ? 13.413 -12.888 -2.014 1.00 95.62 194 ASP A O 1
ATOM 1467 N N . ALA A 1 195 ? 11.739 -14.225 -1.358 1.00 95.31 195 ALA A N 1
ATOM 1468 C CA . ALA A 1 195 ? 11.668 -13.691 -0.002 1.00 95.31 195 ALA A CA 1
ATOM 1469 C C . ALA A 1 195 ? 13.000 -13.832 0.756 1.00 95.31 195 ALA A C 1
ATOM 1471 O O . ALA A 1 195 ? 13.383 -12.948 1.524 1.00 95.31 195 ALA A O 1
ATOM 1472 N N . ALA A 1 196 ? 13.746 -14.919 0.524 1.00 93.50 196 ALA A N 1
ATOM 1473 C CA . ALA A 1 196 ? 15.047 -15.120 1.158 1.00 93.50 196 ALA A CA 1
ATOM 1474 C C . ALA A 1 196 ? 16.078 -14.083 0.683 1.00 93.50 196 ALA A C 1
ATOM 1476 O O . ALA A 1 196 ? 16.873 -13.589 1.487 1.00 93.50 196 ALA A O 1
ATOM 1477 N N . VAL A 1 197 ? 16.043 -13.729 -0.606 1.00 93.19 197 VAL A N 1
ATOM 1478 C CA . VAL A 1 197 ? 16.924 -12.719 -1.205 1.00 93.19 197 VAL A CA 1
ATOM 1479 C C . VAL A 1 197 ? 16.578 -11.336 -0.658 1.00 93.19 197 VAL A C 1
ATOM 1481 O O . VAL A 1 197 ? 17.451 -10.654 -0.123 1.00 93.19 197 VAL A O 1
ATOM 1484 N N . ALA A 1 198 ? 15.298 -10.958 -0.687 1.00 94.81 198 ALA A N 1
ATOM 1485 C CA . ALA A 1 198 ? 14.835 -9.680 -0.150 1.00 94.81 198 ALA A CA 1
ATOM 1486 C C . ALA A 1 198 ? 15.120 -9.532 1.353 1.00 94.81 198 ALA A C 1
ATOM 1488 O O . ALA A 1 198 ? 15.540 -8.470 1.808 1.00 94.81 198 ALA A O 1
ATOM 1489 N N . GLY A 1 199 ? 14.989 -10.614 2.126 1.00 94.31 199 GLY A N 1
ATOM 1490 C CA . GLY A 1 199 ? 15.342 -10.630 3.544 1.00 94.31 199 GLY A CA 1
ATOM 1491 C C . GLY A 1 199 ? 16.829 -10.383 3.818 1.00 94.31 199 GLY A C 1
ATOM 1492 O O . GLY A 1 199 ? 17.163 -9.835 4.868 1.00 94.31 199 GLY A O 1
ATOM 1493 N N . ARG A 1 200 ? 17.737 -10.766 2.907 1.00 93.00 200 ARG A N 1
ATOM 1494 C CA . ARG A 1 200 ? 19.160 -10.396 3.011 1.00 93.00 200 ARG A CA 1
ATOM 1495 C C . ARG A 1 200 ? 19.356 -8.909 2.745 1.00 93.00 200 ARG A C 1
ATOM 1497 O O . ARG A 1 200 ? 19.989 -8.256 3.563 1.00 93.00 200 ARG A O 1
ATOM 1504 N N . VAL A 1 201 ? 18.746 -8.378 1.684 1.00 92.56 201 VAL A N 1
ATOM 1505 C CA . VAL A 1 201 ? 18.837 -6.948 1.343 1.00 92.56 201 VAL A CA 1
ATOM 1506 C C . VAL A 1 201 ? 18.298 -6.065 2.470 1.00 92.56 201 VAL A C 1
ATOM 1508 O O . VAL A 1 201 ? 18.939 -5.090 2.846 1.00 92.56 201 VAL A O 1
ATOM 1511 N N . LEU A 1 202 ? 17.162 -6.434 3.070 1.00 91.44 202 LEU A N 1
ATOM 1512 C CA . LEU A 1 202 ? 16.555 -5.674 4.167 1.00 91.44 202 LEU A CA 1
ATOM 1513 C C . LEU A 1 202 ? 17.449 -5.597 5.421 1.00 91.44 202 LEU A C 1
ATOM 1515 O O . LEU A 1 202 ? 17.302 -4.679 6.223 1.00 91.44 202 LEU A O 1
ATOM 1519 N N . ARG A 1 203 ? 18.366 -6.556 5.597 1.00 90.00 203 ARG A N 1
ATOM 1520 C CA . ARG A 1 203 ? 19.293 -6.634 6.737 1.00 90.00 203 ARG A CA 1
ATOM 1521 C C . ARG A 1 203 ? 20.716 -6.203 6.400 1.00 90.00 203 ARG A C 1
ATOM 1523 O O . ARG A 1 203 ? 21.561 -6.257 7.285 1.00 90.00 203 ARG A O 1
ATOM 1530 N N . ASP A 1 204 ? 20.992 -5.824 5.157 1.00 85.50 204 ASP A N 1
ATOM 1531 C CA . ASP A 1 204 ? 22.338 -5.484 4.710 1.00 85.50 204 ASP A CA 1
ATOM 1532 C C . ASP A 1 204 ? 22.756 -4.100 5.250 1.00 85.50 204 ASP A C 1
ATOM 1534 O O . ASP A 1 204 ? 22.192 -3.080 4.834 1.00 85.50 204 ASP A O 1
ATOM 1538 N N . PRO A 1 205 ? 23.739 -4.030 6.171 1.00 75.62 205 PRO A N 1
ATOM 1539 C CA . PRO A 1 205 ? 24.187 -2.770 6.752 1.00 75.62 205 PRO A CA 1
ATOM 1540 C C . PRO A 1 205 ? 25.183 -2.020 5.853 1.00 75.62 205 PRO A C 1
ATOM 1542 O O . PRO A 1 205 ? 25.532 -0.875 6.151 1.00 75.62 205 PRO A O 1
ATOM 1545 N N . SER A 1 206 ? 25.694 -2.659 4.792 1.00 75.31 206 SER A N 1
ATOM 1546 C CA . SER A 1 206 ? 26.779 -2.118 3.966 1.00 75.31 206 SER A CA 1
ATOM 1547 C C . SER A 1 206 ? 26.319 -0.977 3.060 1.00 75.31 206 SER A C 1
ATOM 1549 O O . SER A 1 206 ? 27.094 -0.072 2.747 1.00 75.31 206 SER A O 1
ATOM 1551 N N . ARG A 1 207 ? 25.039 -0.964 2.688 1.00 69.88 207 ARG A N 1
ATOM 1552 C CA . ARG A 1 207 ? 24.493 0.046 1.791 1.00 69.88 207 ARG A CA 1
ATOM 1553 C C . ARG A 1 207 ? 24.045 1.291 2.567 1.00 69.88 207 ARG A C 1
ATOM 1555 O O . ARG A 1 207 ? 23.243 1.233 3.503 1.00 69.88 207 ARG A O 1
ATOM 1562 N N . ARG A 1 208 ? 24.579 2.449 2.175 1.00 67.12 208 ARG A N 1
ATOM 1563 C CA . ARG A 1 208 ? 24.348 3.764 2.801 1.00 67.12 208 ARG A CA 1
ATOM 1564 C C . ARG A 1 208 ? 23.750 4.743 1.784 1.00 67.12 208 ARG A C 1
ATOM 1566 O O . ARG A 1 208 ? 23.770 4.477 0.589 1.00 67.12 208 ARG A O 1
ATOM 1573 N N . GLY A 1 209 ? 23.229 5.869 2.270 1.00 67.06 209 GLY A N 1
ATOM 1574 C CA . GLY A 1 209 ? 22.686 6.949 1.435 1.00 67.06 209 GLY A CA 1
ATOM 1575 C C . GLY A 1 209 ? 21.152 7.034 1.417 1.00 67.06 209 GLY A C 1
ATOM 1576 O O . GLY A 1 209 ? 20.473 6.140 1.933 1.00 67.06 209 GLY A O 1
ATOM 1577 N N . PRO A 1 210 ? 20.592 8.125 0.870 1.00 62.69 210 PRO A N 1
ATOM 1578 C CA . PRO A 1 210 ? 19.145 8.343 0.792 1.00 62.69 210 PRO A CA 1
ATOM 1579 C C . PRO A 1 210 ? 18.431 7.318 -0.108 1.00 62.69 210 PRO A C 1
ATOM 1581 O O . PRO A 1 210 ? 17.289 6.947 0.161 1.00 62.69 210 PRO A O 1
ATOM 1584 N N . GLU A 1 211 ? 19.107 6.775 -1.120 1.00 70.50 211 GLU A N 1
ATOM 1585 C CA . GLU A 1 211 ? 18.583 5.738 -2.019 1.00 70.50 211 GLU A CA 1
ATOM 1586 C C . GLU A 1 211 ? 18.386 4.397 -1.297 1.00 70.50 211 GLU A C 1
ATOM 1588 O O . GLU A 1 211 ? 17.490 3.626 -1.650 1.00 70.50 211 GLU A O 1
ATOM 1593 N N . GLN A 1 212 ? 19.159 4.144 -0.231 1.00 80.44 212 GLN A N 1
ATOM 1594 C CA . GLN A 1 212 ? 19.040 2.934 0.585 1.00 80.44 212 GLN A CA 1
ATOM 1595 C C . GLN A 1 212 ? 17.646 2.804 1.198 1.00 80.44 212 GLN A C 1
ATOM 1597 O O . GLN A 1 212 ? 17.124 1.703 1.324 1.00 80.44 212 GLN A O 1
ATOM 1602 N N . GLU A 1 213 ? 17.015 3.916 1.584 1.00 80.75 213 GLU A N 1
ATOM 1603 C CA . GLU A 1 213 ? 15.659 3.874 2.135 1.00 80.75 213 GLU A CA 1
ATOM 1604 C C . GLU A 1 213 ? 14.671 3.246 1.142 1.00 80.75 213 GLU A C 1
ATOM 1606 O O . GLU A 1 213 ? 13.858 2.406 1.526 1.00 80.75 213 GLU A O 1
ATOM 1611 N N . ARG A 1 214 ? 14.809 3.564 -0.151 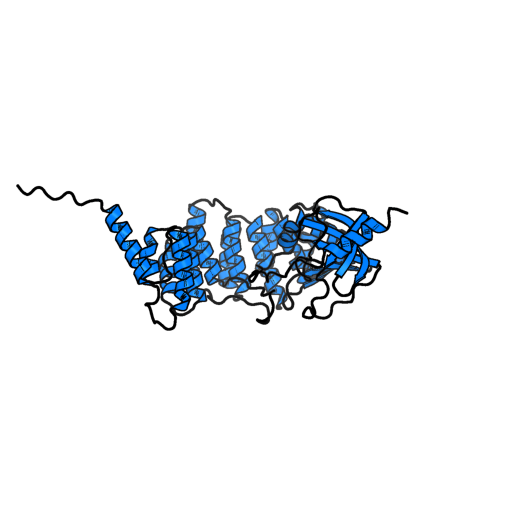1.00 79.06 214 ARG A N 1
ATOM 1612 C CA . ARG A 1 214 ? 13.963 3.018 -1.221 1.00 79.06 214 ARG A CA 1
ATOM 1613 C C . ARG A 1 214 ? 14.226 1.542 -1.460 1.00 79.06 214 ARG A C 1
ATOM 1615 O O . ARG A 1 214 ? 13.275 0.780 -1.613 1.00 79.06 214 ARG A O 1
ATOM 1622 N N . VAL A 1 215 ? 15.493 1.137 -1.443 1.00 85.56 215 VAL A N 1
ATOM 1623 C CA . VAL A 1 215 ? 15.887 -0.275 -1.534 1.00 85.56 215 VAL A CA 1
ATOM 1624 C C . VAL A 1 215 ? 15.260 -1.084 -0.396 1.00 85.56 215 VAL A C 1
ATOM 1626 O O . VAL A 1 215 ? 14.655 -2.123 -0.649 1.00 85.56 215 VAL A O 1
ATOM 1629 N N . LEU A 1 216 ? 15.325 -0.589 0.844 1.00 89.56 216 LEU A N 1
ATOM 1630 C CA . LEU A 1 216 ? 14.741 -1.272 2.002 1.00 89.56 216 LEU A CA 1
ATOM 1631 C C . LEU A 1 216 ? 13.208 -1.344 1.919 1.00 89.56 216 LEU A C 1
ATOM 1633 O O . LEU A 1 216 ? 12.634 -2.393 2.202 1.00 89.56 216 LEU A O 1
ATOM 1637 N N . MET A 1 217 ? 12.539 -0.272 1.479 1.00 88.38 217 MET A N 1
ATOM 1638 C CA . MET A 1 217 ? 11.092 -0.301 1.223 1.00 88.38 217 MET A CA 1
ATOM 1639 C C . MET A 1 217 ? 10.727 -1.308 0.123 1.00 88.38 217 MET A C 1
ATOM 1641 O O . MET A 1 217 ? 9.778 -2.071 0.280 1.00 88.38 217 MET A O 1
ATOM 1645 N N . ALA A 1 218 ? 11.481 -1.357 -0.977 1.00 87.62 218 ALA A N 1
ATOM 1646 C CA . ALA A 1 218 ? 11.249 -2.324 -2.048 1.00 87.62 218 ALA A CA 1
ATOM 1647 C C . ALA A 1 218 ? 11.479 -3.769 -1.571 1.00 87.62 218 ALA A C 1
ATOM 1649 O O . ALA A 1 218 ? 10.679 -4.649 -1.875 1.00 87.62 218 ALA A O 1
ATOM 1650 N N . ALA A 1 219 ? 12.506 -4.009 -0.752 1.00 93.56 219 ALA A N 1
ATOM 1651 C CA . ALA A 1 219 ? 12.746 -5.312 -0.139 1.00 93.56 219 ALA A CA 1
ATOM 1652 C C . ALA A 1 219 ? 11.598 -5.724 0.795 1.00 93.56 219 ALA A C 1
ATOM 1654 O O . ALA A 1 219 ? 11.177 -6.882 0.776 1.00 93.56 219 ALA A O 1
ATOM 1655 N N . ALA A 1 220 ? 11.051 -4.779 1.566 1.00 94.31 220 ALA A N 1
ATOM 1656 C CA . ALA A 1 220 ? 9.882 -5.024 2.401 1.00 94.31 220 ALA A CA 1
ATOM 1657 C C . ALA A 1 220 ? 8.655 -5.450 1.573 1.00 94.31 220 ALA A C 1
ATOM 1659 O O . ALA A 1 220 ? 7.972 -6.394 1.960 1.00 94.31 220 ALA A O 1
ATOM 1660 N N . ARG A 1 221 ? 8.431 -4.843 0.398 1.00 93.19 221 ARG A N 1
ATOM 1661 C CA . ARG A 1 221 ? 7.348 -5.229 -0.531 1.00 93.19 221 ARG A CA 1
ATOM 1662 C C . ARG A 1 221 ? 7.522 -6.634 -1.104 1.00 93.19 221 ARG A C 1
ATOM 1664 O O . ARG A 1 221 ? 6.569 -7.405 -1.144 1.00 93.19 221 ARG A O 1
ATOM 1671 N N . VAL A 1 222 ? 8.743 -7.011 -1.496 1.00 94.62 222 VAL A N 1
ATOM 1672 C CA . VAL A 1 222 ? 9.019 -8.391 -1.948 1.00 94.62 222 VAL A CA 1
ATOM 1673 C C . VAL A 1 222 ? 8.702 -9.391 -0.835 1.00 94.62 222 VAL A C 1
ATOM 1675 O O . VAL A 1 222 ? 8.057 -10.406 -1.076 1.00 94.62 222 VAL A O 1
ATOM 1678 N N . LEU A 1 223 ? 9.114 -9.100 0.400 1.00 96.69 223 LEU A N 1
ATOM 1679 C CA . LEU A 1 223 ? 8.805 -9.933 1.563 1.00 96.69 223 LEU A CA 1
ATOM 1680 C C . LEU A 1 223 ? 7.300 -10.016 1.841 1.00 96.69 223 LEU A C 1
ATOM 1682 O O . LEU A 1 223 ? 6.813 -11.105 2.142 1.00 96.69 223 LEU A O 1
ATOM 1686 N N . GLY A 1 224 ? 6.586 -8.896 1.708 1.00 94.88 224 GLY A N 1
ATOM 1687 C CA . GLY A 1 224 ? 5.130 -8.816 1.811 1.00 94.88 224 GLY A CA 1
ATOM 1688 C C . GLY A 1 224 ? 4.423 -9.759 0.847 1.00 94.88 224 GLY A C 1
ATOM 1689 O O . GLY A 1 224 ? 3.512 -10.481 1.225 1.00 94.88 224 GLY A O 1
ATOM 1690 N N . ARG A 1 225 ? 4.893 -9.816 -0.397 1.00 92.75 225 ARG A N 1
ATOM 1691 C CA . ARG A 1 225 ? 4.201 -10.545 -1.467 1.00 92.75 225 ARG A CA 1
ATOM 1692 C C . ARG A 1 225 ? 4.671 -11.987 -1.652 1.00 92.75 225 ARG A C 1
ATOM 1694 O O . ARG A 1 225 ? 3.880 -12.844 -2.025 1.00 92.75 225 ARG A O 1
ATOM 1701 N N . CYS A 1 226 ? 5.937 -12.275 -1.358 1.00 93.19 226 CYS A N 1
ATOM 1702 C CA . CYS A 1 226 ? 6.538 -13.595 -1.583 1.00 93.19 226 CYS A CA 1
ATOM 1703 C C . CYS A 1 226 ? 6.750 -14.396 -0.287 1.00 93.19 226 CYS A C 1
ATOM 1705 O O . CYS A 1 226 ? 6.957 -15.605 -0.324 1.00 93.19 226 CYS A O 1
ATOM 1707 N N . GLY A 1 227 ? 6.785 -13.743 0.876 1.00 89.06 227 GLY A N 1
ATOM 1708 C CA . GLY A 1 227 ? 7.411 -14.325 2.065 1.00 89.06 227 GLY A CA 1
ATOM 1709 C C . GLY A 1 227 ? 6.491 -15.027 3.063 1.00 89.06 227 GLY A C 1
ATOM 1710 O O . GLY A 1 227 ? 6.989 -15.689 3.984 1.00 89.06 227 GLY A O 1
ATOM 1711 N N . GLY A 1 228 ? 5.172 -14.900 2.907 1.00 90.38 228 GLY A N 1
ATOM 1712 C CA . GLY A 1 228 ? 4.188 -15.531 3.787 1.00 90.38 228 GLY A CA 1
ATOM 1713 C C . GLY A 1 228 ? 4.336 -15.140 5.268 1.00 90.38 228 GLY A C 1
ATOM 1714 O O . GLY A 1 228 ? 5.046 -14.206 5.648 1.00 90.38 228 GLY A O 1
ATOM 1715 N N . GLY A 1 229 ? 3.734 -15.923 6.169 1.00 89.50 229 GLY A N 1
ATOM 1716 C CA . GLY A 1 229 ? 3.710 -15.583 7.599 1.00 89.50 229 GLY A CA 1
ATOM 1717 C C . GLY A 1 229 ? 5.076 -15.506 8.302 1.00 89.50 229 GLY A C 1
ATOM 1718 O O . GLY A 1 229 ? 5.195 -14.844 9.334 1.00 89.50 229 GLY A O 1
ATOM 1719 N N . ARG A 1 230 ? 6.134 -16.132 7.759 1.00 90.06 230 ARG A N 1
ATOM 1720 C CA . ARG A 1 230 ? 7.506 -15.948 8.277 1.00 90.06 230 ARG A CA 1
ATOM 1721 C C . ARG A 1 230 ? 8.028 -14.541 7.980 1.00 90.06 230 ARG A C 1
ATOM 1723 O O . ARG A 1 230 ? 8.685 -13.954 8.841 1.00 90.06 230 ARG A O 1
ATOM 1730 N N . ALA A 1 231 ? 7.719 -13.997 6.805 1.00 94.69 231 ALA A N 1
ATOM 1731 C CA . ALA A 1 231 ? 8.098 -12.638 6.449 1.00 94.69 231 ALA A CA 1
ATOM 1732 C C . ALA A 1 231 ? 7.352 -11.587 7.270 1.00 94.69 231 ALA A C 1
ATOM 1734 O O . ALA A 1 231 ? 7.980 -10.606 7.652 1.00 94.69 231 ALA A O 1
ATOM 1735 N N . ALA A 1 232 ? 6.091 -11.820 7.649 1.00 95.06 232 ALA A N 1
ATOM 1736 C CA . ALA A 1 232 ? 5.342 -10.896 8.509 1.00 95.06 232 ALA A CA 1
ATOM 1737 C C . ALA A 1 232 ? 6.103 -10.538 9.803 1.00 95.06 232 ALA A C 1
ATOM 1739 O O . ALA A 1 232 ? 6.251 -9.366 10.146 1.00 95.06 232 ALA A O 1
ATOM 1740 N N . ARG A 1 233 ? 6.680 -11.536 10.489 1.00 92.81 233 ARG A N 1
ATOM 1741 C CA . ARG A 1 233 ? 7.489 -11.307 11.705 1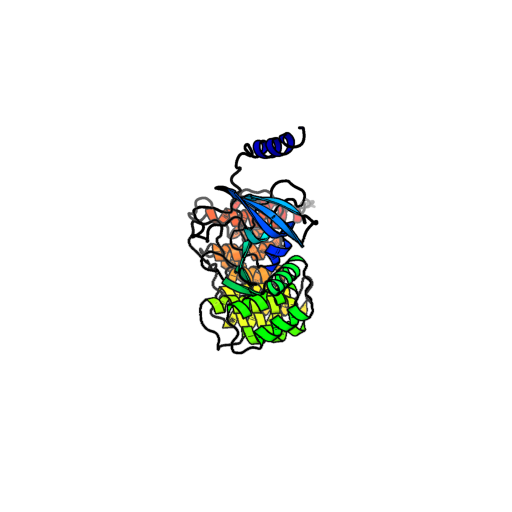.00 92.81 233 ARG A CA 1
ATOM 1742 C C . ARG A 1 233 ? 8.790 -10.569 11.417 1.00 92.81 233 ARG A C 1
ATOM 1744 O O . ARG A 1 233 ? 9.194 -9.694 12.177 1.00 92.81 233 ARG A O 1
ATOM 1751 N N . LEU A 1 234 ? 9.457 -10.935 10.324 1.00 94.62 234 LEU A N 1
ATOM 1752 C CA . LEU A 1 234 ? 10.695 -10.289 9.896 1.00 94.62 234 LEU A CA 1
ATOM 1753 C C . LEU A 1 234 ? 10.452 -8.806 9.587 1.00 94.62 234 LEU A C 1
ATOM 1755 O O . LEU A 1 234 ? 11.252 -7.966 9.986 1.00 94.62 234 LEU A O 1
ATOM 1759 N N . LEU A 1 235 ? 9.329 -8.488 8.947 1.00 97.25 235 LEU A N 1
ATOM 1760 C CA . LEU A 1 235 ? 8.910 -7.132 8.614 1.00 97.25 235 LEU A CA 1
ATOM 1761 C C . LEU A 1 235 ? 8.592 -6.300 9.862 1.00 97.25 235 LEU A C 1
ATOM 1763 O O . LEU A 1 235 ? 9.083 -5.180 9.979 1.00 97.25 235 LEU A O 1
ATOM 1767 N N . VAL A 1 236 ? 7.874 -6.852 10.846 1.00 95.88 236 VAL A N 1
ATOM 1768 C CA . VAL A 1 236 ? 7.661 -6.160 12.133 1.00 95.88 236 VAL A CA 1
ATOM 1769 C C . VAL A 1 236 ? 8.979 -5.936 12.879 1.00 95.88 236 VAL A C 1
ATOM 1771 O O . VAL A 1 236 ? 9.205 -4.855 13.424 1.00 95.88 236 VAL A O 1
ATOM 1774 N N . GLY A 1 237 ? 9.887 -6.917 12.857 1.00 94.19 237 GLY A N 1
ATOM 1775 C CA . GLY A 1 237 ? 11.237 -6.761 13.400 1.00 94.19 237 GLY A CA 1
ATOM 1776 C C . GLY A 1 237 ? 12.023 -5.643 12.709 1.00 94.19 237 GLY A C 1
ATOM 1777 O O . GLY A 1 237 ? 12.627 -4.807 13.380 1.00 94.19 237 GLY A O 1
ATOM 1778 N N . ALA A 1 238 ? 11.959 -5.576 11.377 1.00 93.19 238 ALA A N 1
ATOM 1779 C CA . ALA A 1 238 ? 12.587 -4.516 10.596 1.00 93.19 238 ALA A CA 1
ATOM 1780 C C . ALA A 1 238 ? 11.982 -3.141 10.911 1.00 93.19 238 ALA A C 1
ATOM 1782 O O . ALA A 1 238 ? 12.725 -2.178 11.090 1.00 93.19 238 ALA A O 1
ATOM 1783 N N . ALA A 1 239 ? 10.658 -3.044 11.062 1.00 94.31 239 ALA A N 1
ATOM 1784 C CA . ALA A 1 239 ? 9.995 -1.804 11.456 1.00 94.31 239 ALA A CA 1
ATOM 1785 C C . ALA A 1 239 ? 10.459 -1.304 12.832 1.00 94.31 239 ALA A C 1
ATOM 1787 O O . ALA A 1 239 ? 10.671 -0.107 13.012 1.00 94.31 239 ALA A O 1
ATOM 1788 N N . ALA A 1 240 ? 10.682 -2.218 13.781 1.00 92.94 240 ALA A N 1
ATOM 1789 C CA . ALA A 1 240 ? 11.167 -1.884 15.117 1.00 92.94 240 ALA A CA 1
ATOM 1790 C C . ALA A 1 240 ? 12.635 -1.415 15.148 1.00 92.94 240 ALA A C 1
ATOM 1792 O O . ALA A 1 240 ? 13.006 -0.652 16.037 1.00 92.94 240 ALA A O 1
ATOM 1793 N N . GLN A 1 241 ? 13.470 -1.875 14.211 1.00 89.44 241 GLN A N 1
ATOM 1794 C CA . GLN A 1 241 ? 14.926 -1.649 14.216 1.00 89.44 241 GLN A CA 1
ATOM 1795 C C . GLN A 1 241 ? 15.394 -0.588 13.215 1.00 89.44 241 GLN A C 1
ATOM 1797 O O . GLN A 1 241 ? 16.496 -0.064 13.336 1.00 89.44 241 GLN A O 1
ATOM 1802 N N . SER A 1 242 ? 14.568 -0.277 12.219 1.00 81.06 242 SER A N 1
ATOM 1803 C CA . SER A 1 242 ? 14.935 0.522 11.052 1.00 81.06 242 SER A CA 1
ATOM 1804 C C . SER A 1 242 ? 15.477 1.921 11.384 1.00 81.06 242 SER A C 1
ATOM 1806 O O . SER A 1 242 ? 16.354 2.425 10.681 1.00 81.06 242 SER A O 1
ATOM 1808 N N . GLY A 1 243 ? 14.915 2.590 12.397 1.00 81.44 243 GLY A N 1
ATOM 1809 C CA . GLY A 1 243 ? 15.149 4.018 12.657 1.00 81.44 243 GLY A CA 1
ATOM 1810 C C . GLY A 1 243 ? 14.634 4.958 11.549 1.00 81.44 243 GLY A C 1
ATOM 1811 O O . GLY A 1 243 ? 14.616 6.173 11.737 1.00 81.44 243 GLY A O 1
ATOM 1812 N N . ARG A 1 244 ? 14.176 4.422 10.407 1.00 87.31 244 ARG A N 1
ATOM 1813 C CA . ARG A 1 244 ? 13.671 5.162 9.245 1.00 87.31 244 ARG A CA 1
ATOM 1814 C C . ARG A 1 244 ? 12.161 5.006 9.147 1.00 87.31 244 ARG A C 1
ATOM 1816 O O . ARG A 1 244 ? 11.642 3.916 8.904 1.00 87.31 244 ARG A O 1
ATOM 1823 N N . ARG A 1 245 ? 11.446 6.121 9.296 1.00 89.06 245 ARG A N 1
ATOM 1824 C CA . ARG A 1 245 ? 9.975 6.145 9.352 1.00 89.06 245 ARG A CA 1
ATOM 1825 C C . ARG A 1 245 ? 9.330 5.526 8.110 1.00 89.06 245 ARG A C 1
ATOM 1827 O O . ARG A 1 245 ? 8.408 4.734 8.240 1.00 89.06 245 ARG A O 1
ATOM 1834 N N . ALA A 1 246 ? 9.842 5.806 6.916 1.00 85.94 246 ALA A N 1
ATOM 1835 C CA . ALA A 1 246 ? 9.236 5.277 5.697 1.00 85.94 246 ALA A CA 1
ATOM 1836 C C . ALA A 1 246 ? 9.372 3.754 5.591 1.00 85.94 246 ALA A C 1
ATOM 1838 O O . ALA A 1 246 ? 8.397 3.062 5.315 1.00 85.94 246 ALA A O 1
ATOM 1839 N N . VAL A 1 247 ? 10.556 3.221 5.910 1.00 88.94 247 VAL A N 1
ATOM 1840 C CA . VAL A 1 247 ? 10.789 1.769 5.945 1.00 88.94 247 VAL A CA 1
ATOM 1841 C C . VAL A 1 247 ? 9.914 1.112 7.003 1.00 88.94 247 VAL A C 1
ATOM 1843 O O . VAL A 1 247 ? 9.326 0.077 6.722 1.00 88.94 247 VAL A O 1
ATOM 1846 N N . ALA A 1 248 ? 9.795 1.704 8.195 1.00 93.00 248 ALA A N 1
ATOM 1847 C CA . ALA A 1 248 ? 8.938 1.162 9.245 1.00 93.00 248 ALA A CA 1
ATOM 1848 C C . ALA A 1 248 ? 7.462 1.125 8.827 1.00 93.00 248 ALA A C 1
ATOM 1850 O O . ALA A 1 248 ? 6.801 0.110 9.026 1.00 93.00 248 ALA A O 1
ATOM 1851 N N . SER A 1 249 ? 6.970 2.193 8.200 1.00 92.94 249 SER A N 1
ATOM 1852 C CA . SER A 1 249 ? 5.602 2.265 7.685 1.00 92.94 249 SER A CA 1
ATOM 1853 C C . SER A 1 249 ? 5.326 1.208 6.611 1.00 92.94 249 SER A C 1
ATOM 1855 O O . SER A 1 249 ? 4.412 0.398 6.770 1.00 92.94 249 SER A O 1
ATOM 1857 N N . VAL A 1 250 ? 6.174 1.134 5.576 1.00 91.44 250 VAL A N 1
ATOM 1858 C CA . VAL A 1 250 ? 6.042 0.128 4.509 1.00 91.44 250 VAL A CA 1
ATOM 1859 C C . VAL A 1 250 ? 6.162 -1.280 5.082 1.00 91.44 250 VAL A C 1
ATOM 1861 O O . VAL A 1 250 ? 5.329 -2.124 4.788 1.00 91.44 250 VAL A O 1
ATOM 1864 N N . ALA A 1 251 ? 7.134 -1.548 5.955 1.00 94.94 251 ALA A N 1
ATOM 1865 C CA . ALA A 1 251 ? 7.295 -2.874 6.543 1.00 94.94 251 ALA A CA 1
ATOM 1866 C C . ALA A 1 251 ? 6.063 -3.312 7.354 1.00 94.94 251 ALA A C 1
ATOM 1868 O O . ALA A 1 251 ? 5.662 -4.468 7.268 1.00 94.94 251 ALA A O 1
ATOM 1869 N N . ILE A 1 252 ? 5.417 -2.405 8.092 1.00 96.19 252 ILE A N 1
ATOM 1870 C CA . ILE A 1 252 ? 4.171 -2.712 8.809 1.00 96.19 252 ILE A CA 1
ATOM 1871 C C . ILE A 1 252 ? 3.026 -3.016 7.835 1.00 96.19 252 ILE A C 1
ATOM 1873 O O . ILE A 1 252 ? 2.315 -4.004 8.025 1.00 96.19 252 ILE A O 1
ATOM 1877 N N . ALA A 1 253 ? 2.860 -2.207 6.786 1.00 93.00 253 ALA A N 1
ATOM 1878 C CA . ALA A 1 253 ? 1.831 -2.433 5.771 1.00 93.00 253 ALA A CA 1
ATOM 1879 C C . ALA A 1 253 ? 2.038 -3.770 5.034 1.00 93.00 253 ALA A C 1
ATOM 1881 O O . ALA A 1 253 ? 1.092 -4.529 4.824 1.00 93.00 253 ALA A O 1
ATOM 1882 N N . GLU A 1 254 ? 3.282 -4.099 4.695 1.00 94.75 254 GLU A N 1
ATOM 1883 C CA . GLU A 1 254 ? 3.651 -5.344 4.018 1.00 94.75 254 GLU A CA 1
ATOM 1884 C C . GLU A 1 254 ? 3.583 -6.563 4.948 1.00 94.75 254 GLU A C 1
ATOM 1886 O O . GLU A 1 254 ? 3.332 -7.672 4.486 1.00 94.75 254 GLU A O 1
ATOM 1891 N N . ALA A 1 255 ? 3.742 -6.393 6.268 1.00 96.00 255 ALA A N 1
ATOM 1892 C CA . ALA A 1 255 ? 3.584 -7.494 7.220 1.00 96.00 255 ALA A CA 1
ATOM 1893 C C . ALA A 1 255 ? 2.156 -8.054 7.219 1.00 96.00 255 ALA A C 1
ATOM 1895 O O . ALA A 1 255 ? 1.969 -9.255 7.416 1.00 96.00 255 ALA A O 1
ATOM 1896 N N . LEU A 1 256 ? 1.164 -7.192 6.982 1.00 91.56 256 LEU A N 1
ATOM 1897 C CA . LEU A 1 256 ? -0.218 -7.614 6.798 1.00 91.56 256 LEU A CA 1
ATOM 1898 C C . LEU A 1 256 ? -0.401 -8.354 5.467 1.00 91.56 256 LEU A C 1
ATOM 1900 O O . LEU A 1 256 ? -0.961 -9.443 5.472 1.00 91.56 256 LEU A O 1
ATOM 1904 N N . HIS A 1 257 ? 0.120 -7.814 4.360 1.00 90.94 257 HIS A N 1
ATOM 1905 C CA . HIS A 1 257 ? 0.058 -8.484 3.052 1.00 90.94 257 HIS A CA 1
ATOM 1906 C C . HIS A 1 257 ? 0.717 -9.871 3.084 1.00 90.94 257 HIS A C 1
ATOM 1908 O O . HIS A 1 257 ? 0.165 -10.825 2.544 1.00 90.94 257 HIS A O 1
ATOM 1914 N N . ALA A 1 258 ? 1.829 -10.020 3.812 1.00 93.00 258 ALA A N 1
ATOM 1915 C CA . ALA A 1 258 ? 2.514 -11.299 4.003 1.00 93.00 258 ALA A CA 1
ATOM 1916 C C . ALA A 1 258 ? 1.658 -12.369 4.688 1.00 93.00 258 ALA A C 1
ATOM 1918 O O . ALA A 1 258 ? 1.934 -13.562 4.554 1.00 93.00 258 ALA A O 1
ATOM 1919 N N . LEU A 1 259 ? 0.645 -11.975 5.457 1.00 91.88 259 LEU A N 1
ATOM 1920 C CA . LEU A 1 259 ? -0.286 -12.915 6.063 1.00 91.88 259 LEU A CA 1
ATOM 1921 C C . LEU A 1 259 ? -1.417 -13.350 5.112 1.00 91.88 259 LEU A C 1
ATOM 1923 O O . LEU A 1 259 ? -2.028 -14.387 5.376 1.00 91.88 259 LEU A O 1
ATOM 1927 N N . GLY A 1 260 ? -1.637 -12.624 4.012 1.00 87.12 260 GLY A N 1
ATOM 1928 C CA . GLY A 1 260 ? -2.756 -12.817 3.089 1.00 87.12 260 GLY A CA 1
ATOM 1929 C C . GLY A 1 260 ? -4.066 -12.201 3.591 1.00 87.12 260 GLY A C 1
ATOM 1930 O O . GLY A 1 260 ? -4.134 -11.696 4.713 1.00 87.12 260 GLY A O 1
ATOM 1931 N N . ASP A 1 261 ? -5.102 -12.256 2.750 1.00 84.69 261 ASP A N 1
ATOM 1932 C CA . ASP A 1 261 ? -6.419 -11.671 3.048 1.00 84.69 261 ASP A CA 1
ATOM 1933 C C . ASP A 1 261 ? -7.162 -12.427 4.163 1.00 84.69 261 ASP A C 1
ATOM 1935 O O . ASP A 1 261 ? -7.795 -11.803 5.013 1.00 84.69 261 ASP A O 1
ATOM 1939 N N . ASP A 1 262 ? -6.995 -13.756 4.221 1.00 86.81 262 ASP A N 1
ATOM 1940 C CA . ASP A 1 262 ? -7.607 -14.647 5.218 1.00 86.81 262 ASP A CA 1
ATOM 1941 C C . ASP A 1 262 ? -6.545 -15.357 6.077 1.00 86.81 262 ASP A C 1
ATOM 1943 O O . ASP A 1 262 ? -6.278 -16.559 5.929 1.00 86.81 262 ASP A O 1
ATOM 1947 N N . PRO A 1 263 ? -5.879 -14.634 6.991 1.00 90.06 263 PRO A N 1
ATOM 1948 C CA . PRO A 1 263 ? -4.783 -15.202 7.749 1.00 90.06 263 PRO A CA 1
ATOM 1949 C C . PRO A 1 263 ? -5.271 -16.168 8.833 1.00 90.06 263 PRO A C 1
ATOM 1951 O O . PRO A 1 263 ? -6.270 -15.900 9.508 1.00 90.06 263 PRO A O 1
ATOM 1954 N N . PRO A 1 264 ? -4.530 -17.258 9.121 1.00 91.88 264 PRO A N 1
ATOM 1955 C CA . PRO A 1 264 ? -4.870 -18.147 10.225 1.00 91.88 264 PRO A CA 1
ATOM 1956 C C . PRO A 1 264 ? -5.018 -17.365 11.536 1.00 91.88 264 PRO A C 1
ATOM 1958 O O . PRO A 1 264 ? -4.109 -16.624 11.919 1.00 91.88 264 PRO A O 1
ATOM 1961 N N . ALA A 1 265 ? -6.114 -17.579 12.272 1.00 93.19 265 ALA A N 1
ATOM 1962 C CA . ALA A 1 265 ? -6.460 -16.792 13.465 1.00 93.19 265 ALA A CA 1
ATOM 1963 C C . ALA A 1 265 ? -5.308 -16.683 14.484 1.00 93.19 265 ALA A C 1
ATOM 1965 O O . ALA A 1 265 ? -5.051 -15.620 15.051 1.00 93.19 265 ALA A O 1
ATOM 1966 N N . ARG A 1 266 ? -4.542 -17.766 14.678 1.00 94.44 266 ARG A N 1
ATOM 1967 C CA . ARG A 1 266 ? -3.362 -17.772 15.559 1.00 94.44 266 ARG A CA 1
ATOM 1968 C C . ARG A 1 266 ? -2.243 -16.851 15.059 1.00 94.44 266 ARG A C 1
ATOM 1970 O O . ARG A 1 266 ? -1.584 -16.213 15.880 1.00 94.44 266 ARG A O 1
ATOM 1977 N N . ALA A 1 267 ? -2.007 -16.805 13.748 1.00 93.25 267 ALA A N 1
ATOM 1978 C CA . ALA A 1 267 ? -1.004 -15.942 13.132 1.00 93.25 267 ALA A CA 1
ATOM 1979 C C . ALA A 1 267 ? -1.436 -14.470 13.192 1.00 93.25 267 ALA A C 1
ATOM 1981 O O . ALA A 1 267 ? -0.650 -13.639 13.645 1.00 93.25 267 ALA A O 1
ATOM 1982 N N . ALA A 1 268 ? -2.698 -14.181 12.859 1.00 94.06 268 ALA A N 1
ATOM 1983 C CA . ALA A 1 268 ? -3.288 -12.849 12.975 1.00 94.06 268 ALA A CA 1
ATOM 1984 C C . ALA A 1 268 ? -3.214 -12.314 14.416 1.00 94.06 268 ALA A C 1
ATOM 1986 O O . ALA A 1 268 ? -2.703 -11.220 14.655 1.00 94.06 268 ALA A O 1
ATOM 1987 N N . ALA A 1 269 ? -3.615 -13.124 15.403 1.00 95.12 269 ALA A N 1
ATOM 1988 C CA . ALA A 1 269 ? -3.550 -12.752 16.815 1.00 95.12 269 ALA A CA 1
ATOM 1989 C C . ALA A 1 269 ? -2.108 -12.540 17.310 1.00 95.12 269 ALA A C 1
ATOM 1991 O O . ALA A 1 269 ? -1.855 -11.662 18.136 1.00 95.12 269 ALA A O 1
ATOM 1992 N N . ALA A 1 270 ? -1.148 -13.342 16.835 1.00 95.06 270 ALA A N 1
ATOM 1993 C CA . ALA A 1 270 ? 0.261 -13.162 17.177 1.00 95.06 270 ALA A CA 1
ATOM 1994 C C . ALA A 1 270 ? 0.816 -11.849 16.609 1.00 95.06 270 ALA A C 1
ATOM 1996 O O . ALA A 1 270 ? 1.413 -11.082 17.366 1.00 95.06 270 ALA A O 1
ATOM 1997 N N . LEU A 1 271 ? 0.557 -11.567 15.327 1.00 95.81 271 LEU A N 1
ATOM 1998 C CA . LEU A 1 271 ? 0.973 -10.323 14.684 1.00 95.81 271 LEU A CA 1
ATOM 1999 C C . LEU A 1 271 ? 0.324 -9.107 15.359 1.00 95.81 271 LEU A C 1
ATOM 2001 O O . LEU A 1 271 ? 1.019 -8.157 15.704 1.00 95.81 271 LEU A O 1
ATOM 2005 N N . GLY A 1 272 ? -0.979 -9.168 15.652 1.00 96.88 272 GLY A N 1
ATOM 2006 C CA . GLY A 1 272 ? -1.695 -8.102 16.356 1.00 96.88 272 GLY A CA 1
ATOM 2007 C C . GLY A 1 272 ? -1.084 -7.774 17.724 1.00 96.88 272 GLY A C 1
ATOM 2008 O O . GLY A 1 272 ? -0.915 -6.605 18.063 1.00 96.88 272 GLY A O 1
ATOM 2009 N N . ARG A 1 273 ? -0.656 -8.785 18.497 1.00 96.81 273 ARG A N 1
ATOM 2010 C CA . ARG A 1 273 ? 0.055 -8.562 19.773 1.00 96.81 273 ARG A CA 1
ATOM 2011 C C . ARG A 1 273 ? 1.440 -7.945 19.598 1.00 96.81 273 ARG A C 1
ATOM 2013 O O . ARG A 1 273 ? 1.912 -7.255 20.499 1.00 96.81 273 ARG A O 1
ATOM 2020 N N . GLU A 1 274 ? 2.149 -8.258 18.520 1.00 96.81 274 GLU A N 1
ATOM 2021 C CA . GLU A 1 274 ? 3.454 -7.654 18.224 1.00 96.81 274 GLU A CA 1
ATOM 2022 C C . GLU A 1 274 ? 3.297 -6.194 17.794 1.00 96.81 274 GLU A C 1
ATOM 2024 O O . GLU A 1 274 ? 3.958 -5.322 18.358 1.00 96.81 274 GLU A O 1
ATOM 2029 N N . LEU A 1 275 ? 2.353 -5.913 16.895 1.00 97.75 275 LEU A N 1
ATOM 2030 C CA . LEU A 1 275 ? 2.025 -4.559 16.451 1.00 97.75 275 LEU A CA 1
ATOM 2031 C C . LEU A 1 275 ? 1.550 -3.675 17.609 1.00 97.75 275 LEU A C 1
ATOM 2033 O O . LEU A 1 275 ? 2.051 -2.566 17.768 1.00 97.75 275 LEU A O 1
ATOM 2037 N N . ALA A 1 276 ? 0.674 -4.177 18.486 1.00 97.75 276 ALA A N 1
ATOM 2038 C CA . ALA A 1 276 ? 0.212 -3.425 19.654 1.00 97.75 276 ALA A CA 1
ATOM 2039 C C . ALA A 1 276 ? 1.355 -3.094 20.633 1.00 97.75 276 ALA A C 1
ATOM 2041 O O . ALA A 1 276 ? 1.362 -2.026 21.239 1.00 97.75 276 ALA A O 1
ATOM 2042 N N . ARG A 1 277 ? 2.357 -3.977 20.765 1.00 97.38 277 ARG A N 1
ATOM 2043 C CA . ARG A 1 277 ? 3.569 -3.702 21.560 1.00 97.38 277 ARG A CA 1
ATOM 2044 C C . ARG A 1 277 ? 4.487 -2.677 20.895 1.00 97.38 277 ARG A C 1
ATOM 2046 O O . ARG A 1 277 ? 5.160 -1.927 21.598 1.00 97.38 277 ARG A O 1
ATOM 2053 N N . LEU A 1 278 ? 4.534 -2.657 19.564 1.00 96.62 278 LEU A N 1
ATOM 2054 C CA . LEU A 1 278 ? 5.351 -1.725 18.791 1.00 96.62 278 LEU A CA 1
ATOM 2055 C C . LEU A 1 278 ? 4.736 -0.317 18.738 1.00 96.62 278 LEU A C 1
ATOM 2057 O O . LEU A 1 278 ? 5.466 0.666 18.843 1.00 96.62 278 LEU A O 1
ATOM 2061 N N . ALA A 1 279 ? 3.409 -0.223 18.619 1.00 97.38 279 ALA A N 1
ATOM 2062 C CA . ALA A 1 279 ? 2.669 1.007 18.342 1.00 97.38 279 ALA A CA 1
ATOM 2063 C C . ALA A 1 279 ? 3.048 2.226 19.210 1.00 97.38 279 ALA A C 1
ATOM 2065 O O . ALA A 1 279 ? 3.253 3.288 18.627 1.00 97.38 279 ALA A O 1
ATOM 2066 N N . PRO A 1 280 ? 3.236 2.124 20.545 1.00 96.00 280 PRO A N 1
ATOM 2067 C CA . PRO A 1 280 ? 3.577 3.285 21.376 1.00 96.00 280 PRO A CA 1
ATOM 2068 C C . PRO A 1 280 ? 4.915 3.958 21.037 1.00 96.00 280 PRO A C 1
ATOM 2070 O O . PRO A 1 280 ? 5.178 5.056 21.515 1.00 96.00 280 PRO A O 1
ATOM 2073 N N . ARG A 1 281 ? 5.788 3.291 20.270 1.00 95.44 281 ARG A N 1
ATOM 2074 C CA . ARG A 1 281 ? 7.120 3.788 19.884 1.00 95.44 281 ARG A CA 1
ATOM 2075 C C . ARG A 1 281 ? 7.158 4.355 18.464 1.00 95.44 281 ARG A C 1
ATOM 2077 O O . ARG A 1 281 ? 8.215 4.785 18.011 1.00 95.44 281 ARG A O 1
ATOM 2084 N N . LEU A 1 282 ? 6.044 4.292 17.740 1.00 95.62 282 LEU A N 1
ATOM 2085 C CA . LEU A 1 282 ? 5.968 4.687 16.341 1.00 95.62 282 LEU A CA 1
ATOM 2086 C C . LEU A 1 282 ? 5.639 6.177 16.213 1.00 95.62 282 LEU A C 1
ATOM 2088 O O . LEU A 1 282 ? 4.761 6.688 16.900 1.00 95.62 282 LEU A O 1
ATOM 2092 N N . ASP A 1 283 ? 6.335 6.866 15.308 1.00 93.69 283 ASP A N 1
ATOM 2093 C CA . ASP A 1 283 ? 6.083 8.282 15.016 1.00 93.69 283 ASP A CA 1
ATOM 2094 C C . ASP A 1 283 ? 4.728 8.433 14.286 1.00 93.69 283 ASP A C 1
ATOM 2096 O O . ASP A 1 283 ? 4.507 7.734 13.288 1.00 93.69 283 ASP A O 1
ATOM 2100 N N . PRO A 1 284 ? 3.823 9.318 14.748 1.00 92.56 284 PRO A N 1
ATOM 2101 C CA . PRO A 1 284 ? 2.548 9.590 14.088 1.00 92.56 284 PRO A CA 1
ATOM 2102 C C . PRO A 1 284 ? 2.656 10.500 12.866 1.00 92.56 284 PRO A C 1
ATOM 2104 O O . PRO A 1 284 ? 1.705 10.577 12.092 1.00 92.56 284 PRO A O 1
ATOM 2107 N N . ARG A 1 285 ? 3.801 11.147 12.629 1.00 89.00 285 ARG A N 1
ATOM 2108 C CA . ARG A 1 285 ? 3.964 12.096 11.523 1.00 89.00 285 ARG A CA 1
ATOM 2109 C C . ARG A 1 285 ? 4.216 11.376 10.194 1.00 89.00 285 ARG A C 1
ATOM 2111 O O . ARG A 1 285 ? 5.091 10.506 10.133 1.00 89.00 285 ARG A O 1
ATOM 2118 N N . PRO A 1 286 ? 3.506 11.745 9.113 1.00 84.56 286 PRO A N 1
ATOM 2119 C CA . PRO A 1 286 ? 3.728 11.165 7.795 1.00 84.56 286 PRO A CA 1
ATOM 2120 C C . PRO A 1 286 ? 5.122 11.515 7.273 1.00 84.56 286 PRO A C 1
ATOM 2122 O O . PRO A 1 286 ? 5.685 12.569 7.595 1.00 84.56 286 PRO A O 1
ATOM 2125 N N . VAL A 1 287 ? 5.672 10.647 6.426 1.00 76.94 287 VAL A N 1
ATOM 2126 C CA . VAL A 1 287 ? 6.915 10.950 5.713 1.00 76.94 287 VAL A CA 1
ATOM 2127 C C . VAL A 1 287 ? 6.554 11.673 4.429 1.00 76.94 287 VAL A C 1
ATOM 2129 O O . VAL A 1 287 ? 5.798 11.145 3.622 1.00 76.94 287 VAL A O 1
ATOM 2132 N N . ARG A 1 288 ? 7.079 12.886 4.245 1.00 72.62 288 ARG A N 1
ATOM 2133 C CA . ARG A 1 288 ? 6.836 13.705 3.055 1.00 72.62 288 ARG A CA 1
ATOM 2134 C C . ARG A 1 288 ? 8.091 13.756 2.201 1.00 72.62 288 ARG A C 1
ATOM 2136 O O . ARG A 1 288 ? 9.151 14.126 2.701 1.00 72.62 288 ARG A O 1
ATOM 2143 N N . TYR A 1 289 ? 7.943 13.455 0.918 1.00 58.31 289 TYR A N 1
ATOM 2144 C CA . TYR A 1 289 ? 8.992 13.633 -0.075 1.00 58.31 289 TYR A CA 1
ATOM 2145 C C . TYR A 1 289 ? 8.622 14.811 -0.998 1.00 58.31 289 TYR A C 1
ATOM 2147 O O . TYR A 1 289 ? 7.955 14.620 -2.013 1.00 58.31 289 TYR A O 1
ATOM 2155 N N . GLY A 1 290 ? 9.003 16.037 -0.610 1.00 52.31 290 GLY A N 1
ATOM 2156 C CA . GLY A 1 290 ? 8.911 17.253 -1.441 1.00 52.31 290 GLY A CA 1
ATOM 2157 C C . GLY A 1 290 ? 8.191 18.466 -0.829 1.00 52.31 290 GLY A C 1
ATOM 2158 O O . GLY A 1 290 ? 7.649 18.399 0.277 1.00 52.31 290 GLY A O 1
ATOM 2159 N N . ALA A 1 291 ? 8.223 19.596 -1.552 1.00 42.34 291 ALA A N 1
ATOM 2160 C CA . ALA A 1 291 ? 7.589 20.869 -1.178 1.00 42.34 291 ALA A CA 1
ATOM 2161 C C . ALA A 1 291 ? 6.056 20.849 -1.374 1.00 42.34 291 ALA A C 1
ATOM 2163 O O . ALA A 1 291 ? 5.516 20.124 -2.207 1.00 42.34 291 ALA A O 1
ATOM 2164 N N . ALA A 1 292 ? 5.344 21.627 -0.557 1.00 36.94 292 ALA A N 1
ATOM 2165 C CA . ALA A 1 292 ? 3.901 21.541 -0.336 1.00 36.94 292 ALA A CA 1
ATOM 2166 C C . ALA A 1 292 ? 3.026 21.916 -1.562 1.00 36.94 292 ALA A C 1
ATOM 2168 O O . ALA A 1 292 ? 1.855 21.576 -1.645 1.00 36.94 292 ALA A O 1
ATOM 2169 N N . ASP A 1 293 ? 3.533 22.594 -2.561 1.00 34.72 293 ASP A N 1
ATOM 2170 C CA . ASP A 1 293 ? 2.742 23.309 -3.567 1.00 34.72 293 ASP A CA 1
ATOM 2171 C C . ASP A 1 293 ? 2.505 22.510 -4.869 1.00 34.72 293 ASP A C 1
ATOM 2173 O O . ASP A 1 293 ? 2.003 23.040 -5.864 1.00 34.72 293 ASP A O 1
ATOM 2177 N N . ASP A 1 294 ? 2.797 21.204 -4.841 1.00 34.72 294 ASP A N 1
ATOM 2178 C CA . ASP A 1 294 ? 2.717 20.302 -5.989 1.00 34.72 294 ASP A CA 1
ATOM 2179 C C . ASP A 1 294 ? 1.708 19.145 -5.797 1.00 34.72 294 ASP A C 1
ATOM 2181 O O . ASP A 1 294 ? 1.781 18.452 -4.781 1.00 34.72 294 ASP A O 1
ATOM 2185 N N . PRO A 1 295 ? 0.806 18.860 -6.762 1.00 34.62 295 PRO A N 1
ATOM 2186 C CA . PRO A 1 295 ? -0.154 17.744 -6.702 1.00 34.62 295 PRO A CA 1
ATOM 2187 C C . PRO A 1 295 ? 0.478 16.332 -6.653 1.00 34.62 295 PRO A C 1
ATOM 2189 O O . PRO A 1 295 ? -0.243 15.347 -6.537 1.00 34.62 295 PRO A O 1
ATOM 2192 N N . ARG A 1 296 ? 1.813 16.214 -6.709 1.00 38.75 296 ARG A N 1
ATOM 2193 C CA . ARG A 1 296 ? 2.623 14.983 -6.612 1.00 38.75 296 ARG A CA 1
ATOM 2194 C C . ARG A 1 296 ? 3.163 14.704 -5.201 1.00 38.75 296 ARG A C 1
ATOM 2196 O O . ARG A 1 296 ? 4.278 14.197 -5.077 1.00 38.75 296 ARG A O 1
ATOM 2203 N N . ARG A 1 297 ? 2.459 15.093 -4.129 1.00 42.19 297 ARG A N 1
ATOM 2204 C CA . ARG A 1 297 ? 2.940 14.877 -2.750 1.00 42.19 297 ARG A CA 1
ATOM 2205 C C . ARG A 1 297 ? 3.026 13.375 -2.446 1.00 42.19 297 ARG A C 1
ATOM 2207 O O . ARG A 1 297 ? 2.088 12.806 -1.911 1.00 42.19 297 ARG A O 1
ATOM 2214 N N . ASN A 1 298 ? 4.168 12.766 -2.758 1.00 53.75 298 ASN A N 1
ATOM 2215 C CA . ASN A 1 298 ? 4.571 11.431 -2.334 1.00 53.75 298 ASN A CA 1
ATOM 2216 C C . ASN A 1 298 ? 4.657 11.439 -0.807 1.00 53.75 298 ASN A C 1
ATOM 2218 O O . ASN A 1 298 ? 5.649 11.910 -0.235 1.00 53.75 298 ASN A O 1
ATOM 2222 N N . PHE A 1 299 ? 3.602 10.986 -0.140 1.00 64.25 299 PHE A N 1
ATOM 2223 C CA . PHE A 1 299 ? 3.644 10.739 1.289 1.00 64.25 299 PHE A CA 1
ATOM 2224 C C . PHE A 1 299 ? 3.578 9.239 1.532 1.00 64.25 299 PHE A C 1
ATOM 2226 O O . PHE A 1 299 ? 2.815 8.518 0.900 1.00 64.25 299 PHE A O 1
ATOM 2233 N N . VAL A 1 300 ? 4.409 8.775 2.453 1.00 76.19 300 VAL A N 1
ATOM 2234 C CA . VAL A 1 300 ? 4.232 7.462 3.059 1.00 76.19 300 VAL A CA 1
ATOM 2235 C C . VAL A 1 300 ? 3.479 7.710 4.356 1.00 76.19 300 VAL A C 1
ATOM 2237 O O . VAL A 1 300 ? 3.824 8.638 5.103 1.00 76.19 300 VAL A O 1
ATOM 2240 N N . ASP A 1 301 ? 2.443 6.902 4.604 1.00 85.88 301 ASP A N 1
ATOM 2241 C CA . ASP A 1 301 ? 1.723 6.888 5.878 1.00 85.88 301 ASP A CA 1
ATOM 2242 C C . ASP A 1 301 ? 2.724 6.938 7.035 1.00 85.88 301 ASP A C 1
ATOM 2244 O O . ASP A 1 301 ? 3.829 6.389 6.955 1.00 85.88 301 ASP A O 1
ATOM 2248 N N . SER A 1 302 ? 2.358 7.579 8.139 1.00 91.62 302 SER A N 1
ATOM 2249 C CA . SER A 1 302 ? 3.202 7.474 9.321 1.00 91.62 302 SER A CA 1
ATOM 2250 C C . SER A 1 302 ? 3.282 6.014 9.787 1.00 91.62 302 SER A C 1
ATOM 2252 O O . SER A 1 302 ? 2.310 5.267 9.629 1.00 91.62 302 SER A O 1
ATOM 2254 N N . PRO A 1 303 ? 4.407 5.576 10.379 1.00 94.25 303 PRO A N 1
ATOM 2255 C CA . PRO A 1 303 ? 4.498 4.239 10.960 1.00 94.25 303 PRO A CA 1
ATOM 2256 C C . PRO A 1 303 ? 3.343 3.931 11.918 1.00 94.25 303 PRO A C 1
ATOM 2258 O O . PRO A 1 303 ? 2.823 2.816 11.921 1.00 94.25 303 PRO A O 1
ATOM 2261 N N . PHE A 1 304 ? 2.914 4.920 12.709 1.00 97.12 304 PHE A N 1
ATOM 2262 C CA . PHE A 1 304 ? 1.788 4.754 13.621 1.00 97.12 304 PHE A CA 1
ATOM 2263 C C . PHE A 1 304 ? 0.466 4.545 12.871 1.00 97.12 304 PHE A C 1
ATOM 2265 O O . PHE A 1 304 ? -0.259 3.610 13.195 1.00 97.12 304 PHE A O 1
ATOM 2272 N N . LEU A 1 305 ? 0.177 5.336 11.830 1.00 95.75 305 LEU A N 1
ATOM 2273 C CA . LEU A 1 305 ? -1.016 5.157 10.995 1.00 95.75 305 LEU A CA 1
ATOM 2274 C C . LEU A 1 305 ? -1.041 3.779 10.323 1.00 95.75 305 LEU A C 1
ATOM 2276 O O . LEU A 1 305 ? -2.058 3.088 10.398 1.00 95.75 305 LEU A O 1
ATOM 2280 N N . ALA A 1 306 ? 0.077 3.343 9.735 1.00 95.00 306 ALA A N 1
ATOM 2281 C CA . ALA A 1 306 ? 0.200 2.007 9.152 1.00 95.00 306 ALA A CA 1
ATOM 2282 C C . ALA A 1 306 ? -0.063 0.906 10.197 1.00 95.00 306 ALA A C 1
ATOM 2284 O O . ALA A 1 306 ? -0.782 -0.057 9.925 1.00 95.00 306 ALA A O 1
ATOM 2285 N N . CYS A 1 307 ? 0.452 1.076 11.420 1.00 97.62 307 CYS A N 1
ATOM 2286 C CA . CYS A 1 307 ? 0.226 0.153 12.533 1.00 97.62 307 CYS A CA 1
ATOM 2287 C C . CYS A 1 307 ? -1.240 0.100 12.964 1.00 97.62 307 CYS A C 1
ATOM 2289 O O . CYS A 1 307 ? -1.794 -0.989 13.107 1.00 97.62 307 CYS A O 1
ATOM 2291 N N . MET A 1 308 ? -1.894 1.253 13.114 1.00 98.25 308 MET A N 1
ATOM 2292 C CA . MET A 1 308 ? -3.305 1.321 13.489 1.00 98.25 308 MET A CA 1
ATOM 2293 C C . MET A 1 308 ? -4.207 0.703 12.413 1.00 98.25 308 MET A C 1
ATOM 2295 O O . MET A 1 308 ? -5.100 -0.077 12.746 1.00 98.25 308 MET A O 1
ATOM 2299 N N . LYS A 1 309 ? -3.923 0.946 11.125 1.00 96.81 309 LYS A N 1
ATOM 2300 C CA . LYS A 1 309 ? -4.620 0.276 10.014 1.00 96.81 309 LYS A CA 1
ATOM 2301 C C . LYS A 1 309 ? -4.436 -1.243 10.060 1.00 96.81 309 LYS A C 1
ATOM 2303 O O . LYS A 1 309 ? -5.408 -1.986 9.925 1.00 96.81 309 LYS A O 1
ATOM 2308 N N . ALA A 1 310 ? -3.208 -1.714 10.282 1.00 96.06 310 ALA A N 1
ATOM 2309 C CA . ALA A 1 310 ? -2.918 -3.142 10.386 1.00 96.06 310 ALA A CA 1
ATOM 2310 C C . ALA A 1 310 ? -3.638 -3.789 11.582 1.00 96.06 310 ALA A C 1
ATOM 2312 O O . ALA A 1 310 ? -4.262 -4.836 11.428 1.00 96.06 310 ALA A O 1
ATOM 2313 N N . LEU A 1 311 ? -3.627 -3.148 12.755 1.00 97.69 311 LEU A N 1
ATOM 2314 C CA . LEU A 1 311 ? -4.359 -3.612 13.937 1.00 97.69 311 LEU A CA 1
ATOM 2315 C C . LEU A 1 311 ? -5.874 -3.683 13.695 1.00 97.69 311 LEU A C 1
ATOM 2317 O O . LEU A 1 311 ? -6.500 -4.650 14.128 1.00 97.69 311 LEU A O 1
ATOM 2321 N N . GLY A 1 312 ? -6.446 -2.696 12.997 1.00 96.56 312 GLY A N 1
ATOM 2322 C CA . GLY A 1 312 ? -7.870 -2.660 12.656 1.00 96.56 312 GLY A CA 1
ATOM 2323 C C . GLY A 1 312 ? -8.260 -3.806 11.723 1.00 96.56 312 GLY A C 1
ATOM 2324 O O . GLY A 1 312 ? -9.166 -4.572 12.039 1.00 96.56 312 GLY A O 1
ATOM 2325 N N . ARG A 1 313 ? -7.502 -4.011 10.635 1.00 95.38 313 ARG A N 1
ATOM 2326 C CA . ARG A 1 313 ? -7.725 -5.121 9.684 1.00 95.38 313 ARG A CA 1
ATOM 2327 C C . ARG A 1 313 ? -7.576 -6.499 10.327 1.00 95.38 313 ARG A C 1
ATOM 2329 O O . ARG A 1 313 ? -8.346 -7.402 10.027 1.00 95.38 313 ARG A O 1
ATOM 2336 N N . LEU A 1 314 ? -6.632 -6.653 11.256 1.00 95.12 314 LEU A N 1
ATOM 2337 C CA . LEU A 1 314 ? -6.468 -7.880 12.045 1.00 95.12 314 LEU A CA 1
ATOM 2338 C C . LEU A 1 314 ? -7.541 -8.053 13.133 1.00 95.12 314 LEU A C 1
ATOM 2340 O O . LEU A 1 314 ? -7.501 -9.046 13.861 1.00 95.12 314 LEU A O 1
ATOM 2344 N N . ARG A 1 315 ? -8.447 -7.078 13.300 1.00 95.38 315 ARG A N 1
ATOM 2345 C CA . ARG A 1 315 ? -9.435 -7.002 14.388 1.00 95.38 315 ARG A CA 1
ATOM 2346 C C . ARG A 1 315 ? -8.801 -7.196 15.768 1.00 95.38 315 ARG A C 1
ATOM 2348 O O . ARG A 1 315 ? -9.351 -7.837 16.663 1.00 95.38 315 ARG A O 1
ATOM 2355 N N . ALA A 1 316 ? -7.596 -6.661 15.944 1.00 96.06 316 ALA A N 1
ATOM 2356 C CA . ALA A 1 316 ? -6.829 -6.820 17.165 1.00 96.06 316 ALA A CA 1
ATOM 2357 C C . ALA A 1 316 ? -7.369 -5.873 18.246 1.00 96.06 316 ALA A C 1
ATOM 2359 O O . ALA A 1 316 ? -7.071 -4.678 18.240 1.00 96.06 316 ALA A O 1
ATOM 2360 N N . THR A 1 317 ? -8.117 -6.408 19.215 1.00 95.50 317 THR A N 1
ATOM 2361 C CA . THR A 1 317 ? -8.710 -5.636 20.330 1.00 95.50 317 THR A CA 1
ATOM 2362 C C . THR A 1 317 ? -7.672 -4.945 21.216 1.00 95.50 317 THR A C 1
ATOM 2364 O O . THR A 1 317 ? -7.959 -3.916 21.820 1.00 95.50 317 THR A O 1
ATOM 2367 N N . ALA A 1 318 ? -6.428 -5.435 21.231 1.00 95.75 318 ALA A N 1
ATOM 2368 C CA . ALA A 1 318 ? -5.301 -4.757 21.874 1.00 95.75 318 ALA A CA 1
ATOM 2369 C C . ALA A 1 318 ? -5.026 -3.348 21.299 1.00 95.75 318 ALA A C 1
ATOM 2371 O O . ALA A 1 318 ? -4.371 -2.541 21.955 1.00 95.75 318 ALA A O 1
ATOM 2372 N N . GLY A 1 319 ? -5.529 -3.045 20.095 1.00 97.06 319 GLY A N 1
ATOM 2373 C CA . GLY A 1 319 ? -5.468 -1.721 19.478 1.00 97.06 319 GLY A CA 1
ATOM 2374 C C . GLY A 1 319 ? -6.451 -0.701 20.059 1.00 97.06 319 GLY A C 1
ATOM 2375 O O . GLY A 1 319 ? -6.161 0.489 19.989 1.00 97.06 319 GLY A O 1
ATOM 2376 N N . VAL A 1 320 ? -7.556 -1.128 20.688 1.00 97.44 320 VAL A N 1
ATOM 2377 C CA . VAL A 1 320 ? -8.588 -0.227 21.243 1.00 97.44 320 VAL A CA 1
ATOM 2378 C C . VAL A 1 320 ? -7.999 0.820 22.197 1.00 97.44 320 VAL A C 1
ATOM 2380 O O . VAL A 1 320 ? -8.165 2.009 21.925 1.00 97.44 320 VAL A O 1
ATOM 2383 N N . PRO A 1 321 ? -7.263 0.460 23.272 1.00 97.50 321 PRO A N 1
ATOM 2384 C CA . PRO A 1 321 ? -6.724 1.464 24.193 1.00 97.50 321 PRO A CA 1
ATOM 2385 C C . PRO A 1 321 ? -5.713 2.415 23.533 1.00 97.50 321 PRO A C 1
ATOM 2387 O O . PRO A 1 321 ? -5.576 3.559 23.963 1.00 97.50 321 PRO A O 1
ATOM 2390 N N . LEU A 1 322 ? -5.012 1.967 22.486 1.00 97.81 322 LEU A N 1
ATOM 2391 C CA . LEU A 1 322 ? -4.076 2.798 21.726 1.00 97.81 322 LEU A CA 1
ATOM 2392 C C . LEU A 1 322 ? -4.824 3.801 20.842 1.00 97.81 322 LEU A C 1
ATOM 2394 O O . LEU A 1 322 ? -4.476 4.980 20.829 1.00 97.81 322 LEU A O 1
ATOM 2398 N N . ALA A 1 323 ? -5.870 3.341 20.152 1.00 97.69 323 ALA A N 1
ATOM 2399 C CA . ALA A 1 323 ? -6.716 4.173 19.310 1.00 97.69 323 ALA A CA 1
ATOM 2400 C C . ALA A 1 323 ? -7.430 5.244 20.138 1.00 97.69 323 ALA A C 1
ATOM 2402 O O . ALA A 1 323 ? -7.334 6.421 19.809 1.00 97.69 323 ALA A O 1
ATOM 2403 N N . LEU A 1 324 ? -8.070 4.863 21.251 1.00 97.50 324 LEU A N 1
ATOM 2404 C CA . LEU A 1 324 ? -8.760 5.805 22.141 1.00 97.50 324 LEU A CA 1
ATOM 2405 C C . LEU A 1 324 ? -7.815 6.882 22.682 1.00 97.50 324 LEU A C 1
ATOM 2407 O O . LEU A 1 324 ? -8.155 8.062 22.640 1.00 97.50 324 LEU A O 1
ATOM 2411 N N . ARG A 1 325 ? -6.605 6.495 23.108 1.00 97.25 325 ARG A N 1
ATOM 2412 C CA . ARG A 1 325 ? -5.578 7.449 23.550 1.00 97.25 325 ARG A CA 1
ATOM 2413 C C . ARG A 1 325 ? -5.171 8.410 22.433 1.00 97.25 325 ARG A C 1
ATOM 2415 O O . ARG A 1 325 ? -4.943 9.587 22.688 1.00 97.25 325 ARG A O 1
ATOM 2422 N N . ALA A 1 326 ? -5.082 7.926 21.196 1.00 96.88 326 ALA A N 1
ATOM 2423 C CA . ALA A 1 326 ? -4.749 8.769 20.054 1.00 96.88 326 ALA A CA 1
ATOM 2424 C C . ALA A 1 326 ? -5.843 9.817 19.759 1.00 96.88 326 ALA A C 1
ATOM 2426 O O . ALA A 1 326 ? -5.520 10.947 19.408 1.00 96.88 326 ALA A O 1
ATOM 2427 N N . LEU A 1 327 ? -7.122 9.478 19.967 1.00 97.25 327 LEU A N 1
ATOM 2428 C CA . LEU A 1 327 ? -8.259 10.402 19.817 1.00 97.25 327 LEU A CA 1
ATOM 2429 C C . LEU A 1 327 ? -8.319 11.492 20.911 1.00 97.25 327 LEU A C 1
ATOM 2431 O O . LEU A 1 327 ? -8.904 12.562 20.705 1.00 97.25 327 LEU A O 1
ATOM 2435 N N . GLU A 1 328 ? -7.738 11.223 22.081 1.00 94.31 328 GLU A N 1
ATOM 2436 C CA . GLU A 1 328 ? -7.664 12.160 23.212 1.00 94.31 328 GLU A CA 1
ATOM 2437 C C . GLU A 1 328 ? -6.576 13.230 23.020 1.00 94.31 328 GLU A C 1
ATOM 2439 O O . GLU A 1 328 ? -6.699 14.327 23.561 1.00 94.31 328 GLU A O 1
ATOM 2444 N N . GLY A 1 329 ? -5.538 12.941 22.229 1.00 90.44 329 GLY A N 1
ATOM 2445 C CA . GLY A 1 329 ? -4.418 13.854 21.984 1.00 90.44 329 GLY A CA 1
ATOM 2446 C C . GLY A 1 329 ? -4.754 15.044 21.076 1.00 90.44 329 GLY A C 1
ATOM 2447 O O . GLY A 1 329 ? -5.828 15.117 20.488 1.00 90.44 329 GLY A O 1
ATOM 2448 N N . GLU A 1 330 ? -3.812 15.980 20.941 1.00 89.56 330 GLU A N 1
ATOM 2449 C CA . GLU A 1 330 ? -3.925 17.144 20.039 1.00 89.56 330 GLU A CA 1
ATOM 2450 C C . GLU A 1 330 ? -3.299 16.899 18.650 1.00 89.56 330 GLU A C 1
ATOM 2452 O O . GLU A 1 330 ? -3.548 17.654 17.712 1.00 89.56 330 GLU A O 1
ATOM 2457 N N . ASP A 1 331 ? -2.496 15.840 18.491 1.00 93.00 331 ASP A N 1
ATOM 2458 C CA . ASP A 1 331 ? -1.853 15.509 17.216 1.00 93.00 331 ASP A CA 1
ATOM 2459 C C . ASP A 1 331 ? -2.884 14.961 16.218 1.00 93.00 331 ASP A C 1
ATOM 2461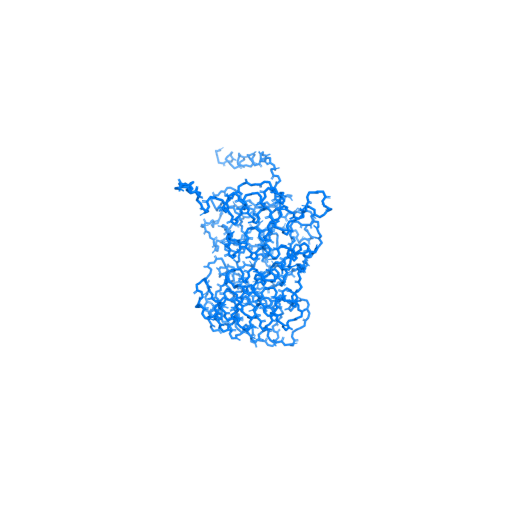 O O . ASP A 1 331 ? -3.367 13.833 16.340 1.00 93.00 331 ASP A O 1
ATOM 2465 N N . PHE A 1 332 ? -3.196 15.761 15.196 1.00 92.38 332 PHE A N 1
ATOM 2466 C CA . PHE A 1 332 ? -4.165 15.408 14.163 1.00 92.38 332 PHE A CA 1
ATOM 2467 C C . PHE A 1 332 ? -3.822 14.111 13.413 1.00 92.38 332 PHE A C 1
ATOM 2469 O O . PHE A 1 332 ? -4.729 13.358 13.060 1.00 92.38 332 PHE A O 1
ATOM 2476 N N . GLU A 1 333 ? -2.543 13.806 13.183 1.00 92.50 333 GLU A N 1
ATOM 2477 C CA . GLU A 1 333 ? -2.157 12.575 12.482 1.00 92.50 333 GLU A CA 1
ATOM 2478 C C . GLU A 1 333 ? -2.308 11.350 13.394 1.00 92.50 333 GLU A C 1
ATOM 2480 O O . GLU A 1 333 ? -2.716 10.279 12.934 1.00 92.50 333 GLU A O 1
ATOM 2485 N N . ALA A 1 334 ? -2.084 11.510 14.703 1.00 95.88 334 ALA A N 1
ATOM 2486 C CA . ALA A 1 334 ? -2.407 10.477 15.685 1.00 95.88 334 ALA A CA 1
ATOM 2487 C C . ALA A 1 334 ? -3.926 10.245 15.779 1.00 95.88 334 ALA A C 1
ATOM 2489 O O . ALA A 1 334 ? -4.368 9.095 15.741 1.00 95.88 334 ALA A O 1
ATOM 2490 N N . ILE A 1 335 ? -4.732 11.315 15.813 1.00 96.81 335 ILE A N 1
ATOM 2491 C CA . ILE A 1 335 ? -6.201 11.227 15.777 1.00 96.81 335 ILE A CA 1
ATOM 2492 C C . ILE A 1 335 ? -6.649 10.459 14.527 1.00 96.81 335 ILE A C 1
ATOM 2494 O O . ILE A 1 335 ? -7.416 9.502 14.637 1.00 96.81 335 ILE A O 1
ATOM 2498 N N . ARG A 1 336 ? -6.138 10.819 13.341 1.00 95.56 336 ARG A N 1
ATOM 2499 C CA . ARG A 1 336 ? -6.442 10.113 12.083 1.00 95.56 336 ARG A CA 1
ATOM 2500 C C . ARG A 1 336 ? -6.082 8.632 12.146 1.00 95.56 336 ARG A C 1
ATOM 2502 O O . ARG A 1 336 ? -6.852 7.811 11.656 1.00 95.56 336 ARG A O 1
ATOM 2509 N N . ALA A 1 337 ? -4.953 8.280 12.757 1.00 96.44 337 ALA A N 1
ATOM 2510 C CA . ALA A 1 337 ? -4.564 6.888 12.962 1.00 96.44 337 ALA A CA 1
ATOM 2511 C C . ALA A 1 337 ? -5.533 6.136 13.885 1.00 96.44 337 ALA A C 1
ATOM 2513 O O . ALA A 1 337 ? -5.945 5.023 13.556 1.00 96.44 337 ALA A O 1
ATOM 2514 N N . GLY A 1 338 ? -5.945 6.748 14.999 1.00 97.81 338 GLY A N 1
ATOM 2515 C CA . GLY A 1 338 ? -6.952 6.181 15.898 1.00 97.81 338 GLY A CA 1
ATOM 2516 C C . GLY A 1 338 ? -8.303 5.965 15.212 1.00 97.81 338 GLY A C 1
ATOM 2517 O O . GLY A 1 338 ? -8.897 4.899 15.348 1.00 97.81 338 GLY A O 1
ATOM 2518 N N . LEU A 1 339 ? -8.761 6.936 14.420 1.00 97.94 339 LEU A N 1
ATOM 2519 C CA . LEU A 1 339 ? -10.008 6.833 13.655 1.00 97.94 339 LEU A CA 1
ATOM 2520 C C . LEU A 1 339 ? -9.944 5.733 12.586 1.00 97.94 339 LEU A C 1
ATOM 2522 O O . LEU A 1 339 ? -10.856 4.913 12.505 1.00 97.94 339 LEU A O 1
ATOM 2526 N N . ALA A 1 340 ? -8.839 5.651 11.836 1.00 96.75 340 ALA A N 1
ATOM 2527 C CA . ALA A 1 340 ? -8.637 4.612 10.825 1.00 96.75 340 ALA A CA 1
ATOM 2528 C C . ALA A 1 340 ? -8.679 3.194 11.421 1.00 96.75 340 ALA A C 1
ATOM 2530 O O . ALA A 1 340 ? -9.161 2.265 10.775 1.00 96.75 340 ALA A O 1
ATOM 2531 N N . TYR A 1 341 ? -8.200 3.012 12.658 1.00 98.12 341 TYR A N 1
ATOM 2532 C CA . TYR A 1 341 ? -8.342 1.740 13.368 1.00 98.12 341 TYR A CA 1
ATOM 2533 C C . TYR A 1 341 ? -9.807 1.363 13.587 1.00 98.12 341 TYR A C 1
ATOM 2535 O O . TYR A 1 341 ? -10.175 0.232 13.288 1.00 98.12 341 TYR A O 1
ATOM 2543 N N . PHE A 1 342 ? -10.635 2.285 14.088 1.00 97.75 342 PHE A N 1
ATOM 2544 C CA . PHE A 1 342 ? -12.046 2.001 14.363 1.00 97.75 342 PHE A CA 1
ATOM 2545 C C . PHE A 1 342 ? -12.858 1.763 13.093 1.00 97.75 342 PHE A C 1
ATOM 2547 O O . PHE A 1 342 ? -13.678 0.848 13.070 1.00 97.75 342 PHE A O 1
ATOM 2554 N N . GLU A 1 343 ? -12.585 2.527 12.033 1.00 95.75 343 GLU A N 1
ATOM 2555 C CA . GLU A 1 343 ? -13.189 2.315 10.715 1.00 95.75 343 GLU A CA 1
ATOM 2556 C C . GLU A 1 343 ? -12.926 0.889 10.206 1.00 95.75 343 GLU A C 1
ATOM 2558 O O . GLU A 1 343 ? -13.847 0.198 9.780 1.00 95.75 343 GLU A O 1
ATOM 2563 N N . LEU A 1 344 ? -11.680 0.415 10.315 1.00 95.06 344 LEU A N 1
ATOM 2564 C CA . LEU A 1 344 ? -11.287 -0.924 9.864 1.00 95.06 344 LEU A CA 1
ATOM 2565 C C . LEU A 1 344 ? -11.707 -2.044 10.826 1.00 95.06 344 LEU A C 1
ATOM 2567 O O . LEU A 1 344 ? -11.939 -3.167 10.382 1.00 95.06 344 LEU A O 1
ATOM 2571 N N . LEU A 1 345 ? -11.792 -1.759 12.128 1.00 95.75 345 LEU A N 1
ATOM 2572 C CA . LEU A 1 345 ? -12.291 -2.704 13.126 1.00 95.75 345 LEU A CA 1
ATOM 2573 C C . LEU A 1 345 ? -13.780 -3.004 12.897 1.00 95.75 345 LEU A C 1
ATOM 2575 O O . LEU A 1 345 ? -14.193 -4.152 13.056 1.00 95.75 345 LEU A O 1
ATOM 2579 N N . GLY A 1 346 ? -14.563 -1.985 12.524 1.00 93.44 346 GLY A N 1
ATOM 2580 C CA . GLY A 1 346 ? -15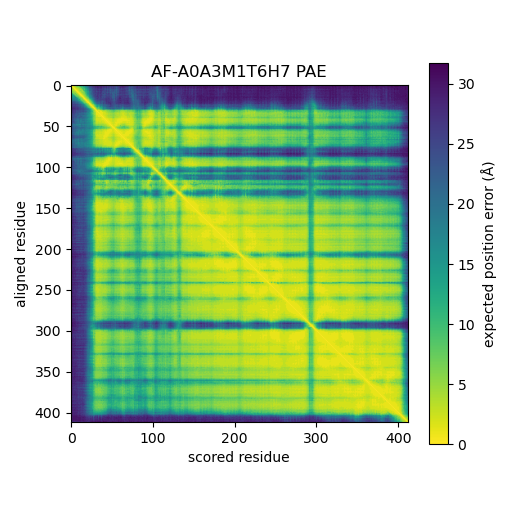.991 -2.119 12.228 1.00 93.44 346 GLY A CA 1
ATOM 2581 C C . GLY A 1 346 ? -16.872 -2.395 13.453 1.00 93.44 346 GLY A C 1
ATOM 2582 O O . GLY A 1 346 ? -17.980 -2.901 13.304 1.00 93.44 346 GLY A O 1
ATOM 2583 N N . ASP A 1 347 ? -16.388 -2.104 14.665 1.00 93.50 347 ASP A N 1
ATOM 2584 C CA . ASP A 1 347 ? -17.125 -2.324 15.918 1.00 93.50 347 ASP A CA 1
ATOM 2585 C C . ASP A 1 347 ? -18.054 -1.138 16.229 1.00 93.50 347 ASP A C 1
ATOM 2587 O O . ASP A 1 347 ? -17.638 -0.135 16.815 1.00 93.50 347 ASP A O 1
ATOM 2591 N N . VAL A 1 348 ? -19.316 -1.254 15.804 1.00 94.62 348 VAL A N 1
ATOM 2592 C CA . VAL A 1 348 ? -20.355 -0.217 15.951 1.00 94.62 348 VAL A CA 1
ATOM 2593 C C . VAL A 1 348 ? -20.599 0.161 17.413 1.00 94.62 348 VAL A C 1
ATOM 2595 O O . VAL A 1 348 ? -20.891 1.323 17.698 1.00 94.62 348 VAL A O 1
ATOM 2598 N N . GLU A 1 349 ? -20.395 -0.767 18.351 1.00 93.69 349 GLU A N 1
ATOM 2599 C CA . GLU A 1 349 ? -20.577 -0.522 19.788 1.00 93.69 349 GLU A CA 1
ATOM 2600 C C . GLU A 1 349 ? -19.605 0.543 20.325 1.00 93.69 349 GLU A C 1
ATOM 2602 O O . GLU A 1 349 ? -19.848 1.165 21.358 1.00 93.69 349 GLU A O 1
ATOM 2607 N N . ARG A 1 350 ? -18.518 0.831 19.594 1.00 95.31 350 ARG A N 1
ATOM 2608 C CA . ARG A 1 350 ? -17.550 1.883 19.945 1.00 95.31 350 ARG A CA 1
ATOM 2609 C C . ARG A 1 350 ? -17.964 3.281 19.501 1.00 95.31 350 ARG A C 1
ATOM 2611 O O . ARG A 1 350 ? -17.261 4.237 19.832 1.00 95.31 350 ARG A O 1
ATOM 2618 N N . ALA A 1 351 ? -19.081 3.437 18.787 1.00 96.31 351 ALA A N 1
ATOM 2619 C CA . ALA A 1 351 ? -19.540 4.738 18.300 1.00 96.31 351 ALA A CA 1
ATOM 2620 C C . ALA A 1 351 ? -19.676 5.769 19.434 1.00 96.31 351 ALA A C 1
ATOM 2622 O O . ALA A 1 351 ? -19.238 6.910 19.283 1.00 96.31 351 ALA A O 1
ATOM 2623 N N . GLU A 1 352 ? -20.199 5.362 20.596 1.00 97.00 352 GLU A N 1
ATOM 2624 C CA . GLU A 1 352 ? -20.323 6.254 21.750 1.00 97.00 352 GLU A CA 1
ATOM 2625 C C . GLU A 1 352 ? -18.953 6.691 22.288 1.00 97.00 352 GLU A C 1
ATOM 2627 O O . GLU A 1 352 ? -18.739 7.877 22.532 1.00 97.00 352 GLU A O 1
ATOM 2632 N N . GLU A 1 353 ? -17.997 5.771 22.428 1.00 96.94 353 GLU A N 1
ATOM 2633 C CA . GLU A 1 353 ? -16.649 6.083 22.921 1.00 96.94 353 GLU A CA 1
ATOM 2634 C C . GLU A 1 353 ? -15.885 7.027 21.984 1.00 96.94 353 GLU A C 1
ATOM 2636 O O . GLU A 1 353 ? -15.141 7.898 22.450 1.00 96.94 353 GLU A O 1
ATOM 2641 N N . ILE A 1 354 ? -16.075 6.872 20.672 1.00 97.50 354 ILE A N 1
ATOM 2642 C CA . ILE A 1 354 ? -15.518 7.762 19.648 1.00 97.50 354 ILE A CA 1
ATOM 2643 C C . ILE A 1 354 ? -16.188 9.140 19.743 1.00 97.50 354 ILE A C 1
ATOM 2645 O O . ILE A 1 354 ? -15.494 10.157 19.807 1.00 97.50 354 ILE A O 1
ATOM 2649 N N . ALA A 1 355 ? -17.522 9.186 19.824 1.00 97.38 355 ALA A N 1
ATOM 2650 C CA . ALA A 1 355 ? -18.285 10.427 19.945 1.00 97.38 355 ALA A CA 1
ATOM 2651 C C . ALA A 1 355 ? -17.933 11.202 21.224 1.00 97.38 355 ALA A C 1
ATOM 2653 O O . ALA A 1 355 ? -17.779 12.420 21.189 1.00 97.38 355 ALA A O 1
ATOM 2654 N N . GLN A 1 356 ? -17.718 10.519 22.353 1.00 97.25 356 GLN A N 1
ATOM 2655 C CA . GLN A 1 356 ? -17.297 11.144 23.613 1.00 97.25 356 GLN A CA 1
ATOM 2656 C C . GLN A 1 356 ? -15.965 11.903 23.501 1.00 97.25 356 GLN A C 1
ATOM 2658 O O . GLN A 1 356 ? -15.739 12.833 24.276 1.00 97.25 356 GLN A O 1
ATOM 2663 N N . ARG A 1 357 ? -15.107 11.535 22.541 1.00 97.25 357 ARG A N 1
ATOM 2664 C CA . ARG A 1 357 ? -13.793 12.152 22.298 1.00 97.25 357 ARG A CA 1
ATOM 2665 C C . ARG A 1 357 ? -13.832 13.270 21.258 1.00 97.25 357 ARG A C 1
ATOM 2667 O O . ARG A 1 357 ? -12.839 13.979 21.098 1.00 97.25 357 ARG A O 1
ATOM 2674 N N . MET A 1 358 ? -14.966 13.487 20.596 1.00 97.38 358 MET A N 1
ATOM 2675 C CA . MET A 1 358 ? -15.166 14.677 19.770 1.00 97.38 358 MET A CA 1
ATOM 2676 C C . MET A 1 358 ? -15.029 15.944 20.621 1.00 97.38 358 MET A C 1
ATOM 2678 O O . MET A 1 358 ? -15.347 15.972 21.813 1.00 97.38 358 MET A O 1
ATOM 2682 N N . ARG A 1 359 ? -14.547 17.021 20.005 1.00 96.12 359 ARG A N 1
ATOM 2683 C CA . ARG A 1 359 ? -14.409 18.313 20.679 1.00 96.12 359 ARG A CA 1
ATOM 2684 C C . ARG A 1 359 ? -15.784 18.978 20.819 1.00 96.12 359 ARG A C 1
ATOM 2686 O O . ARG A 1 359 ? -16.585 18.879 19.889 1.00 96.12 359 ARG A O 1
ATOM 2693 N N . PRO A 1 360 ? -16.085 19.630 21.956 1.00 93.00 360 PRO A N 1
ATOM 2694 C CA . PRO A 1 360 ? -17.356 20.325 22.130 1.00 93.00 360 PRO A CA 1
ATOM 2695 C C . PRO A 1 360 ? -17.475 21.499 21.153 1.00 93.00 360 PRO A C 1
ATOM 2697 O O . PRO A 1 360 ? -16.474 22.032 20.658 1.00 93.00 360 PRO A O 1
ATOM 2700 N N . ARG A 1 361 ? -18.712 21.924 20.886 1.00 88.62 361 ARG A N 1
ATOM 2701 C CA . ARG A 1 361 ? -18.988 23.082 20.029 1.00 88.62 361 ARG A CA 1
ATOM 2702 C C . ARG A 1 361 ? -18.269 24.333 20.553 1.00 88.62 361 ARG A C 1
ATOM 2704 O O . ARG A 1 361 ? -18.285 24.613 21.747 1.00 88.62 361 ARG A O 1
ATOM 2711 N N . GLY A 1 362 ? -17.626 25.078 19.654 1.00 85.94 362 GLY A N 1
ATOM 2712 C CA . GLY A 1 362 ? -16.854 26.281 19.997 1.00 85.94 362 GLY A CA 1
ATOM 2713 C C . GLY A 1 362 ? -15.416 26.025 20.469 1.00 85.94 362 GLY A C 1
ATOM 2714 O O . GLY A 1 362 ? -14.673 26.981 20.675 1.00 85.94 362 GLY A O 1
ATOM 2715 N N . HIS A 1 363 ? -14.982 24.767 20.602 1.00 90.38 363 HIS A N 1
ATOM 2716 C CA . HIS A 1 363 ? -13.576 24.451 20.859 1.00 90.38 363 HIS A CA 1
ATOM 2717 C C . HIS A 1 363 ? -12.694 24.832 19.655 1.00 90.38 363 HIS A C 1
ATOM 2719 O O . HIS A 1 363 ? -13.074 24.582 18.511 1.00 90.38 363 HIS A O 1
ATOM 2725 N N . ARG A 1 364 ? -11.486 25.368 19.896 1.00 88.62 364 ARG A N 1
ATOM 2726 C CA . ARG A 1 364 ? -10.551 25.809 18.832 1.00 88.62 364 ARG A CA 1
ATOM 2727 C C . ARG A 1 364 ? -10.226 24.706 17.813 1.00 88.62 364 ARG A C 1
ATOM 2729 O O . ARG A 1 364 ? -10.130 24.961 16.620 1.00 88.62 364 ARG A O 1
ATOM 2736 N N . ASP A 1 365 ? -10.142 23.469 18.297 1.00 87.94 365 ASP A N 1
ATOM 2737 C CA . ASP A 1 365 ? -9.822 22.288 17.490 1.00 87.94 365 ASP A CA 1
ATOM 2738 C C . ASP A 1 365 ? -11.065 21.552 16.972 1.00 87.94 365 ASP A C 1
ATOM 2740 O O . ASP A 1 365 ? -10.962 20.418 16.520 1.00 87.94 365 ASP A O 1
ATOM 2744 N N . ALA A 1 366 ? -12.259 22.156 17.018 1.00 87.69 366 ALA A N 1
ATOM 2745 C CA . ALA A 1 366 ? -13.485 21.507 16.544 1.00 87.69 366 ALA A CA 1
ATOM 2746 C C . ALA A 1 366 ? -13.430 21.106 15.056 1.00 87.69 366 ALA A C 1
ATOM 2748 O O . ALA A 1 366 ? -14.178 20.225 14.643 1.00 87.69 366 ALA A O 1
ATOM 2749 N N . PHE A 1 367 ? -12.508 21.667 14.263 1.00 88.50 367 PHE A N 1
ATOM 2750 C CA . PHE A 1 367 ? -12.279 21.250 12.876 1.00 88.50 367 PHE A CA 1
ATOM 2751 C C . PHE A 1 367 ? -11.934 19.753 12.747 1.00 88.50 367 PHE A C 1
ATOM 2753 O O . PHE A 1 367 ? -12.267 19.136 11.734 1.00 88.50 367 PHE A O 1
ATOM 2760 N N . VAL A 1 368 ? -11.318 19.137 13.770 1.00 93.62 368 VAL A N 1
ATOM 2761 C CA . VAL A 1 368 ? -10.991 17.700 13.742 1.00 93.62 368 VAL A CA 1
ATOM 2762 C C . VAL A 1 368 ? -12.244 16.826 13.769 1.00 93.62 368 VAL A C 1
ATOM 2764 O O . VAL A 1 368 ? -12.202 15.699 13.275 1.00 93.62 368 VAL A O 1
ATOM 2767 N N . ASN A 1 369 ? -13.373 17.339 14.280 1.00 95.81 369 ASN A N 1
ATOM 2768 C CA . ASN A 1 369 ? -14.634 16.600 14.364 1.00 95.81 369 ASN A CA 1
ATOM 2769 C C . ASN A 1 369 ? -15.157 16.171 12.994 1.00 95.81 369 ASN A C 1
ATOM 2771 O O . ASN A 1 369 ? -15.884 15.186 12.922 1.00 95.81 369 ASN A O 1
ATOM 2775 N N . HIS A 1 370 ? -14.744 16.833 11.909 1.00 94.88 370 HIS A N 1
ATOM 2776 C CA . HIS A 1 370 ? -15.069 16.378 10.562 1.00 94.88 370 HIS A CA 1
ATOM 2777 C C . HIS A 1 370 ? -14.555 14.951 10.294 1.00 94.88 370 HIS A C 1
ATOM 2779 O O . HIS A 1 370 ? -15.260 14.120 9.719 1.00 94.88 370 HIS A O 1
ATOM 2785 N N . ALA A 1 371 ? -13.344 14.627 10.764 1.00 94.25 371 ALA A N 1
ATOM 2786 C CA . ALA A 1 371 ? -12.787 13.281 10.642 1.00 94.25 371 ALA A CA 1
ATOM 2787 C C . ALA A 1 371 ? -13.543 12.272 11.524 1.00 94.25 371 ALA A C 1
ATOM 2789 O O . ALA A 1 371 ? -13.833 11.160 11.076 1.00 94.25 371 ALA A O 1
ATOM 2790 N N . PHE A 1 372 ? -13.916 12.668 12.746 1.00 97.69 372 PHE A N 1
ATOM 2791 C CA . PHE A 1 372 ? -14.734 11.839 13.637 1.00 97.69 372 PHE A CA 1
ATOM 2792 C C . PHE A 1 372 ? -16.102 11.541 13.021 1.00 97.69 372 PHE A C 1
ATOM 2794 O O . PHE A 1 372 ? -16.477 10.379 12.921 1.00 97.69 372 PHE A O 1
ATOM 2801 N N . GLY A 1 373 ? -16.819 12.565 12.556 1.00 96.62 373 GLY A N 1
ATOM 2802 C CA . GLY A 1 373 ? -18.141 12.416 11.954 1.00 96.62 373 GLY A CA 1
ATOM 2803 C C . GLY A 1 373 ? -18.114 11.557 10.692 1.00 96.62 373 GLY A C 1
ATOM 2804 O O . GLY A 1 373 ? -18.961 10.684 10.537 1.00 96.62 373 GLY A O 1
ATOM 2805 N N . ARG A 1 374 ? -17.091 11.704 9.836 1.00 96.62 374 ARG A N 1
ATOM 2806 C CA . ARG A 1 374 ? -16.864 10.785 8.706 1.00 96.62 374 ARG A CA 1
ATOM 2807 C C . ARG A 1 374 ? -16.684 9.334 9.152 1.00 96.62 374 ARG A C 1
ATOM 2809 O O . ARG A 1 374 ? -17.280 8.446 8.553 1.00 96.62 374 ARG A O 1
ATOM 2816 N N . THR A 1 375 ? -15.877 9.107 10.185 1.00 96.56 375 THR A N 1
ATOM 2817 C CA . THR A 1 375 ? -15.615 7.763 10.725 1.00 96.56 375 THR A CA 1
ATOM 2818 C C . THR A 1 375 ? -16.886 7.159 11.318 1.00 96.56 375 THR A C 1
ATOM 2820 O O . THR A 1 375 ? -17.214 6.012 11.042 1.00 96.56 375 THR A O 1
ATOM 2823 N N . LEU A 1 376 ? -17.644 7.945 12.086 1.00 98.00 376 LEU A N 1
ATOM 2824 C CA . LEU A 1 376 ? -18.909 7.528 12.685 1.00 98.00 376 LEU A CA 1
ATOM 2825 C C . LEU A 1 376 ? -19.977 7.243 11.621 1.00 98.00 376 LEU A C 1
ATOM 2827 O O . LEU A 1 376 ? -20.671 6.236 11.731 1.00 98.00 376 LEU A O 1
ATOM 2831 N N . ARG A 1 377 ? -20.068 8.047 10.551 1.00 97.06 377 ARG A N 1
ATOM 2832 C CA . ARG A 1 377 ? -20.917 7.750 9.381 1.00 97.06 377 ARG A CA 1
ATOM 2833 C C . ARG A 1 377 ? -20.532 6.424 8.734 1.00 97.06 377 ARG A C 1
ATOM 2835 O O . ARG A 1 377 ? -21.399 5.583 8.535 1.00 97.06 377 ARG A O 1
ATOM 2842 N N . ALA A 1 378 ? -19.244 6.218 8.455 1.00 94.38 378 ALA A N 1
ATOM 2843 C CA . ALA A 1 378 ? -18.750 4.982 7.846 1.00 94.38 378 ALA A CA 1
ATOM 2844 C C . ALA A 1 378 ? -19.028 3.747 8.722 1.00 94.38 378 ALA A C 1
ATOM 2846 O O . ALA A 1 378 ? -19.423 2.705 8.210 1.00 94.38 378 ALA A O 1
ATOM 2847 N N . LEU A 1 379 ? -18.867 3.880 10.042 1.00 94.44 379 LEU A N 1
ATOM 2848 C CA . LEU A 1 379 ? -19.076 2.802 11.005 1.00 94.44 379 LEU A CA 1
ATOM 2849 C C . LEU A 1 379 ? -20.561 2.458 11.194 1.00 94.44 379 LEU A C 1
ATOM 2851 O O . LEU A 1 379 ? -20.919 1.291 11.295 1.00 94.44 379 LEU A O 1
ATOM 2855 N N . THR A 1 380 ? -21.425 3.470 11.283 1.00 95.19 380 THR A N 1
ATOM 2856 C CA . THR A 1 380 ? -22.821 3.304 11.727 1.00 95.19 380 THR A CA 1
ATOM 2857 C C . THR A 1 380 ? -23.848 3.333 10.594 1.00 95.19 380 THR A C 1
ATOM 2859 O O . THR A 1 380 ? -24.989 2.918 10.804 1.00 95.19 380 THR A O 1
ATOM 2862 N N . GLY A 1 381 ? -23.482 3.874 9.427 1.00 95.25 381 GLY A N 1
ATOM 2863 C CA . GLY A 1 381 ? -24.394 4.189 8.323 1.00 95.25 381 GLY A CA 1
ATOM 2864 C C . GLY A 1 381 ? -25.351 5.359 8.596 1.00 95.25 381 GLY A C 1
ATOM 2865 O O . GLY A 1 381 ? -26.204 5.651 7.761 1.00 95.25 381 GLY A O 1
ATOM 2866 N N . ALA A 1 382 ? -25.259 6.019 9.755 1.00 95.50 382 ALA A N 1
ATOM 2867 C CA . ALA A 1 382 ? -26.184 7.075 10.150 1.00 95.50 382 ALA A CA 1
ATOM 2868 C C . ALA A 1 382 ? -25.719 8.456 9.674 1.00 95.50 382 ALA A C 1
ATOM 2870 O O . ALA A 1 382 ? -24.599 8.864 9.959 1.00 95.50 382 ALA A O 1
ATOM 2871 N N . GLU A 1 383 ? -26.607 9.221 9.040 1.00 94.81 383 GLU A N 1
ATOM 2872 C CA . GLU A 1 383 ? -26.341 10.610 8.651 1.00 94.81 383 GLU A CA 1
ATOM 2873 C C . GLU A 1 383 ? -26.624 11.563 9.823 1.00 94.81 383 GLU A C 1
ATOM 2875 O O . GLU A 1 383 ? -27.772 11.795 10.224 1.00 94.81 383 GLU A O 1
ATOM 2880 N N . ARG A 1 384 ? -25.550 12.102 10.407 1.00 95.12 384 ARG A N 1
ATOM 2881 C CA . ARG A 1 384 ? -25.576 13.071 11.512 1.00 95.12 384 ARG A CA 1
ATOM 2882 C C . ARG A 1 384 ? -24.561 14.191 11.257 1.00 95.12 384 ARG A C 1
ATOM 2884 O O . ARG A 1 384 ? -23.543 13.935 10.603 1.00 95.12 384 ARG A O 1
ATOM 2891 N N . PRO A 1 385 ? -24.809 15.416 11.762 1.00 94.88 385 PRO A N 1
ATOM 2892 C CA . PRO A 1 385 ? -23.837 16.502 11.669 1.00 94.88 385 PRO A CA 1
ATOM 2893 C C . PRO A 1 385 ? -22.548 16.152 12.426 1.00 94.88 385 PRO A C 1
ATOM 2895 O O . PRO A 1 385 ? -22.552 15.314 13.329 1.00 94.88 385 PRO A O 1
ATOM 2898 N N . ASP A 1 386 ? -21.442 16.816 12.083 1.00 95.62 386 ASP A N 1
ATOM 2899 C CA . ASP A 1 386 ? -20.115 16.619 12.697 1.00 95.62 386 ASP A CA 1
ATOM 2900 C C . ASP A 1 386 ? -20.022 17.253 14.108 1.00 95.62 386 ASP A C 1
ATOM 2902 O O . ASP A 1 386 ? -19.035 17.892 14.474 1.00 95.62 386 ASP A O 1
ATOM 2906 N N . GLU A 1 387 ? -21.073 17.081 14.914 1.00 96.06 387 GLU A N 1
ATOM 2907 C CA . GLU A 1 387 ? -21.237 17.634 16.257 1.00 96.06 387 GLU A CA 1
ATOM 2908 C C . GLU A 1 387 ? -21.295 16.510 17.298 1.00 96.06 387 GLU A C 1
ATOM 2910 O O . GLU A 1 387 ? -22.036 15.535 17.148 1.00 96.06 387 GLU A O 1
ATOM 2915 N N . ARG A 1 388 ? -20.529 16.664 18.385 1.00 96.31 388 ARG A N 1
ATOM 2916 C CA . ARG A 1 388 ? -20.440 15.683 19.477 1.00 96.31 388 ARG A CA 1
ATOM 2917 C C . ARG A 1 388 ? -21.819 15.328 20.027 1.00 96.31 388 ARG A C 1
ATOM 2919 O O . ARG A 1 388 ? -22.149 14.158 20.200 1.00 96.31 388 ARG A O 1
ATOM 2926 N N . GLU A 1 389 ? -22.617 16.342 20.326 1.00 96.38 389 GLU A N 1
ATOM 2927 C CA . GLU A 1 389 ? -23.904 16.212 20.999 1.00 96.38 389 GLU A CA 1
ATOM 2928 C C . GLU A 1 389 ? -24.912 15.443 20.137 1.00 96.38 389 GLU A C 1
ATOM 2930 O O . GLU A 1 389 ? -25.654 14.615 20.669 1.00 96.38 389 GLU A O 1
ATOM 2935 N N . ALA A 1 390 ? -24.883 15.648 18.815 1.00 96.44 390 ALA A N 1
ATOM 2936 C CA . ALA A 1 390 ? -25.729 14.933 17.862 1.00 96.44 390 ALA A CA 1
ATOM 2937 C C . ALA A 1 390 ? -25.392 13.436 17.807 1.00 96.44 390 ALA A C 1
ATOM 2939 O O . ALA A 1 390 ? -26.288 12.591 17.830 1.00 96.44 390 ALA A O 1
ATOM 2940 N N . TRP A 1 391 ? -24.102 13.094 17.800 1.00 97.50 391 TRP A N 1
ATOM 2941 C CA . TRP A 1 391 ? -23.662 11.698 17.828 1.00 97.50 391 TRP A CA 1
ATOM 2942 C C . TRP A 1 391 ? -23.953 11.011 19.163 1.00 97.50 391 TRP A C 1
ATOM 2944 O O . TRP A 1 391 ? -24.402 9.865 19.183 1.00 97.50 391 TRP A O 1
ATOM 2954 N N . LEU A 1 392 ? -23.770 11.710 20.285 1.00 97.44 392 LEU A N 1
ATOM 2955 C CA . LEU A 1 392 ? -24.136 11.180 21.600 1.00 97.44 392 LEU A CA 1
ATOM 2956 C C . LEU A 1 392 ? -25.650 10.983 21.746 1.00 97.44 392 LEU A C 1
ATOM 2958 O O . LEU A 1 392 ? -26.071 10.028 22.395 1.00 97.44 392 LEU A O 1
ATOM 2962 N N . ALA A 1 393 ? -26.468 11.859 21.153 1.00 96.69 393 ALA A N 1
ATOM 2963 C CA . ALA A 1 393 ? -27.918 11.685 21.106 1.00 96.69 393 ALA A CA 1
ATOM 2964 C C . ALA A 1 393 ? -28.304 10.431 20.314 1.00 96.69 393 ALA A C 1
ATOM 2966 O O . ALA A 1 393 ? -29.022 9.590 20.846 1.00 96.69 393 ALA A O 1
ATOM 2967 N N . TRP A 1 394 ? -27.723 10.237 19.127 1.00 96.44 394 TRP A N 1
ATOM 2968 C CA . TRP A 1 394 ? -27.924 9.020 18.337 1.00 96.44 394 TRP A CA 1
ATOM 2969 C C . TRP A 1 394 ? -27.548 7.746 19.114 1.00 96.44 394 TRP A C 1
ATOM 2971 O O . TRP A 1 394 ? -28.294 6.770 19.115 1.00 96.44 394 TRP A O 1
ATOM 2981 N N . CYS A 1 395 ? -26.435 7.758 19.858 1.00 96.06 395 CYS A N 1
ATOM 2982 C CA . CYS A 1 395 ? -26.039 6.612 20.686 1.00 96.06 395 CYS A CA 1
ATOM 2983 C C . CYS A 1 395 ? -27.026 6.329 21.837 1.00 96.06 395 CYS A C 1
ATOM 2985 O O . CYS A 1 395 ? -27.107 5.200 22.319 1.00 96.06 395 CYS A O 1
ATOM 2987 N N . ARG A 1 396 ? -27.744 7.343 22.341 1.00 96.19 396 ARG A N 1
ATOM 2988 C CA . ARG A 1 396 ? -28.813 7.155 23.339 1.00 96.19 396 ARG A CA 1
ATOM 2989 C C . ARG A 1 396 ? -30.073 6.580 22.693 1.00 96.19 396 ARG A C 1
ATOM 2991 O O . ARG A 1 396 ? -30.547 5.557 23.169 1.00 96.19 396 ARG A O 1
ATOM 2998 N N . GLU A 1 397 ? -30.514 7.150 21.568 1.00 94.06 397 GLU A N 1
ATOM 2999 C CA . GLU A 1 397 ? -31.655 6.659 20.771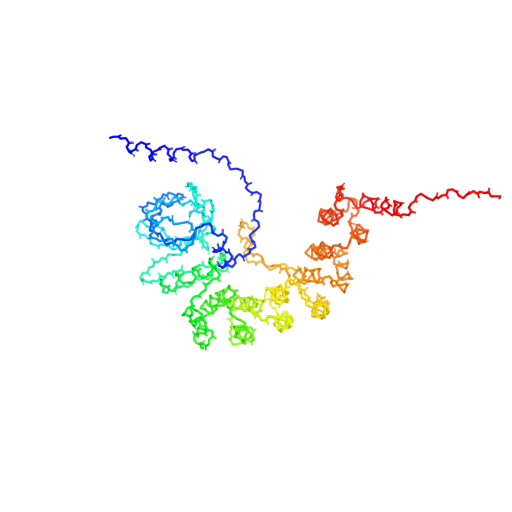 1.00 94.06 397 GLU A CA 1
ATOM 3000 C C . GLU A 1 397 ? -31.520 5.155 20.476 1.00 94.06 397 GLU A C 1
ATOM 3002 O O . GLU A 1 397 ? -32.420 4.372 20.765 1.00 94.06 397 GLU A O 1
ATOM 3007 N N . ARG A 1 398 ? -30.343 4.726 20.003 1.00 93.38 398 ARG A N 1
ATOM 3008 C CA . ARG A 1 398 ? -30.056 3.315 19.696 1.00 93.38 398 ARG A CA 1
ATOM 3009 C C . ARG A 1 398 ? -30.113 2.388 20.910 1.00 93.38 398 ARG A C 1
ATOM 3011 O O . ARG A 1 398 ? -30.546 1.244 20.783 1.00 93.38 398 ARG A O 1
ATOM 3018 N N . ARG A 1 399 ? -29.671 2.855 22.082 1.00 91.19 399 ARG A N 1
ATOM 3019 C CA . ARG A 1 399 ? -29.751 2.077 23.330 1.00 91.19 399 ARG A CA 1
ATOM 3020 C C . ARG A 1 399 ? -31.191 1.926 23.800 1.00 91.19 399 ARG A C 1
ATOM 3022 O O . ARG A 1 399 ? -31.565 0.837 24.227 1.00 91.19 399 ARG A O 1
ATOM 3029 N N . ASP A 1 400 ? -31.986 2.985 23.689 1.00 89.31 400 ASP A N 1
ATOM 3030 C CA . ASP A 1 400 ? -33.400 2.962 24.063 1.00 89.31 400 ASP A CA 1
ATOM 3031 C C . ASP A 1 400 ? -34.206 2.038 23.132 1.00 89.31 400 ASP A C 1
ATOM 3033 O O . ASP A 1 400 ? -35.032 1.256 23.605 1.00 89.31 400 ASP A O 1
ATOM 3037 N N . GLU A 1 401 ? -33.907 2.039 21.827 1.00 87.88 401 GLU A N 1
ATOM 3038 C CA . GLU A 1 401 ? -34.463 1.082 20.858 1.00 87.88 401 GLU A CA 1
ATOM 3039 C C . GLU A 1 401 ? -34.105 -0.371 21.209 1.00 87.88 401 GLU A C 1
ATOM 3041 O O . GLU A 1 401 ? -34.976 -1.244 21.216 1.00 87.88 401 GLU A O 1
ATOM 3046 N N . ALA A 1 402 ? -32.836 -0.635 21.539 1.00 84.06 402 ALA A N 1
ATOM 3047 C CA . ALA A 1 402 ? -32.361 -1.971 21.898 1.00 84.06 402 ALA A CA 1
ATOM 3048 C C . ALA A 1 402 ? -32.942 -2.480 23.230 1.00 84.06 402 ALA A C 1
ATOM 3050 O O . ALA A 1 402 ? -33.142 -3.684 23.397 1.00 84.06 402 ALA A O 1
ATOM 3051 N N . ALA A 1 403 ? -33.242 -1.581 24.173 1.00 80.31 403 ALA A N 1
ATOM 3052 C CA . ALA A 1 403 ? -33.862 -1.924 25.452 1.00 80.31 403 ALA A CA 1
ATOM 3053 C C . ALA A 1 403 ? -35.349 -2.325 25.324 1.00 80.31 403 ALA A C 1
ATOM 3055 O O . ALA A 1 403 ? -35.896 -2.932 26.249 1.00 80.31 403 ALA A O 1
ATOM 3056 N N . GLY A 1 404 ? -35.989 -2.029 24.184 1.00 65.25 404 GLY A N 1
ATOM 3057 C CA . GLY A 1 404 ? -37.400 -2.302 23.915 1.00 65.25 404 GLY A CA 1
ATOM 3058 C C . GLY A 1 404 ? -38.366 -1.475 24.781 1.00 65.25 404 GLY A C 1
ATOM 3059 O O . GLY A 1 404 ? -37.977 -0.876 25.788 1.00 65.25 404 GLY A O 1
ATOM 3060 N N . PRO A 1 405 ? -39.668 -1.423 24.435 1.00 65.19 405 PRO A N 1
ATOM 3061 C CA . PRO A 1 405 ? -40.652 -0.762 25.279 1.00 65.19 405 PRO A CA 1
ATOM 3062 C C . PRO A 1 405 ? -40.721 -1.490 26.624 1.00 65.19 405 PRO A C 1
ATOM 3064 O O . PRO A 1 405 ? -41.133 -2.653 26.694 1.00 65.19 405 PRO A O 1
ATOM 3067 N N . ARG A 1 406 ? -40.333 -0.803 27.708 1.00 58.88 406 ARG A N 1
ATOM 3068 C CA . ARG A 1 406 ? -40.590 -1.268 29.076 1.00 58.88 406 ARG A CA 1
ATOM 3069 C C . ARG A 1 406 ? -42.088 -1.531 29.182 1.00 58.88 406 ARG A C 1
ATOM 3071 O O . ARG A 1 406 ? -42.872 -0.584 29.182 1.00 58.88 406 ARG A O 1
ATOM 3078 N N . ARG A 1 407 ? -42.494 -2.808 29.232 1.00 52.50 407 ARG A N 1
ATOM 3079 C CA . ARG A 1 407 ? -43.893 -3.165 29.495 1.00 52.50 407 ARG A CA 1
ATOM 3080 C C . ARG A 1 407 ? -44.294 -2.433 30.776 1.00 52.50 407 ARG A C 1
ATOM 3082 O O . ARG A 1 407 ? -43.611 -2.634 31.785 1.00 52.50 407 ARG A O 1
ATOM 3089 N N . PRO A 1 408 ? -45.324 -1.571 30.752 1.00 54.66 408 PRO A N 1
ATOM 3090 C CA . PRO A 1 408 ? -45.771 -0.912 31.962 1.00 54.66 408 PRO A CA 1
ATOM 3091 C C . PRO A 1 408 ? -46.146 -2.017 32.943 1.00 54.66 408 PRO A C 1
ATOM 3093 O O . PRO A 1 408 ? -46.961 -2.888 32.631 1.00 54.66 408 PRO A O 1
ATOM 3096 N N . GLY A 1 409 ? -45.455 -2.038 34.083 1.00 48.09 409 GLY A N 1
ATOM 3097 C CA . GLY A 1 409 ? -45.743 -2.971 35.155 1.00 48.09 409 GLY A CA 1
ATOM 3098 C C . GLY A 1 409 ? -47.208 -2.817 35.523 1.00 48.09 409 GLY A C 1
ATOM 3099 O O . GLY A 1 409 ? -47.622 -1.750 35.970 1.00 48.09 409 GLY A O 1
ATOM 3100 N N . GLY A 1 410 ? -47.989 -3.870 35.293 1.00 47.47 410 GLY A N 1
ATOM 3101 C CA . GLY A 1 410 ? -49.312 -3.983 35.876 1.00 47.47 410 GLY A CA 1
ATOM 3102 C C . GLY A 1 410 ? -49.133 -4.006 37.386 1.00 47.47 410 GLY A C 1
ATOM 3103 O O . GLY A 1 410 ? -48.697 -5.011 37.945 1.00 47.47 410 GLY A O 1
ATOM 3104 N N . SER A 1 411 ? -49.415 -2.873 38.018 1.00 48.66 411 SER A N 1
ATOM 3105 C CA . SER A 1 411 ? -49.653 -2.768 39.449 1.00 48.66 411 SER A CA 1
ATOM 3106 C C . SER A 1 411 ? -50.774 -3.742 39.811 1.00 48.66 411 SER A C 1
ATOM 3108 O O . SER A 1 411 ? -51.887 -3.608 39.295 1.00 48.66 411 SER A O 1
ATOM 3110 N N . ARG A 1 412 ? -50.455 -4.736 40.641 1.00 53.94 412 ARG A N 1
ATOM 3111 C CA . ARG A 1 412 ? -51.444 -5.477 41.424 1.00 53.94 412 ARG A CA 1
ATOM 3112 C C . ARG A 1 412 ? -51.634 -4.795 42.762 1.00 53.94 412 ARG A C 1
ATOM 3114 O O . ARG A 1 412 ? -50.611 -4.301 43.290 1.00 53.94 412 ARG A O 1
#

Foldseek 3Di:
DPPVVVVVVVVVVPPDDPDPPPDQDQDQQQQLLRLLQQFQWKFWWFFADDDPFWTWTQGCFTLDHPTQHRHIATEGRLCDPPPPDDPDRDGGWIWIARWHDNRPDRHTYGPDNQNGTWTDDDQWTFRWHDDPQLTQTDTDGPVLVSQLSSCSNPLEHDPVNLVCLLVLLVDPPRDLSSLLSSLSSLLSNNALVCLVSLLCLLPDPPDDDP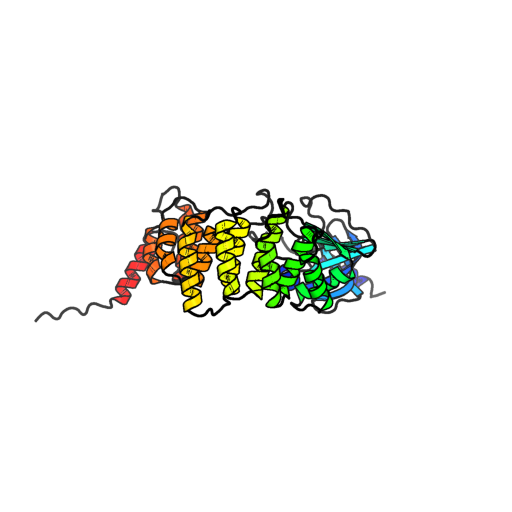SSLSSNLSSLSNCLARHALVSLVSLLVSLQVVVDFLSVLSSLLSSLSSQPLDHDLVSLQVSLVSLLVRLVVWDLDWDWRDDDPDSRTN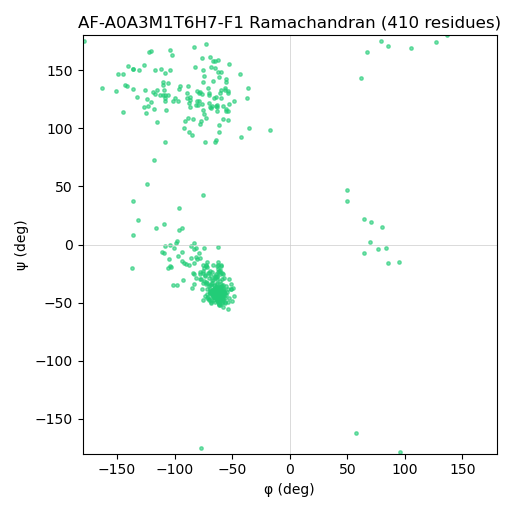IRGTSNLSSLLSNLQSLPPSCQVQLLVLLQDPDLSSVLSSLNSCLSNLPLLCLLSLLVSQDAPPDPVNVSLVSSQVSNCSSPVDDFPSHSVRSNVVVVVVVDVVVPPPPPPPDD

Solvent-accessible surface area (backbone atoms only — not comparable to full-atom values): 21985 Å² total; per-residue (Å²): 138,72,75,69,61,63,67,56,54,68,64,66,71,72,78,74,76,77,80,72,76,74,72,84,68,80,53,70,72,62,48,71,36,53,49,35,48,67,25,33,30,27,31,38,27,30,27,68,41,72,52,89,55,25,38,34,25,34,24,72,37,58,67,38,59,77,84,47,61,70,39,77,44,52,36,43,75,77,61,52,88,88,55,76,91,63,83,77,82,48,69,67,43,36,28,40,35,30,26,32,52,57,74,87,56,86,57,41,38,53,59,48,80,38,63,16,58,24,50,45,55,95,70,22,22,38,47,44,39,54,48,98,77,54,60,44,79,43,79,38,49,41,71,55,47,49,52,51,51,35,17,30,38,67,53,52,64,57,71,68,59,55,49,50,33,53,50,43,69,69,42,91,81,53,50,63,65,57,38,28,52,29,28,48,50,38,39,52,51,47,49,59,74,47,16,63,56,24,55,48,59,59,65,50,81,84,69,72,66,81,62,40,53,53,33,36,34,27,19,30,41,18,18,12,68,25,27,35,64,69,28,19,56,53,23,47,52,44,31,75,67,57,90,39,57,55,39,17,11,44,14,37,50,20,22,48,52,8,42,47,96,81,45,59,68,71,58,37,54,51,52,29,57,50,48,50,69,47,43,88,78,40,55,40,65,59,42,73,54,70,71,90,92,48,82,68,57,35,49,40,59,10,28,25,31,26,40,27,42,45,24,10,68,54,58,28,70,76,37,50,69,55,24,55,55,23,42,70,51,87,51,64,53,34,26,51,16,19,46,44,17,50,49,51,45,55,59,55,86,48,49,50,67,55,30,71,50,38,49,55,92,87,43,93,66,35,75,58,19,52,58,51,34,51,36,48,28,72,47,66,73,53,93,68,68,59,43,32,69,58,46,47,48,51,51,47,55,54,50,54,62,73,68,45,84,76,73,78,77,78,83,125

Nearest PDB structures (foldseek):
  6gx7-assembly2_F  TM=7.236E-01  e=2.067E-01  synthetic construct
  8whh-assembly2_B  TM=5.371E-01  e=5.810E-01  Homo sapiens
  7qyb-assembly1_U  TM=5.503E-01  e=3.352E+00  Homo sapiens
  7z0f-assembly1_C  TM=4.618E-01  e=2.801E+00  synthetic construct
  4ady-assembly2_B  TM=5.463E-01  e=8.614E+00  Saccharomyces cerevisiae

pLDDT: mean 79.93, std 20.35, range [24.25, 98.25]

Sequence (412 aa):
MTCVLRAALCVLAACCVAEAQPSQIWWDDPTLGEAARAAGLVVLARAERVAENGVAYRVERTLHGPSRDGDLLAVTGLHHPRLRARPPVSVGDRAYLLLWGEPRGEGFRLPTPTFGRFVRRDGHAVLSFGGPDTFVRLAVEAARAEAILRACATGRADTGLLRWCREVLGASDATNEQVYLSLCVLAEVGEPSDAAVAGRVLRDPSRRGPEQERVLMAAARVLGRCGGGRAARLLVGAAAQSGRRAVASVAIAEALHALGDDPPARAAAALGRELARLAPRLDPRPVRYGAADDPRRNFVDSPFLACMKALGRLRATAGVPLALRALEGEDFEAIRAGLAYFELLGDVERAEEIAQRMRPRGHRDAFVNHAFGRTLRALTGAERPDEREAWLAWCRERRDEAAGPRRPGGSR